Protein AF-0000000066292778 (afdb_homodimer)

Foldseek 3Di:
DEEEEEEEDLPCDDDLLNLLSVLLVVLCVVVVHHYHYHYLNVVVPDLDDDPVLVVCVVVVDADPVLVVVLVNLQPHQEYEYGAEQDPLDGDSSVNSNCVRNCDEPRQWHDDPNDIDADSANHAYEYEYEYAADPVVCVVVVSVVVCCCPPWQVPNVSNHHHHYYYDYHYNSVPDDPVSSVVSSVVSSVVSNVVVVVSVVVVD/DEEEEEEEDLPCDDDLLNLLSVLLVVLCVVVVHHYHYHYLNVVVPDLDDDPVLVVVVVVVDADPVLVVVLVNLQPHQEYEYGAEQDPLDGDSSVNSNCVRNCDEPRQWHDDPNDIDADSANHAYEYEYEYAADPVVCVVVVSVVVCCCPPWQVVNVSNHHHHYYYDYHYNSVPDDPVSSVVSSVVSSVVSNVVVVVSVVVVD

InterPro domains:
  IPR003680 Flavodoxin-like fold [PF02525] (1-193)
  IPR029039 Flavoprotein-like superfamily [G3DSA:3.40.50.360] (1-196)
  IPR029039 Flavoprotein-like superfamily [SSF52218] (1-192)
  IPR051545 NAD(P)H dehydrogenase (quinone) [PTHR10204] (1-196)

Organism: Haemophilus influenzae (strain ATCC 51907 / DSM 11121 / KW20 / Rd) (NCBI:txid71421)

Secondary structure (DSSP, 8-state):
-EEEEEE--S-TTT-HHHHHHHHHHHHHHHTT-EEEEEETTTTT------HHHHHHHTTT---HHHHHHHHHHHH-SEEEEEEE-BTTB--HHHHHHHHHHS-BTTTEEEETTEEEE---S-EEEEEEE-SS-HHHHHHTTHHHHHIIIIIHHHHHHTT--EEEEEEE--TTT--HHHHHHHHHHHHHHHHHHHHHHHHHH-/-EEEEEE--S-TTT-HHHHHHHHHHHHHHHTT-EEEEEETTTTT------HHHHHHHTTT---HHHHHHHHHHHH-SEEEEEEE-BTTB--HHHHHHHHHHS-BTTTEEEETTEEEE---S-EEEEEEE-SS-HHHHHHTTHHHHHIIIIIHHHHHHTT--EEEEEEE--TTT--HHHHHHHHHHHHHHHHHHHHHHHHHH-

Sequence (404 aa):
MNHLIIFAHPNSVRSFGRAIANRIEQISQENGVNVFFRDLYEMNFNPILSHEELQNANNGIIPEDIQQEHDFILQADLITLVYPLWWMGFPAILKGYLDRVLSHGFAYKTENGESVGLLKNKQMQQFITIGSNVDKYKEFGVDKSLNHCLINGLFNYCGIENVEFELFGDIHLIDDKARKAMIELAAQKTQAKLTALLKEKEMNHLIIFAHPNSVRSFGRAIANRIEQISQENGVNVFFRDLYEMNFNPILSHEELQNANNGIIPEDIQQEHDFILQADLITLVYPLWWMGFPAILKGYLDRVLSHGFAYKTENGESVGLLKNKQMQQFITIGSNVDKYKEFGVDKSLNHCLINGLFNYCGIENVEFELFGDIHLIDDKARKAMIELAAQKTQAKLTALLKEKE

Solvent-accessible surface area (backbone atoms o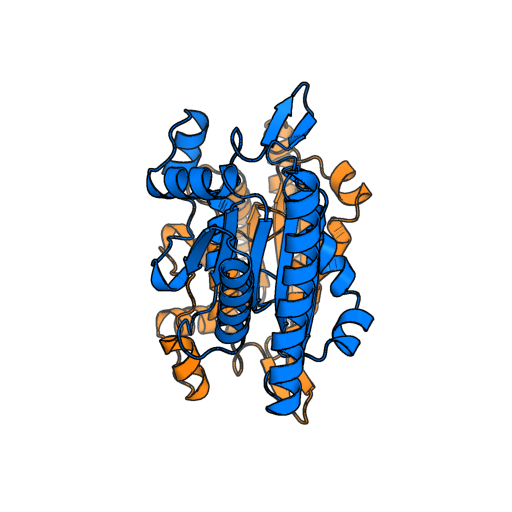nly — not comparable to full-atom values): 21084 Å² total; per-residue (Å²): 110,29,35,29,37,42,36,42,50,55,48,73,78,80,30,72,58,38,51,36,49,50,44,40,51,48,53,39,46,74,68,72,32,46,73,47,78,41,45,40,56,85,66,61,58,76,24,68,67,45,41,66,54,58,57,31,45,78,70,69,51,69,57,68,74,46,48,54,51,48,51,51,58,70,60,25,44,33,38,35,42,31,32,49,56,45,75,71,35,64,42,19,54,52,38,8,45,48,63,58,53,60,28,80,77,59,22,22,39,77,56,96,90,34,82,42,40,56,42,54,89,31,39,34,38,35,45,34,36,32,72,52,54,53,67,65,40,46,73,73,42,45,57,61,32,42,36,44,36,70,36,50,49,42,39,38,55,25,28,28,76,52,64,46,73,45,81,42,42,28,65,84,74,54,52,70,68,56,50,50,50,51,38,49,47,51,31,50,55,49,49,53,52,49,52,53,53,55,58,70,75,106,110,29,35,30,37,42,37,42,49,58,46,74,79,80,30,73,60,38,53,37,50,50,44,40,51,48,53,38,47,74,70,72,31,47,72,48,78,42,46,40,57,84,65,62,58,76,25,70,66,44,42,65,53,57,59,32,46,78,70,68,51,68,57,66,75,46,48,53,51,49,51,51,58,72,61,25,44,33,39,34,42,32,32,50,56,46,76,71,34,64,42,21,52,52,38,8,45,48,64,56,53,60,28,81,77,58,22,24,42,77,56,96,90,34,81,40,39,54,42,53,88,29,39,34,38,35,45,34,38,31,72,51,53,53,68,64,40,46,72,72,42,46,58,60,32,42,36,44,35,69,37,50,48,42,40,37,54,23,29,28,76,50,64,47,73,46,82,42,43,29,65,85,73,55,51,70,67,57,50,50,50,52,38,49,47,52,30,51,55,49,48,53,51,49,52,54,52,56,59,70,74,105

Structure (mmCIF, N/CA/C/O backbone):
data_AF-0000000066292778-model_v1
#
loop_
_entity.id
_entity.type
_entity.pdbx_description
1 polymer 'Uncharacterized NAD(P)H oxidoreductase HI_1544'
#
loop_
_atom_site.group_PDB
_atom_site.id
_atom_site.type_symbol
_atom_site.label_atom_id
_atom_site.label_alt_id
_atom_site.label_comp_id
_atom_site.label_asym_id
_atom_site.label_entity_id
_atom_site.label_seq_id
_atom_site.pdbx_PDB_ins_code
_atom_site.Cartn_x
_atom_site.Cartn_y
_atom_site.Cartn_z
_atom_site.occupancy
_atom_site.B_iso_or_equiv
_atom_site.auth_seq_id
_atom_site.auth_comp_id
_atom_site.auth_asym_id
_atom_site.auth_atom_id
_atom_site.pdbx_PDB_model_num
ATOM 1 N N . MET A 1 1 ? -2.791 28.5 12.164 1 94.62 1 MET A N 1
ATOM 2 C CA . MET A 1 1 ? -2.732 27.047 12.234 1 94.62 1 MET A CA 1
ATOM 3 C C . MET A 1 1 ? -3.33 26.422 10.984 1 94.62 1 MET A C 1
ATOM 5 O O . MET A 1 1 ? -4.328 26.906 10.453 1 94.62 1 MET A O 1
ATOM 9 N N . ASN A 1 2 ? -2.678 25.438 10.43 1 97.94 2 ASN A N 1
ATOM 10 C CA . ASN A 1 2 ? -3.111 24.781 9.195 1 97.94 2 ASN A CA 1
ATOM 11 C C . ASN A 1 2 ? -3.361 23.297 9.414 1 97.94 2 ASN A C 1
ATOM 13 O O . ASN A 1 2 ? -2.564 22.625 10.07 1 97.94 2 ASN A O 1
ATOM 17 N N . HIS A 1 3 ? -4.496 22.828 8.898 1 98.62 3 HIS A N 1
ATOM 18 C CA . HIS A 1 3 ? -4.883 21.422 8.953 1 98.62 3 HIS A CA 1
ATOM 19 C C . HIS A 1 3 ? -4.957 20.812 7.559 1 98.62 3 HIS A C 1
ATOM 21 O O . HIS A 1 3 ? -5.781 21.234 6.742 1 98.62 3 HIS A O 1
ATOM 27 N N . LEU A 1 4 ? -4.062 19.922 7.309 1 98.81 4 LEU A N 1
ATOM 28 C CA . LEU A 1 4 ? -4.074 19.172 6.051 1 98.81 4 LEU A CA 1
ATOM 29 C C . LEU A 1 4 ? -4.859 17.875 6.199 1 98.81 4 LEU A C 1
ATOM 31 O O . LEU A 1 4 ? -4.543 17.047 7.055 1 98.81 4 LEU A O 1
ATOM 35 N N . ILE A 1 5 ? -5.918 17.75 5.453 1 98.81 5 ILE A N 1
ATOM 36 C CA . ILE A 1 5 ? -6.707 16.531 5.406 1 98.81 5 ILE A CA 1
ATOM 37 C C . ILE A 1 5 ? -6.504 15.828 4.066 1 98.81 5 ILE A C 1
ATOM 39 O O . ILE A 1 5 ? -6.801 16.391 3.012 1 98.81 5 ILE A O 1
ATOM 43 N N . ILE A 1 6 ? -5.941 14.648 4.113 1 98.75 6 ILE A N 1
ATOM 44 C CA . ILE A 1 6 ? -5.773 13.805 2.938 1 98.75 6 ILE A CA 1
ATOM 45 C C . ILE A 1 6 ? -6.789 12.664 2.977 1 98.75 6 ILE A C 1
ATOM 47 O O . ILE A 1 6 ? -6.77 11.836 3.895 1 98.75 6 ILE A O 1
ATOM 51 N N . PHE A 1 7 ? -7.648 12.664 2.006 1 98.62 7 PHE A N 1
ATOM 52 C CA . PHE A 1 7 ? -8.758 11.727 1.94 1 98.62 7 PHE A CA 1
ATOM 53 C C . PHE A 1 7 ? -8.633 10.82 0.716 1 98.62 7 PHE A C 1
ATOM 55 O O . PHE A 1 7 ? -8.328 11.297 -0.381 1 98.62 7 PHE A O 1
ATOM 62 N N . ALA A 1 8 ? -8.773 9.539 0.964 1 98.12 8 ALA A N 1
ATOM 63 C CA . ALA A 1 8 ? -8.727 8.586 -0.137 1 98.12 8 ALA A CA 1
ATOM 64 C C . ALA A 1 8 ? -9.883 7.59 -0.05 1 98.12 8 ALA A C 1
ATOM 66 O O . ALA A 1 8 ? -9.883 6.699 0.805 1 98.12 8 ALA A O 1
ATOM 67 N N . HIS A 1 9 ? -10.742 7.672 -0.943 1 97.56 9 HIS A N 1
ATOM 68 C CA . HIS A 1 9 ? -11.836 6.73 -1.154 1 97.56 9 HIS A CA 1
ATOM 69 C C . HIS A 1 9 ? -12.461 6.91 -2.533 1 97.56 9 HIS A C 1
ATOM 71 O O . HIS A 1 9 ? -12.664 8.039 -2.982 1 97.56 9 HIS A O 1
ATOM 77 N N . PRO A 1 10 ? -12.812 5.801 -3.176 1 95.31 10 PRO A N 1
ATOM 78 C CA . PRO A 1 10 ? -13.367 5.922 -4.527 1 95.31 10 PRO A CA 1
ATOM 79 C C . PRO A 1 10 ? -14.68 6.699 -4.562 1 95.31 10 PRO A C 1
ATOM 81 O O . PRO A 1 10 ? -14.969 7.383 -5.547 1 95.31 10 PRO A O 1
ATOM 84 N N . ASN A 1 11 ? -15.484 6.508 -3.59 1 93.31 11 ASN A N 1
ATOM 85 C CA . ASN A 1 11 ? -16.703 7.301 -3.463 1 93.31 11 ASN A CA 1
ATOM 86 C C . ASN A 1 11 ? -16.453 8.586 -2.686 1 93.31 11 ASN A C 1
ATOM 88 O O . ASN A 1 11 ? -16.656 8.633 -1.469 1 93.31 11 ASN A O 1
ATOM 92 N N . SER A 1 12 ? -16.156 9.609 -3.355 1 87.94 12 SER A N 1
ATOM 93 C CA . SER A 1 12 ? -15.727 10.875 -2.758 1 87.94 12 SER A CA 1
ATOM 94 C C . SER A 1 12 ? -16.922 11.703 -2.318 1 87.94 12 SER A C 1
ATOM 96 O O . SER A 1 12 ? -16.766 12.742 -1.675 1 87.94 12 SER A O 1
ATOM 98 N N . VAL A 1 13 ? -18.125 11.219 -2.551 1 85.31 13 VAL A N 1
ATOM 99 C CA . VAL A 1 13 ? -19.281 12.062 -2.281 1 85.31 13 VAL A CA 1
ATOM 100 C C . VAL A 1 13 ? -20.109 11.453 -1.148 1 85.31 13 VAL A C 1
ATOM 102 O O . VAL A 1 13 ? -20.562 12.164 -0.252 1 85.31 13 VAL A O 1
ATOM 105 N N . ARG A 1 14 ? -20.297 10.117 -1.117 1 86.44 14 ARG A N 1
ATOM 106 C CA . ARG A 1 14 ? -21.297 9.547 -0.222 1 86.44 14 ARG A CA 1
ATOM 107 C C . ARG A 1 14 ? -20.703 8.43 0.625 1 86.44 14 ARG A C 1
ATOM 109 O O . ARG A 1 14 ? -21.438 7.672 1.272 1 86.44 14 ARG A O 1
ATOM 116 N N . SER A 1 15 ? -19.469 8.398 0.746 1 90.69 15 SER A N 1
ATOM 117 C CA . SER A 1 15 ? -18.906 7.316 1.545 1 90.69 15 SER A CA 1
ATOM 118 C C . SER A 1 15 ? -18.875 7.68 3.025 1 90.69 15 SER A C 1
ATOM 120 O O . SER A 1 15 ? -18.938 8.859 3.383 1 90.69 15 SER A O 1
ATOM 122 N N . PHE A 1 16 ? -18.938 6.656 3.834 1 92.75 16 PHE A N 1
ATOM 123 C CA . PHE A 1 16 ? -18.781 6.848 5.273 1 92.75 16 PHE A CA 1
ATOM 124 C C . PHE A 1 16 ? -17.469 7.578 5.586 1 92.75 16 PHE A C 1
ATOM 126 O O . PHE A 1 16 ? -17.453 8.477 6.426 1 92.75 16 PHE A O 1
ATOM 133 N N . GLY A 1 17 ? -16.359 7.215 4.895 1 94.88 17 GLY A N 1
ATOM 134 C CA . GLY A 1 17 ? -15.086 7.91 5.047 1 94.88 17 GLY A CA 1
ATOM 135 C C . GLY A 1 17 ? -15.18 9.391 4.719 1 94.88 17 GLY A C 1
ATOM 136 O O . GLY A 1 17 ? -14.578 10.219 5.402 1 94.88 17 GLY A O 1
ATOM 137 N N . ARG A 1 18 ? -15.898 9.688 3.701 1 95.88 18 ARG A N 1
ATOM 138 C CA . ARG A 1 18 ? -16.078 11.086 3.328 1 95.88 18 ARG A CA 1
ATOM 139 C C . ARG A 1 18 ? -16.828 11.852 4.414 1 95.88 18 ARG A C 1
ATOM 141 O O . ARG A 1 18 ? -16.5 13 4.703 1 95.88 18 ARG A O 1
ATOM 148 N N . ALA A 1 19 ? -17.859 11.234 5 1 96.44 19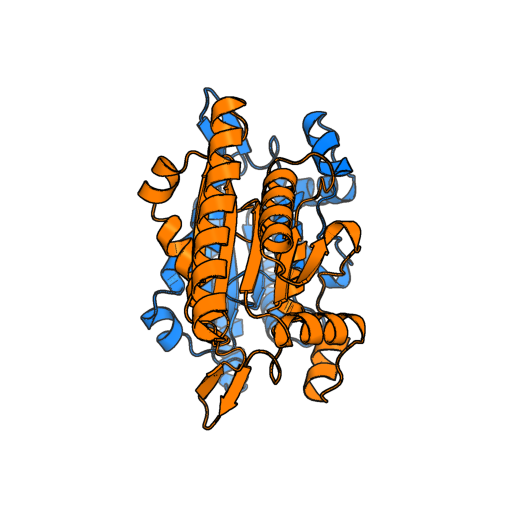 ALA A N 1
ATOM 149 C CA . ALA A 1 19 ? -18.594 11.852 6.098 1 96.44 19 ALA A CA 1
ATOM 150 C C . ALA A 1 19 ? -17.656 12.18 7.262 1 96.44 19 ALA A C 1
ATOM 152 O O . ALA A 1 19 ? -17.766 13.25 7.863 1 96.44 19 ALA A O 1
ATOM 153 N N . ILE A 1 20 ? -16.797 11.273 7.539 1 97.75 20 ILE A N 1
ATOM 154 C CA . ILE A 1 20 ? -15.805 11.492 8.586 1 97.75 20 ILE A CA 1
ATOM 155 C C . ILE A 1 20 ? -14.93 12.695 8.227 1 97.75 20 ILE A C 1
ATOM 157 O O . ILE A 1 20 ? -14.758 13.609 9.039 1 97.75 20 ILE A O 1
ATOM 161 N N . ALA A 1 21 ? -14.383 12.695 7.027 1 98.12 21 ALA A N 1
ATOM 162 C CA . ALA A 1 21 ? -13.5 13.758 6.57 1 98.12 21 ALA A CA 1
ATOM 163 C C . ALA A 1 21 ? -14.203 15.117 6.605 1 98.12 21 ALA A C 1
ATOM 165 O O . ALA A 1 21 ? -13.609 16.109 7.023 1 98.12 21 ALA A O 1
ATOM 166 N N . ASN A 1 22 ? -15.438 15.117 6.168 1 97.94 22 ASN A N 1
ATOM 167 C CA . ASN A 1 22 ? -16.219 16.359 6.184 1 97.94 22 ASN A CA 1
ATOM 168 C C . ASN A 1 22 ? -16.391 16.891 7.602 1 97.94 22 ASN A C 1
ATOM 170 O O . ASN A 1 22 ? -16.281 18.094 7.836 1 97.94 22 ASN A O 1
ATOM 174 N N . ARG A 1 23 ? -16.719 16 8.469 1 98.19 23 ARG A N 1
ATOM 175 C CA . ARG A 1 23 ? -16.969 16.406 9.852 1 98.19 23 ARG A CA 1
ATOM 176 C C . ARG A 1 23 ? -15.695 16.969 10.492 1 98.19 23 ARG A C 1
ATOM 178 O O . ARG A 1 23 ? -15.742 17.953 11.227 1 98.19 23 ARG A O 1
ATOM 185 N N . ILE A 1 24 ? -14.586 16.359 10.195 1 98.19 24 ILE A N 1
ATOM 186 C CA . ILE A 1 24 ? -13.281 16.812 10.68 1 98.19 24 ILE A CA 1
ATOM 187 C C . ILE A 1 24 ? -12.961 18.188 10.086 1 98.19 24 ILE A C 1
ATOM 189 O O . ILE A 1 24 ? -12.453 19.062 10.781 1 98.19 24 ILE A O 1
ATOM 193 N N . GLU A 1 25 ? -13.18 18.297 8.836 1 98.38 25 GLU A N 1
ATOM 194 C CA . GLU A 1 25 ? -12.977 19.578 8.195 1 98.38 25 GLU A CA 1
ATOM 195 C C . GLU A 1 25 ? -13.82 20.672 8.859 1 98.38 25 GLU A C 1
ATOM 197 O O . GLU A 1 25 ? -13.328 21.766 9.141 1 98.38 25 GLU A O 1
ATOM 202 N N . GLN A 1 26 ? -15.055 20.359 9.078 1 98.19 26 GLN A N 1
ATOM 203 C CA . GLN A 1 26 ? -15.992 21.297 9.695 1 98.19 26 GLN A CA 1
ATOM 204 C C . GLN A 1 26 ? -15.508 21.75 11.07 1 98.19 26 GLN A C 1
ATOM 206 O O . GLN A 1 26 ? -15.523 22.938 11.383 1 98.19 26 GLN A O 1
ATOM 211 N N . ILE A 1 27 ? -15.117 20.797 11.867 1 97.69 27 ILE A N 1
ATOM 212 C CA . ILE A 1 27 ? -14.664 21.109 13.219 1 97.69 27 ILE A CA 1
ATOM 213 C C . ILE A 1 27 ? -13.43 22 13.148 1 97.69 27 ILE A C 1
ATOM 215 O O . ILE A 1 27 ? -13.266 22.906 13.969 1 97.69 27 ILE A O 1
ATOM 219 N N . SER A 1 28 ? -12.516 21.719 12.25 1 98.06 28 SER A N 1
ATOM 220 C CA . SER A 1 28 ? -11.328 22.547 12.078 1 98.06 28 SER A CA 1
ATOM 221 C C . SER A 1 28 ? -11.703 23.984 11.719 1 98.06 28 SER A C 1
ATOM 223 O O . SER A 1 28 ? -11.188 24.922 12.312 1 98.06 28 SER A O 1
ATOM 225 N N . GLN A 1 29 ? -12.586 24.094 10.773 1 97.56 29 GLN A N 1
ATOM 226 C CA . GLN A 1 29 ? -13.023 25.406 10.336 1 97.56 29 GLN A CA 1
ATOM 227 C C . GLN A 1 29 ? -13.711 26.172 11.461 1 97.56 29 GLN A C 1
ATOM 229 O O . GLN A 1 29 ? -13.5 27.375 11.625 1 97.56 29 GLN A O 1
ATOM 234 N N . GLU A 1 30 ? -14.477 25.469 12.195 1 96.19 30 GLU A N 1
ATOM 235 C CA . GLU A 1 30 ? -15.18 26.062 13.336 1 96.19 30 GLU A CA 1
ATOM 236 C C . GLU A 1 30 ? -14.195 26.609 14.367 1 96.19 30 GLU A C 1
ATOM 238 O O . GLU A 1 30 ? -14.531 27.5 15.141 1 96.19 30 GLU A O 1
ATOM 243 N N . ASN A 1 31 ? -13.078 26.094 14.367 1 95.81 31 ASN A N 1
ATOM 244 C CA . ASN A 1 31 ? -12.047 26.531 15.312 1 95.81 31 ASN A CA 1
ATOM 245 C C . ASN A 1 31 ? -11.109 27.562 14.68 1 95.81 31 ASN A C 1
ATOM 247 O O . ASN A 1 31 ? -10.039 27.844 15.219 1 95.81 31 ASN A O 1
ATOM 251 N N . GLY A 1 32 ? -11.422 28.031 13.492 1 95.62 32 GLY A N 1
ATOM 252 C CA . GLY A 1 32 ? -10.641 29.078 12.836 1 95.62 32 GLY A CA 1
ATOM 253 C C . GLY A 1 32 ? -9.375 28.547 12.188 1 95.62 32 GLY A C 1
ATOM 254 O O . GLY A 1 32 ? -8.461 29.312 11.891 1 95.62 32 GLY A O 1
ATOM 255 N N . VAL A 1 33 ? -9.281 27.281 12.031 1 97.38 33 VAL A N 1
ATOM 256 C CA . VAL A 1 33 ? -8.109 26.641 11.445 1 97.38 33 VAL A CA 1
ATOM 257 C C . VAL A 1 33 ? -8.242 26.609 9.922 1 97.38 33 VAL A C 1
ATOM 259 O O . VAL A 1 33 ? -9.32 26.312 9.398 1 97.38 33 VAL A O 1
ATOM 262 N N . ASN A 1 34 ? -7.195 27 9.219 1 97.94 34 ASN A N 1
ATOM 263 C CA . ASN A 1 34 ? -7.164 26.875 7.77 1 97.94 34 ASN A CA 1
ATOM 264 C C . ASN A 1 34 ? -7.039 25.422 7.336 1 97.94 34 ASN A C 1
ATOM 266 O O . ASN A 1 34 ? -6.148 24.703 7.801 1 97.94 34 ASN A O 1
ATOM 270 N N . VAL A 1 35 ? -7.941 25 6.422 1 98.56 35 VAL A N 1
ATOM 271 C CA . VAL A 1 35 ? -7.953 23.578 6.047 1 98.56 35 VAL A CA 1
ATOM 272 C C . VAL A 1 35 ? -7.5 23.438 4.598 1 98.56 35 VAL A C 1
ATOM 274 O O . VAL A 1 35 ? -8.016 24.109 3.707 1 98.56 35 VAL A O 1
ATOM 277 N N . PHE A 1 36 ? -6.496 22.625 4.344 1 98.5 36 PHE A N 1
ATOM 278 C CA . PHE A 1 36 ? -6.156 22.094 3.031 1 98.5 36 PHE A CA 1
ATOM 279 C C . PHE A 1 36 ? -6.742 20.703 2.848 1 98.5 36 PHE A C 1
ATOM 281 O O . PHE A 1 36 ? -6.312 19.75 3.504 1 98.5 36 PHE A O 1
ATOM 288 N N . PHE A 1 37 ? -7.719 20.641 2.012 1 98.44 37 PHE A N 1
ATOM 289 C CA . PHE A 1 37 ? -8.391 19.359 1.797 1 98.44 37 PHE A CA 1
ATOM 290 C C . PHE A 1 37 ? -7.938 18.719 0.49 1 98.44 37 PHE A C 1
ATOM 292 O O . PHE A 1 37 ? -8.148 19.281 -0.587 1 98.44 37 PHE A O 1
ATOM 299 N N . ARG A 1 38 ? -7.309 17.578 0.621 1 98.56 38 ARG A N 1
ATOM 300 C CA . ARG A 1 38 ? -6.789 16.844 -0.528 1 98.56 38 ARG A CA 1
ATOM 301 C C . ARG A 1 38 ? -7.551 15.539 -0.736 1 98.56 38 ARG A C 1
ATOM 303 O O . ARG A 1 38 ? -7.258 14.531 -0.082 1 98.56 38 ARG A O 1
ATOM 310 N N . ASP A 1 39 ? -8.555 15.586 -1.562 1 98.38 39 ASP A N 1
ATOM 311 C CA . ASP A 1 39 ? -9.242 14.375 -2.004 1 98.38 39 ASP A CA 1
ATOM 312 C C . ASP A 1 39 ? -8.516 13.734 -3.189 1 98.38 39 ASP A C 1
ATOM 314 O O . ASP A 1 39 ? -8.656 14.195 -4.324 1 98.38 39 ASP A O 1
ATOM 318 N N . LEU A 1 40 ? -7.863 12.633 -2.967 1 98.5 40 LEU A N 1
ATOM 319 C CA . LEU A 1 40 ? -6.93 12.102 -3.953 1 98.5 40 LEU A CA 1
ATOM 320 C C . LEU A 1 40 ? -7.668 11.594 -5.184 1 98.5 40 LEU A C 1
ATOM 322 O O . LEU A 1 40 ? -7.152 11.672 -6.301 1 98.5 40 LEU A O 1
ATOM 326 N N . TYR A 1 41 ? -8.867 11.023 -4.992 1 97.69 41 TYR A N 1
ATOM 327 C CA . TYR A 1 41 ? -9.656 10.555 -6.125 1 97.69 41 TYR A CA 1
ATOM 328 C C . TYR A 1 41 ? -10.203 11.727 -6.926 1 97.69 41 TYR A C 1
ATOM 330 O O . TYR A 1 41 ? -10.109 11.742 -8.156 1 97.69 41 TYR A O 1
ATOM 338 N N . GLU A 1 42 ? -10.734 12.703 -6.215 1 96.19 42 GLU A N 1
ATOM 339 C CA . GLU A 1 42 ? -11.289 13.867 -6.898 1 96.19 42 GLU A CA 1
ATOM 340 C C . GLU A 1 42 ? -10.211 14.617 -7.672 1 96.19 42 GLU A C 1
ATOM 342 O O . GLU A 1 42 ? -10.461 15.133 -8.766 1 96.19 42 GLU A O 1
ATOM 347 N N . MET A 1 43 ? -9.016 14.617 -7.148 1 96.5 43 MET A N 1
ATOM 348 C CA . MET A 1 43 ? -7.895 15.328 -7.762 1 96.5 43 MET A CA 1
ATOM 349 C C . MET A 1 43 ? -7.27 14.492 -8.875 1 96.5 43 MET A C 1
ATOM 351 O O . MET A 1 43 ? -6.398 14.977 -9.602 1 96.5 43 MET A O 1
ATOM 355 N N . ASN A 1 44 ? -7.699 13.258 -9.031 1 96.69 44 ASN A N 1
ATOM 356 C CA . ASN A 1 44 ? -7.078 12.328 -9.977 1 96.69 44 ASN A CA 1
ATOM 357 C C . ASN A 1 44 ? -5.57 12.234 -9.75 1 96.69 44 ASN A C 1
ATOM 359 O O . ASN A 1 44 ? -4.789 12.336 -10.703 1 96.69 44 ASN A O 1
ATOM 363 N N . PHE A 1 45 ? -5.184 12.109 -8.523 1 97.81 45 PHE A N 1
ATOM 364 C CA . PHE A 1 45 ? -3.768 12.008 -8.195 1 97.81 45 PHE A CA 1
ATOM 365 C C . PHE A 1 45 ? -3.141 10.797 -8.875 1 97.81 45 PHE A C 1
ATOM 367 O O . PHE A 1 45 ? -3.703 9.695 -8.836 1 97.81 45 PHE A O 1
ATOM 374 N N . ASN A 1 46 ? -2.031 10.969 -9.484 1 97.62 46 ASN A N 1
ATOM 375 C CA . ASN A 1 46 ? -1.297 9.859 -10.07 1 97.62 46 ASN A CA 1
ATOM 376 C C . ASN A 1 46 ? -0.456 9.125 -9.031 1 97.62 46 ASN A C 1
ATOM 378 O O . ASN A 1 46 ? 0.546 9.656 -8.547 1 97.62 46 ASN A O 1
ATOM 382 N N . PRO A 1 47 ? -0.833 7.934 -8.703 1 97.75 47 PRO A N 1
ATOM 383 C CA . PRO A 1 47 ? -0.14 7.238 -7.617 1 97.75 47 PRO A CA 1
ATOM 384 C C . PRO A 1 47 ? 1.114 6.504 -8.094 1 97.75 47 PRO A C 1
ATOM 386 O O . PRO A 1 47 ? 1.803 5.871 -7.289 1 97.75 47 PRO A O 1
ATOM 389 N N . ILE A 1 48 ? 1.49 6.574 -9.328 1 97.38 48 ILE A N 1
ATOM 390 C CA . ILE A 1 48 ? 2.58 5.781 -9.883 1 97.38 48 ILE A CA 1
ATOM 391 C C . ILE A 1 48 ? 3.879 6.582 -9.836 1 97.38 48 ILE A C 1
ATOM 393 O O . ILE A 1 48 ? 3.982 7.641 -10.461 1 97.38 48 ILE A O 1
ATOM 397 N N . LEU A 1 49 ? 4.809 6.141 -9.07 1 96.31 49 LEU A N 1
ATOM 398 C CA . LEU A 1 49 ? 6.168 6.664 -9.133 1 96.31 49 LEU A CA 1
ATOM 399 C C . LEU A 1 49 ? 6.898 6.133 -10.359 1 96.31 49 LEU A C 1
ATOM 401 O O . LEU A 1 49 ? 7.234 4.949 -10.43 1 96.31 49 LEU A O 1
ATOM 405 N N . SER A 1 50 ? 7.176 6.969 -11.258 1 94.5 50 SER A N 1
ATOM 406 C CA . SER A 1 50 ? 7.777 6.555 -12.523 1 94.5 50 SER A CA 1
ATOM 407 C C . SER A 1 50 ? 9.297 6.457 -12.406 1 94.5 50 SER A C 1
ATOM 409 O O . SER A 1 50 ? 9.891 7.004 -11.469 1 94.5 50 SER A O 1
ATOM 411 N N . HIS A 1 51 ? 9.828 5.719 -13.336 1 92.62 51 HIS A N 1
ATOM 412 C CA . HIS A 1 51 ? 11.281 5.633 -13.406 1 92.62 51 HIS A CA 1
ATOM 413 C C . HIS A 1 51 ? 11.906 7.012 -13.617 1 92.62 51 HIS A C 1
ATOM 415 O O . HIS A 1 51 ? 12.938 7.328 -13.016 1 92.62 51 HIS A O 1
ATOM 421 N N . GLU A 1 52 ? 11.312 7.766 -14.43 1 92.38 52 GLU A N 1
ATOM 422 C CA . GLU A 1 52 ? 11.781 9.125 -14.695 1 92.38 52 GLU A CA 1
ATOM 423 C C . GLU A 1 52 ? 11.797 9.961 -13.414 1 92.38 52 GLU A C 1
ATOM 425 O O . GLU A 1 52 ? 12.773 10.656 -13.141 1 92.38 52 GLU A O 1
ATOM 430 N N . GLU A 1 53 ? 10.734 9.906 -12.695 1 93 53 GLU A N 1
ATOM 431 C CA . GLU A 1 53 ? 10.656 10.656 -11.445 1 93 53 GLU A CA 1
ATOM 432 C C . GLU A 1 53 ? 11.711 10.18 -10.445 1 93 53 GLU A C 1
ATOM 434 O O . GLU A 1 53 ? 12.328 11 -9.758 1 93 53 GLU A O 1
ATOM 439 N N . LEU A 1 54 ? 11.922 8.938 -10.367 1 87.94 54 LEU A N 1
ATOM 440 C CA . LEU A 1 54 ? 12.961 8.383 -9.508 1 87.94 54 LEU A CA 1
ATOM 441 C C . LEU A 1 54 ? 14.336 8.93 -9.883 1 87.94 54 LEU A C 1
ATOM 443 O O . LEU A 1 54 ? 15.102 9.352 -9.016 1 87.94 54 LEU A O 1
ATOM 447 N N . GLN A 1 55 ? 14.586 8.906 -11.164 1 87.62 55 GLN A N 1
ATOM 448 C CA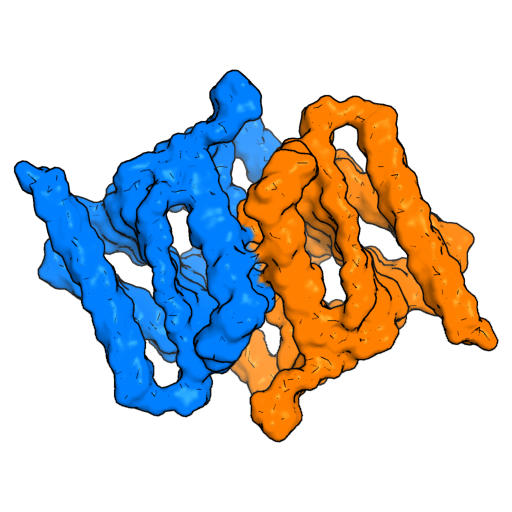 . GLN A 1 55 ? 15.867 9.398 -11.672 1 87.62 55 GLN A CA 1
ATOM 449 C C . GLN A 1 55 ? 16.031 10.891 -11.406 1 87.62 55 GLN A C 1
ATOM 451 O O . GLN A 1 55 ? 17.109 11.344 -11.023 1 87.62 55 GLN A O 1
ATOM 456 N N . ASN A 1 56 ? 14.969 11.547 -11.602 1 89.19 56 ASN A N 1
ATOM 457 C CA . ASN A 1 56 ? 15 13 -11.438 1 89.19 56 ASN A CA 1
ATOM 458 C C . ASN A 1 56 ? 15.156 13.398 -9.977 1 89.19 56 ASN A C 1
ATOM 460 O O . ASN A 1 56 ? 15.758 14.43 -9.672 1 89.19 56 ASN A O 1
ATOM 464 N N . ALA A 1 57 ? 14.586 12.641 -9.133 1 81.94 57 ALA A N 1
ATOM 465 C CA . ALA A 1 57 ? 14.711 12.914 -7.703 1 81.94 57 ALA A CA 1
ATOM 466 C C . ALA A 1 57 ? 16.172 12.977 -7.281 1 81.94 57 ALA A C 1
ATOM 468 O O . ALA A 1 57 ? 16.547 13.797 -6.438 1 81.94 57 ALA A O 1
ATOM 469 N N . ASN A 1 58 ? 16.969 12.094 -7.859 1 77.81 58 ASN A N 1
ATOM 470 C CA . ASN A 1 58 ? 18.406 12.078 -7.582 1 77.81 58 ASN A CA 1
ATOM 471 C C . ASN A 1 58 ? 19.062 13.383 -8.008 1 77.81 58 ASN A C 1
ATOM 473 O O . ASN A 1 58 ? 20.156 13.711 -7.535 1 77.81 58 ASN A O 1
ATOM 477 N N . ASN A 1 59 ? 18.375 14.07 -8.883 1 84.88 59 ASN A N 1
ATOM 478 C CA . ASN A 1 59 ? 18.906 15.336 -9.375 1 84.88 59 ASN A CA 1
ATOM 479 C C . ASN A 1 59 ? 18.203 16.531 -8.742 1 84.88 59 ASN A C 1
ATOM 481 O O . ASN A 1 59 ? 18.359 17.656 -9.203 1 84.88 59 ASN A O 1
ATOM 485 N N . GLY A 1 60 ? 17.344 16.203 -7.82 1 84.38 60 GLY A N 1
ATOM 486 C CA . GLY A 1 60 ? 16.672 17.266 -7.082 1 84.38 60 GLY A CA 1
ATOM 487 C C . GLY A 1 60 ? 15.5 17.859 -7.836 1 84.38 60 GLY A C 1
ATOM 488 O O . GLY A 1 60 ? 15 18.922 -7.477 1 84.38 60 GLY A O 1
ATOM 489 N N . ILE A 1 61 ? 15.109 17.281 -8.883 1 91.62 61 ILE A N 1
ATOM 490 C CA . ILE A 1 61 ? 13.977 17.766 -9.672 1 91.62 61 ILE A CA 1
ATOM 491 C C . ILE A 1 61 ? 12.672 17.203 -9.094 1 91.62 61 ILE A C 1
ATOM 493 O O . ILE A 1 61 ? 12.469 15.992 -9.055 1 91.62 61 ILE A O 1
ATOM 497 N N . ILE A 1 62 ? 11.852 18.047 -8.727 1 94.06 62 ILE A N 1
ATOM 498 C CA . ILE A 1 62 ? 10.578 17.688 -8.109 1 94.06 62 ILE A CA 1
ATOM 499 C C . ILE A 1 62 ? 9.43 18.078 -9.031 1 94.06 62 ILE A C 1
ATOM 501 O O . ILE A 1 62 ? 9.305 19.234 -9.43 1 94.06 62 ILE A O 1
ATOM 505 N N . PRO A 1 63 ? 8.633 17.125 -9.43 1 95.38 63 PRO A N 1
ATOM 506 C CA . PRO A 1 63 ? 7.465 17.469 -10.242 1 95.38 63 PRO A CA 1
ATOM 507 C C . PRO A 1 63 ? 6.57 18.516 -9.57 1 95.38 63 PRO A C 1
ATOM 509 O O . PRO A 1 63 ? 6.484 18.562 -8.344 1 95.38 63 PRO A O 1
ATOM 512 N N . GLU A 1 64 ? 5.855 19.297 -10.32 1 95.5 64 GLU A N 1
ATOM 513 C CA . GLU A 1 64 ? 5.039 20.391 -9.828 1 95.5 64 GLU A CA 1
ATOM 514 C C . GLU A 1 64 ? 3.945 19.891 -8.883 1 95.5 64 GLU A C 1
ATOM 516 O O . GLU A 1 64 ? 3.67 20.516 -7.859 1 95.5 64 GLU A O 1
ATOM 521 N N . ASP A 1 65 ? 3.268 18.859 -9.281 1 96.38 65 ASP A N 1
ATOM 522 C CA . ASP A 1 65 ? 2.189 18.328 -8.445 1 96.38 65 ASP A CA 1
ATOM 523 C C . ASP A 1 65 ? 2.719 17.891 -7.082 1 96.38 65 ASP A C 1
ATOM 525 O O . ASP A 1 65 ? 2.043 18.047 -6.062 1 96.38 65 ASP A O 1
ATOM 529 N N . ILE A 1 66 ? 3.939 17.375 -7.059 1 97.5 66 ILE A N 1
ATOM 530 C CA . ILE A 1 66 ? 4.551 16.938 -5.809 1 97.5 66 ILE A CA 1
ATOM 531 C C . ILE A 1 66 ? 5 18.141 -4.996 1 97.5 66 ILE A C 1
ATOM 533 O O . ILE A 1 66 ? 4.848 18.172 -3.771 1 97.5 66 ILE A O 1
ATOM 537 N N . GLN A 1 67 ? 5.531 19.078 -5.668 1 97.12 67 GLN A N 1
ATOM 538 C CA . GLN A 1 67 ? 5.918 20.312 -4.984 1 97.12 67 GLN A CA 1
ATOM 539 C C . GLN A 1 67 ? 4.727 20.938 -4.266 1 97.12 67 GLN A C 1
ATOM 541 O O . GLN A 1 67 ? 4.855 21.406 -3.131 1 97.12 67 GLN A O 1
ATOM 546 N N . GLN A 1 68 ? 3.654 21 -4.914 1 98 68 GLN A N 1
ATOM 547 C CA . GLN A 1 68 ? 2.443 21.531 -4.297 1 98 68 GLN A CA 1
ATOM 548 C C . GLN A 1 68 ? 2.09 20.75 -3.025 1 98 68 GLN A C 1
ATOM 550 O O . GLN A 1 68 ? 1.756 21.359 -2.004 1 98 68 GLN A O 1
ATOM 555 N N . GLU A 1 69 ? 2.115 19.484 -3.096 1 98.5 69 GLU A N 1
ATOM 556 C CA . GLU A 1 69 ? 1.814 18.672 -1.923 1 98.5 69 GLU A CA 1
ATOM 557 C C . GLU A 1 69 ? 2.857 18.875 -0.827 1 98.5 69 GLU A C 1
ATOM 559 O O . GLU A 1 69 ? 2.525 18.891 0.36 1 98.5 69 GLU A O 1
ATOM 564 N N . HIS A 1 70 ? 4.121 18.984 -1.253 1 98.19 70 HIS A N 1
ATOM 565 C CA . HIS A 1 70 ? 5.156 19.344 -0.291 1 98.19 70 HIS A CA 1
ATOM 566 C C . HIS A 1 70 ? 4.801 20.609 0.464 1 98.19 70 HIS A C 1
ATOM 568 O O . HIS A 1 70 ? 4.922 20.672 1.69 1 98.19 70 HIS A O 1
ATOM 574 N N . ASP A 1 71 ? 4.324 21.578 -0.226 1 98.38 71 ASP A N 1
ATOM 575 C CA . ASP A 1 71 ? 3.982 22.875 0.375 1 98.38 71 ASP A CA 1
ATOM 576 C C . ASP A 1 71 ? 2.863 22.719 1.401 1 98.38 71 ASP A C 1
ATOM 578 O O . ASP A 1 71 ? 2.928 23.281 2.49 1 98.38 71 ASP A O 1
ATOM 582 N N . PHE A 1 72 ? 1.841 21.922 1.056 1 98.56 72 PHE A N 1
ATOM 583 C CA . PHE A 1 72 ? 0.75 21.688 1.994 1 98.56 72 PHE A CA 1
ATOM 584 C C . PHE A 1 72 ? 1.264 21 3.258 1 98.56 72 PHE A C 1
ATOM 586 O O . PHE A 1 72 ? 0.885 21.375 4.371 1 98.56 72 PHE A O 1
ATOM 593 N N . ILE A 1 73 ? 2.137 20.047 3.102 1 98.5 73 ILE A N 1
ATOM 594 C CA . ILE A 1 73 ? 2.656 19.297 4.238 1 98.5 73 ILE A CA 1
ATOM 595 C C . ILE A 1 73 ? 3.533 20.203 5.098 1 98.5 73 ILE A C 1
ATOM 597 O O . ILE A 1 73 ? 3.434 20.188 6.328 1 98.5 73 ILE A O 1
ATOM 601 N N . LEU A 1 74 ? 4.352 20.984 4.461 1 97.88 74 LEU A N 1
ATOM 602 C CA . LEU A 1 74 ? 5.246 21.875 5.188 1 97.88 74 LEU A CA 1
ATOM 603 C C . LEU A 1 74 ? 4.453 22.875 6.008 1 97.88 74 LEU A C 1
ATOM 605 O O . LEU A 1 74 ? 4.84 23.219 7.133 1 97.88 74 LEU A O 1
ATOM 609 N N . GLN A 1 75 ? 3.387 23.297 5.496 1 97.88 75 GLN A N 1
ATOM 610 C CA . GLN A 1 75 ? 2.592 24.344 6.141 1 97.88 75 GLN A CA 1
ATOM 611 C C . GLN A 1 75 ? 1.693 23.766 7.227 1 97.88 75 GLN A C 1
ATOM 613 O O . GLN A 1 75 ? 1.196 24.484 8.086 1 97.88 75 GLN A O 1
ATOM 618 N N . ALA A 1 76 ? 1.489 22.516 7.234 1 98 76 ALA A N 1
ATOM 619 C CA . ALA A 1 76 ? 0.493 21.891 8.102 1 98 76 ALA A CA 1
ATOM 620 C C . ALA A 1 76 ? 1.016 21.766 9.531 1 98 76 ALA A C 1
ATOM 622 O O . ALA A 1 76 ? 2.184 21.438 9.742 1 98 76 ALA A O 1
ATOM 623 N N . ASP A 1 77 ? 0.184 22.047 10.469 1 97.31 77 ASP A N 1
ATOM 624 C CA . ASP A 1 77 ? 0.427 21.75 11.875 1 97.31 77 ASP A CA 1
ATOM 625 C C . ASP A 1 77 ? -0.166 20.406 12.273 1 97.31 77 ASP A C 1
ATOM 627 O O . ASP A 1 77 ? 0.398 19.688 13.102 1 97.31 77 ASP A O 1
ATOM 631 N N . LEU A 1 78 ? -1.305 20.109 11.672 1 97.81 78 LEU A N 1
ATOM 632 C CA . LEU A 1 78 ? -2.004 18.844 11.836 1 97.81 78 LEU A CA 1
ATOM 633 C C . LEU A 1 78 ? -2.264 18.188 10.477 1 97.81 78 LEU A C 1
ATOM 635 O O . LEU A 1 78 ? -2.723 18.844 9.547 1 97.81 78 LEU A O 1
ATOM 639 N N . ILE A 1 79 ? -1.864 16.953 10.391 1 98.31 79 ILE A N 1
ATOM 640 C CA . ILE A 1 79 ? -2.135 16.172 9.195 1 98.31 79 ILE A CA 1
ATOM 641 C C . ILE A 1 79 ? -3.086 15.023 9.539 1 98.31 79 ILE A C 1
ATOM 643 O O . ILE A 1 79 ? -2.855 14.281 10.492 1 98.31 79 ILE A O 1
ATOM 647 N N . THR A 1 80 ? -4.199 14.898 8.828 1 98.56 80 THR A N 1
ATOM 648 C CA . THR A 1 80 ? -5.168 13.828 9.031 1 98.56 80 THR A CA 1
ATOM 649 C C . THR A 1 80 ? -5.316 12.977 7.777 1 98.56 80 THR A C 1
ATOM 651 O O . THR A 1 80 ? -5.523 13.508 6.684 1 98.56 80 THR A O 1
ATOM 654 N N . LEU A 1 81 ? -5.172 11.719 7.918 1 98.25 81 LEU A N 1
ATOM 655 C CA . LEU A 1 81 ? -5.492 10.766 6.859 1 98.25 81 LEU A CA 1
ATOM 656 C C . LEU A 1 81 ? -6.836 10.094 7.129 1 98.25 81 LEU A C 1
ATOM 658 O O . LEU A 1 81 ? -7.109 9.672 8.25 1 98.25 81 LEU A O 1
ATOM 662 N N . VAL A 1 82 ? -7.711 10 6.156 1 98.38 82 VAL A N 1
ATOM 663 C CA . VAL A 1 82 ? -8.969 9.258 6.207 1 98.38 82 VAL A CA 1
ATOM 664 C C . VAL A 1 82 ? -9.047 8.297 5.023 1 98.38 82 VAL A C 1
ATOM 666 O O . VAL A 1 82 ? -9.055 8.727 3.867 1 98.38 82 VAL A O 1
ATOM 669 N N . TYR A 1 83 ? -9.133 7.043 5.289 1 97.31 83 TYR A N 1
ATOM 670 C CA . TYR A 1 83 ? -9.102 6.051 4.219 1 97.31 83 TYR A CA 1
ATOM 671 C C . TYR A 1 83 ? -9.617 4.703 4.711 1 97.31 83 TYR A C 1
ATOM 673 O O . TYR A 1 83 ? -9.656 4.445 5.914 1 97.31 83 TYR A O 1
ATOM 681 N N . PRO A 1 84 ? -10.07 3.854 3.783 1 96.31 84 PRO A N 1
ATOM 682 C CA . PRO A 1 84 ? -10.344 2.455 4.129 1 96.31 84 PRO A CA 1
ATOM 683 C C . PRO A 1 84 ? -9.078 1.601 4.156 1 96.31 84 PRO A C 1
ATOM 685 O O . PRO A 1 84 ? -8.148 1.84 3.383 1 96.31 84 PRO A O 1
ATOM 688 N N . LEU A 1 85 ? -9.078 0.653 5.051 1 93.12 85 LEU A N 1
ATOM 689 C CA . LEU A 1 85 ? -8.008 -0.337 5.035 1 93.12 85 LEU A CA 1
ATOM 690 C C . LEU A 1 85 ? -8.289 -1.433 4.016 1 93.12 85 LEU A C 1
ATOM 692 O O . LEU A 1 85 ? -9.273 -2.166 4.141 1 93.12 85 LEU A O 1
ATOM 696 N N . TRP A 1 86 ? -7.512 -1.531 2.973 1 92.12 86 TRP A N 1
ATOM 697 C CA . TRP A 1 86 ? -7.633 -2.562 1.946 1 92.12 86 TRP A CA 1
ATOM 698 C C . TRP A 1 86 ? -6.418 -3.486 1.959 1 92.12 86 TRP A C 1
ATOM 700 O O . TRP A 1 86 ? -5.285 -3.033 1.791 1 92.12 86 TRP A O 1
ATOM 710 N N . TRP A 1 87 ? -6.73 -4.77 2.162 1 90.38 87 TRP A N 1
ATOM 711 C CA . TRP A 1 87 ? -5.676 -5.777 2.17 1 90.38 87 TRP A CA 1
ATOM 712 C C . TRP A 1 87 ? -4.516 -5.344 3.062 1 90.38 87 TRP A C 1
ATOM 714 O O . TRP A 1 87 ? -3.361 -5.332 2.629 1 90.38 87 TRP A O 1
ATOM 724 N N . MET A 1 88 ? -4.895 -4.879 4.234 1 86.88 88 MET A N 1
ATOM 725 C CA . MET A 1 88 ? -3.992 -4.582 5.344 1 86.88 88 MET A CA 1
ATOM 726 C C . MET A 1 88 ? -3.088 -3.402 5.012 1 86.88 88 MET A C 1
ATOM 728 O O . MET A 1 88 ? -1.959 -3.32 5.5 1 86.88 88 MET A O 1
ATOM 732 N N . GLY A 1 89 ? -3.574 -2.574 4.195 1 90.94 89 GLY A N 1
ATOM 733 C CA . GLY A 1 89 ? -2.752 -1.429 3.838 1 90.94 89 GLY A CA 1
ATOM 734 C C . GLY A 1 89 ? -3.557 -0.262 3.297 1 90.94 89 GLY A C 1
ATOM 735 O O . GLY A 1 89 ? -4.789 -0.305 3.283 1 90.94 89 GLY A O 1
ATOM 736 N N . PHE A 1 90 ? -2.795 0.794 2.945 1 95 90 PHE A N 1
ATOM 737 C CA . PHE A 1 90 ? -3.387 1.959 2.299 1 95 90 PHE A CA 1
ATOM 738 C C . PHE A 1 90 ? -4 1.578 0.957 1 95 90 PHE A C 1
ATOM 740 O O . PHE A 1 90 ? -3.494 0.692 0.265 1 95 90 PHE A O 1
ATOM 747 N N . PRO A 1 91 ? -5.148 2.279 0.61 1 96.81 91 PRO A N 1
ATOM 748 C CA . PRO A 1 91 ? -5.508 2.168 -0.805 1 96.81 91 PRO A CA 1
ATOM 749 C C . PRO A 1 91 ? -4.379 2.6 -1.738 1 96.81 91 PRO A C 1
ATOM 751 O O . PRO A 1 91 ? -3.576 3.465 -1.383 1 96.81 91 PRO A O 1
ATOM 754 N N . ALA A 1 92 ? -4.367 2.043 -2.879 1 97.81 92 ALA A N 1
ATOM 755 C CA . ALA A 1 92 ? -3.248 2.234 -3.799 1 97.81 92 ALA A CA 1
ATOM 756 C C . ALA A 1 92 ? -2.992 3.717 -4.051 1 97.81 92 ALA A C 1
ATOM 758 O O . ALA A 1 92 ? -1.839 4.148 -4.125 1 97.81 92 ALA A O 1
ATOM 759 N N . ILE A 1 93 ? -4.035 4.477 -4.18 1 98.31 93 ILE A N 1
ATOM 760 C CA . ILE A 1 93 ? -3.865 5.883 -4.52 1 98.31 93 ILE A CA 1
ATOM 761 C C . ILE A 1 93 ? -3.184 6.613 -3.363 1 98.31 93 ILE A C 1
ATOM 763 O O . ILE A 1 93 ? -2.324 7.473 -3.582 1 98.31 93 ILE A O 1
ATOM 767 N N . LEU A 1 94 ? -3.547 6.301 -2.139 1 98.25 94 LEU A N 1
ATOM 768 C CA . LEU A 1 94 ? -2.891 6.891 -0.977 1 98.25 94 LEU A CA 1
ATOM 769 C C . LEU A 1 94 ? -1.462 6.379 -0.84 1 98.25 94 LEU A C 1
ATOM 771 O O . LEU A 1 94 ? -0.55 7.145 -0.525 1 98.25 94 LEU A O 1
ATOM 775 N N . LYS A 1 95 ? -1.284 5.074 -1.067 1 97.38 95 LYS A N 1
ATOM 776 C CA . LYS A 1 95 ? 0.066 4.52 -1.047 1 97.38 95 LYS A CA 1
ATOM 777 C C . LYS A 1 95 ? 0.97 5.23 -2.047 1 97.38 95 LYS A C 1
ATOM 779 O O . LYS A 1 95 ? 2.129 5.523 -1.747 1 97.38 95 LYS A O 1
ATOM 784 N N . GLY A 1 96 ? 0.455 5.418 -3.223 1 97.94 96 GLY A N 1
ATOM 785 C CA . GLY A 1 96 ? 1.21 6.137 -4.238 1 97.94 96 GLY A CA 1
ATOM 786 C C . GLY A 1 96 ? 1.517 7.57 -3.85 1 97.94 96 GLY A C 1
ATOM 787 O O . GLY A 1 96 ? 2.604 8.078 -4.133 1 97.94 96 GLY A O 1
ATOM 788 N N . TYR A 1 97 ? 0.537 8.258 -3.244 1 98.5 97 TYR A N 1
ATOM 789 C CA . TYR A 1 97 ? 0.763 9.594 -2.707 1 98.5 97 TYR A CA 1
ATOM 790 C C . TYR A 1 97 ? 1.962 9.609 -1.768 1 98.5 97 TYR A C 1
ATOM 792 O O . TYR A 1 97 ? 2.848 10.461 -1.894 1 98.5 97 TYR A O 1
ATOM 800 N N . LEU A 1 98 ? 1.989 8.688 -0.878 1 97.31 98 LEU A N 1
ATOM 801 C CA . LEU A 1 98 ? 3.07 8.617 0.099 1 97.31 98 LEU A CA 1
ATOM 802 C C . LEU A 1 98 ? 4.391 8.258 -0.575 1 97.31 98 LEU A C 1
ATOM 804 O O . LEU A 1 98 ? 5.434 8.836 -0.253 1 97.31 98 LEU A O 1
ATOM 808 N N . ASP A 1 99 ? 4.344 7.34 -1.534 1 96.44 99 ASP A N 1
ATOM 809 C CA . ASP A 1 99 ? 5.539 6.934 -2.264 1 96.44 99 ASP A CA 1
ATOM 810 C C . ASP A 1 99 ? 6.172 8.125 -2.984 1 96.44 99 ASP A C 1
ATOM 812 O O . ASP A 1 99 ? 7.398 8.25 -3.025 1 96.44 99 ASP A O 1
ATOM 816 N N . ARG A 1 100 ? 5.387 8.945 -3.549 1 97.06 100 ARG A N 1
ATOM 817 C CA . ARG A 1 100 ? 5.887 10.031 -4.383 1 97.06 100 ARG A CA 1
ATOM 818 C C . ARG A 1 100 ? 6.23 11.258 -3.541 1 97.06 100 ARG A C 1
ATOM 820 O O . ARG A 1 100 ? 7.219 11.938 -3.805 1 97.06 100 ARG A O 1
ATOM 827 N N . VAL A 1 101 ? 5.492 11.531 -2.533 1 97.25 101 VAL A N 1
ATOM 828 C CA . VAL A 1 101 ? 5.586 12.789 -1.791 1 97.25 101 VAL A CA 1
ATOM 829 C C . VAL A 1 101 ? 6.652 12.672 -0.706 1 97.25 101 VAL A C 1
ATOM 831 O O . VAL A 1 101 ? 7.434 13.602 -0.49 1 97.25 101 VAL A O 1
ATOM 834 N N . LEU A 1 102 ? 6.691 11.523 0.028 1 95.56 102 LEU A N 1
ATOM 835 C CA . LEU A 1 102 ? 7.656 11.352 1.107 1 95.56 102 LEU A CA 1
ATOM 836 C C . LEU A 1 102 ? 9.031 11.008 0.554 1 95.56 102 LEU A C 1
ATOM 838 O O . LEU A 1 102 ? 9.57 9.93 0.839 1 95.56 102 LEU A O 1
ATOM 842 N N . SER A 1 103 ? 9.594 11.93 -0.07 1 93.12 103 SER A N 1
ATOM 843 C CA . SER A 1 103 ? 10.828 11.703 -0.814 1 93.12 103 SER A CA 1
ATOM 844 C C . SER A 1 103 ? 12.055 12.086 0.016 1 93.12 103 SER A C 1
ATOM 846 O O . SER A 1 103 ? 11.93 12.789 1.022 1 93.12 103 SER A O 1
ATOM 848 N N . HIS A 1 104 ? 13.172 11.57 -0.408 1 91.69 104 HIS A N 1
ATOM 849 C CA . HIS A 1 104 ? 14.445 11.961 0.186 1 91.69 104 HIS A CA 1
ATOM 850 C C . HIS A 1 104 ? 14.703 13.453 0.006 1 91.69 104 HIS A C 1
ATOM 852 O O . HIS A 1 104 ? 14.492 14 -1.078 1 91.69 104 HIS A O 1
ATOM 858 N N . GLY A 1 105 ? 15.195 14.125 0.999 1 91.81 105 GLY A N 1
ATOM 859 C CA . GLY A 1 105 ? 15.414 15.562 0.968 1 91.81 105 GLY A CA 1
ATOM 860 C C . GLY A 1 105 ? 14.219 16.359 1.458 1 91.81 105 GLY A C 1
ATOM 861 O O . GLY A 1 105 ? 14.359 17.516 1.874 1 91.81 105 GLY A O 1
ATOM 862 N N . PHE A 1 106 ? 13.062 15.781 1.355 1 94.88 106 PHE A N 1
ATOM 863 C CA . PHE A 1 106 ? 11.852 16.422 1.841 1 94.88 106 PHE A CA 1
ATOM 864 C C . PHE A 1 106 ? 11.383 15.797 3.148 1 94.88 106 PHE A C 1
ATOM 866 O O . PHE A 1 106 ? 11.305 16.469 4.176 1 94.88 106 PHE A O 1
ATOM 873 N N . ALA A 1 107 ? 11.148 14.477 3.088 1 95.38 107 ALA A N 1
ATOM 874 C CA . ALA A 1 107 ? 10.617 13.797 4.266 1 95.38 107 ALA A CA 1
ATOM 875 C C . ALA A 1 107 ? 11.734 13.312 5.18 1 95.38 107 ALA A C 1
ATOM 877 O O . ALA A 1 107 ? 11.555 13.211 6.395 1 95.38 107 ALA A O 1
ATOM 878 N N . TYR A 1 108 ? 12.797 12.93 4.566 1 93.56 108 TYR A N 1
ATOM 879 C CA . TYR A 1 108 ? 13.945 12.438 5.312 1 93.56 108 TYR A CA 1
ATOM 880 C C . TYR A 1 108 ? 15.242 12.727 4.562 1 93.56 108 TYR A C 1
ATOM 882 O O . TYR A 1 108 ? 15.219 13.07 3.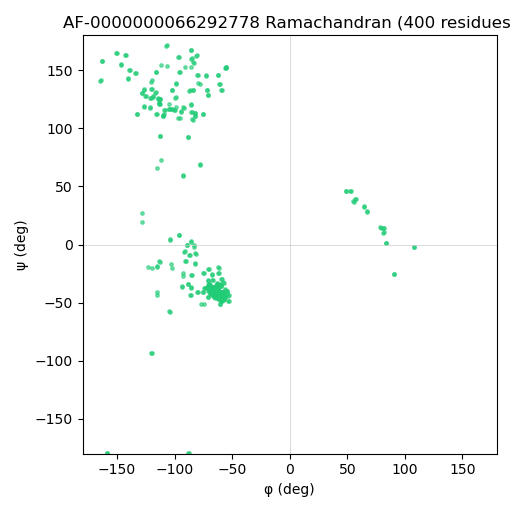377 1 93.56 108 TYR A O 1
ATOM 890 N N . LYS A 1 109 ? 16.344 12.617 5.281 1 92.69 109 LYS A N 1
ATOM 891 C CA . LYS A 1 109 ? 17.672 12.719 4.68 1 92.69 109 LYS A CA 1
ATOM 892 C C . LYS A 1 109 ? 18.656 11.742 5.332 1 92.69 109 LYS A C 1
ATOM 894 O O . LYS A 1 109 ? 18.344 11.156 6.371 1 92.69 109 LYS A O 1
ATOM 899 N N . THR A 1 110 ? 19.734 11.539 4.621 1 88.25 110 THR A N 1
ATOM 900 C CA . THR A 1 110 ? 20.812 10.703 5.16 1 88.25 110 THR A CA 1
ATOM 901 C C . THR A 1 110 ? 21.938 11.555 5.727 1 88.25 110 THR A C 1
ATOM 903 O O . THR A 1 110 ? 22.469 12.422 5.035 1 88.25 110 THR A O 1
ATOM 906 N N . GLU A 1 111 ? 22.094 11.422 6.988 1 89.88 111 GLU A N 1
ATOM 907 C CA . GLU A 1 111 ? 23.188 12.094 7.672 1 89.88 111 GLU A CA 1
ATOM 908 C C . GLU A 1 111 ? 24.094 11.086 8.391 1 89.88 111 GLU A C 1
ATOM 910 O O . GLU A 1 111 ? 23.641 10.383 9.297 1 89.88 111 GLU A O 1
ATOM 915 N N . ASN A 1 112 ? 25.406 10.992 8 1 88.94 112 ASN A N 1
ATOM 916 C CA . ASN A 1 112 ? 26.391 10.078 8.586 1 88.94 112 ASN A CA 1
ATOM 917 C C . ASN A 1 112 ? 25.906 8.625 8.531 1 88.94 112 ASN A C 1
ATOM 919 O O . ASN A 1 112 ? 25.953 7.914 9.539 1 88.94 112 ASN A O 1
ATOM 923 N N . GLY A 1 113 ? 25.25 8.289 7.477 1 81.12 113 GLY A N 1
ATOM 924 C CA . GLY A 1 113 ? 24.812 6.918 7.25 1 81.12 113 GLY A CA 1
ATOM 925 C C . GLY A 1 113 ? 23.5 6.582 7.938 1 81.12 113 GLY A C 1
ATOM 926 O O . GLY A 1 113 ? 23.031 5.445 7.867 1 81.12 113 GLY A O 1
ATOM 927 N N . GLU A 1 114 ? 22.984 7.574 8.586 1 85.12 114 GLU A N 1
ATOM 928 C CA . GLU A 1 114 ? 21.734 7.355 9.289 1 85.12 114 GLU A CA 1
ATOM 929 C C . GLU A 1 114 ? 20.609 8.211 8.703 1 85.12 114 GLU A C 1
ATOM 931 O O . GLU A 1 114 ? 20.875 9.297 8.172 1 85.12 114 GLU A O 1
ATOM 936 N N . SER A 1 115 ? 19.453 7.652 8.789 1 87.06 115 SER A N 1
ATOM 937 C CA . SER A 1 115 ? 18.297 8.398 8.305 1 87.06 115 SER A CA 1
ATOM 938 C C . SER A 1 115 ? 17.766 9.352 9.375 1 87.06 115 SER A C 1
ATOM 940 O O . SER A 1 115 ? 17.656 8.977 10.547 1 87.06 115 SER A O 1
ATOM 942 N N . VAL A 1 116 ? 17.516 10.57 8.984 1 93.62 116 VAL A N 1
ATOM 943 C CA . VAL A 1 116 ? 16.953 11.586 9.859 1 93.62 116 VAL A CA 1
ATOM 944 C C . VAL A 1 116 ? 15.641 12.094 9.258 1 93.62 116 VAL A C 1
ATOM 946 O O . VAL A 1 116 ? 15.602 12.523 8.109 1 93.62 116 VAL A O 1
ATOM 949 N N . GLY A 1 117 ? 14.633 12.047 10.008 1 95.19 117 GLY A N 1
ATOM 950 C CA . GLY A 1 117 ? 13.352 12.57 9.562 1 95.19 117 GLY A CA 1
ATOM 951 C C . GLY A 1 117 ? 13.32 14.086 9.516 1 95.19 117 GLY A C 1
ATOM 952 O O . GLY A 1 117 ? 13.883 14.758 10.383 1 95.19 117 GLY A O 1
ATOM 953 N N . LEU A 1 118 ? 12.594 14.625 8.547 1 96.5 118 LEU A N 1
ATOM 954 C CA . LEU A 1 118 ? 12.648 16.062 8.328 1 96.5 118 LEU A CA 1
ATOM 955 C C . LEU A 1 118 ? 11.305 16.719 8.648 1 96.5 118 LEU A C 1
ATOM 957 O O . LEU A 1 118 ? 11.203 17.938 8.758 1 96.5 118 LEU A O 1
ATOM 961 N N . LEU A 1 119 ? 10.273 15.961 8.773 1 96.94 119 LEU A N 1
ATOM 962 C CA . LEU A 1 119 ? 8.938 16.484 9.016 1 96.94 119 LEU A CA 1
ATOM 963 C C . LEU A 1 119 ? 8.633 16.547 10.508 1 96.94 119 LEU A C 1
ATOM 965 O O . LEU A 1 119 ? 7.625 15.992 10.961 1 96.94 119 LEU A O 1
ATOM 969 N N . LYS A 1 120 ? 9.43 17.25 11.156 1 95 120 LYS A N 1
ATOM 970 C CA . LYS A 1 120 ? 9.305 17.375 12.609 1 95 120 LYS A CA 1
ATOM 971 C C . LYS A 1 120 ? 8.227 18.391 12.984 1 95 120 LYS A C 1
ATOM 973 O O . LYS A 1 120 ? 7.773 19.172 12.133 1 95 120 LYS A O 1
ATOM 978 N N . ASN A 1 121 ? 7.793 18.328 14.242 1 93.06 121 ASN A N 1
ATOM 979 C CA . ASN A 1 121 ? 6.887 19.297 14.844 1 93.06 121 ASN A CA 1
ATOM 980 C C . ASN A 1 121 ? 5.52 19.281 14.164 1 93.06 121 ASN A C 1
ATOM 982 O O . ASN A 1 121 ? 4.93 20.344 13.93 1 93.06 121 ASN A O 1
ATOM 986 N N . LYS A 1 122 ? 5.113 18.188 13.711 1 94.69 122 LYS A N 1
ATOM 987 C CA . LYS A 1 122 ? 3.777 17.984 13.148 1 94.69 122 LYS A CA 1
ATOM 988 C C . LYS A 1 122 ? 3.004 16.938 13.922 1 94.69 122 LYS A C 1
ATOM 990 O O . LYS A 1 122 ? 3.584 15.953 14.398 1 94.69 122 LYS A O 1
ATOM 995 N N . GLN A 1 123 ? 1.741 17.234 14.062 1 95.44 123 GLN A N 1
ATOM 996 C CA . GLN A 1 123 ? 0.839 16.219 14.602 1 95.44 123 GLN A CA 1
ATOM 997 C C . GLN A 1 123 ? 0.123 15.477 13.477 1 95.44 123 GLN A C 1
ATOM 999 O O . GLN A 1 123 ? -0.139 16.047 12.414 1 95.44 123 GLN A O 1
ATOM 1004 N N . MET A 1 124 ? -0.146 14.211 13.789 1 96.5 124 MET A N 1
ATOM 1005 C CA . MET A 1 124 ? -0.823 13.414 12.766 1 96.5 124 MET A CA 1
ATOM 1006 C C . MET A 1 124 ? -1.874 12.508 13.391 1 96.5 124 MET A C 1
ATOM 1008 O O . MET A 1 124 ? -1.688 12 14.5 1 96.5 124 MET A O 1
ATOM 1012 N N . GLN A 1 125 ? -2.939 12.352 12.727 1 96.88 125 GLN A N 1
ATOM 1013 C CA . GLN A 1 125 ? -3.971 11.391 13.109 1 96.88 125 GLN A CA 1
ATOM 1014 C C . GLN A 1 125 ? -4.52 10.664 11.891 1 96.88 125 GLN A C 1
ATOM 1016 O O . GLN A 1 125 ? -4.488 11.195 10.773 1 96.88 125 GLN A O 1
ATOM 1021 N N . GLN A 1 126 ? -4.941 9.461 12.109 1 96.69 126 GLN A N 1
ATOM 1022 C CA . GLN A 1 126 ? -5.527 8.648 11.047 1 96.69 126 GLN A CA 1
ATOM 1023 C C . GLN A 1 126 ? -6.883 8.086 11.469 1 96.69 126 GLN A C 1
ATOM 1025 O O . GLN A 1 126 ? -7.039 7.621 12.602 1 96.69 126 GLN A O 1
ATOM 1030 N N . PHE A 1 127 ? -7.852 8.227 10.68 1 97.12 127 PHE A N 1
ATOM 1031 C CA . PHE A 1 127 ? -9.141 7.566 10.828 1 97.12 127 PHE A CA 1
ATOM 1032 C C . PHE A 1 127 ? -9.336 6.508 9.75 1 97.12 127 PHE A C 1
ATOM 1034 O O . PHE A 1 127 ? -9.516 6.836 8.578 1 97.12 127 PHE A O 1
ATOM 1041 N N . ILE A 1 128 ? -9.32 5.273 10.18 1 95.31 128 ILE A N 1
ATOM 1042 C CA . ILE A 1 128 ? -9.266 4.129 9.273 1 95.31 128 ILE A CA 1
ATOM 1043 C C . ILE A 1 128 ? -10.57 3.342 9.359 1 95.31 128 ILE A C 1
ATOM 1045 O O . ILE A 1 128 ? -11.016 2.977 10.445 1 95.31 128 ILE A O 1
ATOM 1049 N N . THR A 1 129 ? -11.195 3.143 8.219 1 94.81 129 THR A N 1
ATOM 1050 C CA . THR A 1 129 ? -12.414 2.334 8.188 1 94.81 129 THR A CA 1
ATOM 1051 C C . THR A 1 129 ? -12.102 0.913 7.73 1 94.81 129 THR A C 1
ATOM 1053 O O . THR A 1 129 ? -11.289 0.71 6.828 1 94.81 129 THR A O 1
ATOM 1056 N N . ILE A 1 130 ? -12.727 -0.063 8.383 1 91.06 130 ILE A N 1
ATOM 1057 C CA . ILE A 1 130 ? -12.547 -1.462 8.016 1 91.06 130 ILE A CA 1
ATOM 1058 C C . ILE A 1 130 ? -13.898 -2.166 7.969 1 91.06 130 ILE A C 1
ATOM 1060 O O . ILE A 1 130 ? -14.836 -1.775 8.672 1 91.06 130 ILE A O 1
ATOM 1064 N N . GLY A 1 131 ? -13.992 -3.129 7.07 1 86.44 131 GLY A N 1
ATOM 1065 C CA . GLY A 1 131 ? -15.211 -3.916 7.008 1 86.44 131 GLY A CA 1
ATOM 1066 C C . GLY A 1 131 ? -15.336 -4.918 8.141 1 86.44 131 GLY A C 1
ATOM 1067 O O . GLY A 1 131 ? -16.438 -5.277 8.547 1 86.44 131 GLY A O 1
ATOM 1068 N N . SER A 1 132 ? -14.289 -5.305 8.68 1 82.94 132 SER A N 1
ATOM 1069 C CA . SER A 1 132 ? -14.234 -6.355 9.688 1 82.94 132 SER A CA 1
ATOM 1070 C C . SER A 1 132 ? -14.492 -5.789 11.086 1 82.94 132 SER A C 1
ATOM 1072 O O . SER A 1 132 ? -14.492 -4.574 11.273 1 82.94 132 SER A O 1
ATOM 1074 N N . ASN A 1 133 ? -14.711 -6.723 11.945 1 84.06 133 ASN A N 1
ATOM 1075 C CA . ASN A 1 133 ? -14.852 -6.355 13.344 1 84.06 133 ASN A CA 1
ATOM 1076 C C . ASN A 1 133 ? -13.516 -5.941 13.953 1 84.06 133 ASN A C 1
ATOM 1078 O O . ASN A 1 133 ? -12.531 -6.684 13.867 1 84.06 133 ASN A O 1
ATOM 1082 N N . VAL A 1 134 ? -13.547 -4.863 14.641 1 86.38 134 VAL A N 1
ATOM 1083 C CA . VAL A 1 134 ? -12.312 -4.27 15.148 1 86.38 134 VAL A CA 1
ATOM 1084 C C . VAL A 1 134 ? -11.719 -5.172 16.234 1 86.38 134 VAL A C 1
ATOM 1086 O O . VAL A 1 134 ? -10.5 -5.387 16.266 1 86.38 134 VAL A O 1
ATOM 1089 N N . ASP A 1 135 ? -12.57 -5.641 17.031 1 84.19 135 ASP A N 1
ATOM 1090 C CA . ASP A 1 135 ? -12.078 -6.465 18.141 1 84.19 135 ASP A CA 1
ATOM 1091 C C . ASP A 1 135 ? -11.414 -7.738 17.609 1 84.19 135 ASP A C 1
ATOM 1093 O O . ASP A 1 135 ? -10.359 -8.133 18.109 1 84.19 135 ASP A O 1
ATOM 1097 N N . LYS A 1 136 ? -12.039 -8.359 16.641 1 78.88 136 LYS A N 1
ATOM 1098 C CA . LYS A 1 136 ? -11.461 -9.555 16.031 1 78.88 136 LYS A CA 1
ATOM 1099 C C . LYS A 1 136 ? -10.141 -9.234 15.344 1 78.88 136 LYS A C 1
ATOM 1101 O O . LYS A 1 136 ? -9.188 -10.023 15.422 1 78.88 136 LYS A O 1
ATOM 1106 N N . TYR A 1 137 ? -10.109 -8.07 14.844 1 79.31 137 TYR A N 1
ATOM 1107 C CA . TYR A 1 137 ? -8.906 -7.609 14.156 1 79.31 137 TYR A CA 1
ATOM 1108 C C . TYR A 1 137 ? -7.766 -7.391 15.141 1 79.31 137 TYR A C 1
ATOM 1110 O O . TYR A 1 137 ? -6.625 -7.773 14.875 1 79.31 137 TYR A O 1
ATOM 1118 N N . LYS A 1 138 ? -8.078 -6.863 16.219 1 80.62 138 LYS A N 1
ATOM 1119 C CA . LYS A 1 138 ? -7.07 -6.602 17.25 1 80.62 138 LYS A CA 1
ATOM 1120 C C . LYS A 1 138 ? -6.582 -7.898 17.875 1 80.62 138 LYS A C 1
ATOM 1122 O O . LYS A 1 138 ? -5.406 -8.016 18.234 1 80.62 138 LYS A O 1
ATOM 1127 N N . GLU A 1 139 ? -7.484 -8.766 18 1 77.94 139 GLU A N 1
ATOM 1128 C CA . GLU A 1 139 ? -7.133 -10.062 18.562 1 77.94 139 GLU A CA 1
ATOM 1129 C C . GLU A 1 139 ? -6.059 -10.758 17.734 1 77.94 139 GLU A C 1
ATOM 1131 O O . GLU A 1 139 ? -5.203 -11.461 18.266 1 77.94 139 GLU A O 1
ATOM 1136 N N . PHE A 1 140 ? -6.09 -10.438 16.469 1 74.12 140 PHE A N 1
ATOM 1137 C CA . PHE A 1 140 ? -5.133 -11.062 15.562 1 74.12 140 PHE A CA 1
ATOM 1138 C C . PHE A 1 140 ? -3.846 -10.25 15.492 1 74.12 140 PHE A C 1
ATOM 1140 O O . PHE A 1 140 ? -2.902 -10.625 14.789 1 74.12 140 PHE A O 1
ATOM 1147 N N . GLY A 1 141 ? -3.785 -9.133 16.234 1 75.88 141 GLY A N 1
ATOM 1148 C CA . GLY A 1 141 ? -2.582 -8.32 16.266 1 75.88 141 GLY A CA 1
ATOM 1149 C C . GLY A 1 141 ? -2.451 -7.379 15.094 1 75.88 141 GLY A C 1
ATOM 1150 O O . GLY A 1 141 ? -1.377 -6.828 14.844 1 75.88 141 GLY A O 1
ATOM 1151 N N . VAL A 1 142 ? -3.482 -7.258 14.469 1 74.69 142 VAL A N 1
ATOM 1152 C CA . VAL A 1 142 ? -3.465 -6.438 13.266 1 74.69 142 VAL A CA 1
ATOM 1153 C C . VAL A 1 142 ? -3.223 -4.977 13.633 1 74.69 142 VAL A C 1
ATOM 1155 O O . VAL A 1 142 ? -2.564 -4.242 12.891 1 74.69 142 VAL A O 1
ATOM 1158 N N . ASP A 1 143 ? -3.686 -4.625 14.797 1 77.31 143 ASP A N 1
ATOM 1159 C CA . ASP A 1 143 ? -3.473 -3.25 15.234 1 77.31 143 ASP A CA 1
ATOM 1160 C C . ASP A 1 143 ? -1.985 -2.957 15.422 1 77.31 143 ASP A C 1
ATOM 1162 O O . ASP A 1 143 ? -1.511 -1.872 15.086 1 77.31 143 ASP A O 1
ATOM 1166 N N . LYS A 1 144 ? -1.243 -3.869 15.891 1 78.75 144 LYS A N 1
ATOM 1167 C CA . LYS A 1 144 ? 0.196 -3.703 16.078 1 78.75 144 LYS A CA 1
ATOM 1168 C C . LYS A 1 144 ? 0.919 -3.648 14.727 1 78.75 144 LYS A C 1
ATOM 1170 O O . LYS A 1 144 ? 1.834 -2.842 14.547 1 78.75 144 LYS A O 1
ATOM 1175 N N . SER A 1 145 ? 0.443 -4.5 13.852 1 78.56 145 SER A N 1
ATOM 1176 C CA . SER A 1 145 ? 1.044 -4.523 12.523 1 78.56 145 SER A CA 1
ATOM 1177 C C . SER A 1 145 ? 0.763 -3.232 11.766 1 78.56 145 SER A C 1
ATOM 1179 O O . SER A 1 145 ? 1.648 -2.691 11.102 1 78.56 145 SER A O 1
ATOM 1181 N N . LEU A 1 146 ? -0.401 -2.752 11.969 1 81.5 146 LEU A N 1
ATOM 1182 C CA . LEU A 1 146 ? -0.767 -1.493 11.328 1 81.5 146 LEU A CA 1
ATOM 1183 C C . LEU A 1 146 ? 0.039 -0.335 11.906 1 81.5 146 LEU A C 1
ATOM 1185 O O . LEU A 1 146 ? 0.452 0.566 11.172 1 81.5 146 LEU A O 1
ATOM 1189 N N . ASN A 1 147 ? 0.225 -0.394 13.141 1 81.31 147 ASN A N 1
ATOM 1190 C CA . ASN A 1 147 ? 1.016 0.644 13.797 1 81.31 147 ASN A CA 1
ATOM 1191 C C . ASN A 1 147 ? 2.432 0.711 13.227 1 81.31 147 ASN A C 1
ATOM 1193 O O . ASN A 1 147 ? 2.967 1.799 13.008 1 81.31 147 ASN A O 1
ATOM 1197 N N . HIS A 1 148 ? 2.949 -0.398 12.891 1 76.81 148 HIS A N 1
ATOM 1198 C CA . HIS A 1 148 ? 4.305 -0.447 12.352 1 76.81 148 HIS A CA 1
ATOM 1199 C C . HIS A 1 148 ? 4.32 -0.071 10.875 1 76.81 148 HIS A C 1
ATOM 1201 O O . HIS A 1 148 ? 5.156 0.725 10.438 1 76.81 148 HIS A O 1
ATOM 1207 N N . CYS A 1 149 ? 3.363 -0.542 10.188 1 77.12 149 CYS A N 1
ATOM 1208 C CA . CYS A 1 149 ? 3.453 -0.471 8.734 1 77.12 149 CYS A CA 1
ATOM 1209 C C . CYS A 1 149 ? 2.793 0.798 8.211 1 77.12 149 CYS A C 1
ATOM 1211 O O . CYS A 1 149 ? 3.17 1.308 7.152 1 77.12 149 CYS A O 1
ATOM 1213 N N . LEU A 1 150 ? 1.856 1.345 8.977 1 79.5 150 LEU A N 1
ATOM 1214 C CA . LEU A 1 150 ? 1.061 2.42 8.391 1 79.5 150 LEU A CA 1
ATOM 1215 C C . LEU A 1 150 ? 1.153 3.684 9.242 1 79.5 150 LEU A C 1
ATOM 1217 O O . LEU A 1 150 ? 0.881 4.785 8.75 1 79.5 150 LEU A O 1
ATOM 1221 N N . ILE A 1 151 ? 1.542 3.518 10.453 1 81.81 151 ILE A N 1
ATOM 1222 C CA . ILE A 1 151 ? 1.404 4.613 11.406 1 81.81 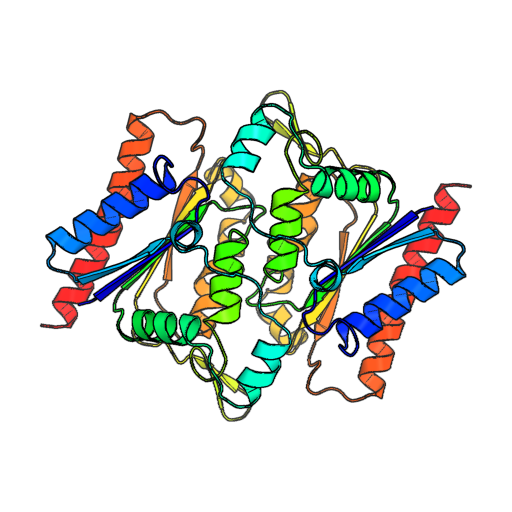151 ILE A CA 1
ATOM 1223 C C . ILE A 1 151 ? 2.777 4.992 11.961 1 81.81 151 ILE A C 1
ATOM 1225 O O . ILE A 1 151 ? 3.559 5.664 11.289 1 81.81 151 ILE A O 1
ATOM 1229 N N . ASN A 1 152 ? 3.152 4.461 13.016 1 75.25 152 ASN A N 1
ATOM 1230 C CA . ASN A 1 152 ? 4.34 4.938 13.719 1 75.25 152 ASN A CA 1
ATOM 1231 C C . ASN A 1 152 ? 5.621 4.508 13.008 1 75.25 152 ASN A C 1
ATOM 1233 O O . ASN A 1 152 ? 6.543 5.309 12.852 1 75.25 152 ASN A O 1
ATOM 1237 N N . GLY A 1 153 ? 5.609 3.402 12.508 1 76.56 153 GLY A N 1
ATOM 1238 C CA . GLY A 1 153 ? 6.805 2.973 11.797 1 76.56 153 GLY A CA 1
ATOM 1239 C C . GLY A 1 153 ? 7.121 3.826 10.586 1 76.56 153 GLY A C 1
ATOM 1240 O O . GLY A 1 153 ? 8.25 4.281 10.414 1 76.56 153 GLY A O 1
ATOM 1241 N N . LEU A 1 154 ? 6.141 4.152 9.852 1 86.31 154 LEU A N 1
ATOM 1242 C CA . LEU A 1 154 ? 6.309 4.902 8.609 1 86.31 154 LEU A CA 1
ATOM 1243 C C . LEU A 1 154 ? 6.555 6.379 8.891 1 86.31 154 LEU A C 1
ATOM 1245 O O . LEU A 1 154 ? 7.605 6.918 8.539 1 86.31 154 LEU A O 1
ATOM 1249 N N . PHE A 1 155 ? 5.734 6.973 9.68 1 93.88 155 PHE A N 1
ATOM 1250 C CA . PHE A 1 155 ? 5.77 8.422 9.773 1 93.88 155 PHE A CA 1
ATOM 1251 C C . PHE A 1 155 ? 6.809 8.875 10.797 1 93.88 155 PHE A C 1
ATOM 1253 O O . PHE A 1 155 ? 7.332 9.984 10.711 1 93.88 155 PHE A O 1
ATOM 1260 N N . ASN A 1 156 ? 7.086 8.023 11.766 1 91.38 156 ASN A N 1
ATOM 1261 C CA . ASN A 1 156 ? 8.195 8.344 12.656 1 91.38 156 ASN A CA 1
ATOM 1262 C C . ASN A 1 156 ? 9.516 8.438 11.906 1 91.38 156 ASN A C 1
ATOM 1264 O O . ASN A 1 156 ? 10.383 9.242 12.25 1 91.38 156 ASN A O 1
ATOM 1268 N N . TYR A 1 157 ? 9.633 7.605 10.93 1 90.75 157 TYR A N 1
ATOM 1269 C CA . TYR A 1 157 ? 10.812 7.648 10.07 1 90.75 157 TYR A CA 1
ATOM 1270 C C . TYR A 1 157 ? 10.969 9.023 9.43 1 90.75 157 TYR A C 1
ATOM 1272 O O . TYR A 1 157 ? 12.094 9.5 9.234 1 90.75 157 TYR A O 1
ATOM 1280 N N . CYS A 1 158 ? 9.852 9.672 9.156 1 94.81 158 CYS A N 1
ATOM 1281 C CA . CYS A 1 158 ? 9.859 10.969 8.492 1 94.81 158 CYS A CA 1
ATOM 1282 C C . CYS A 1 158 ? 10.008 12.094 9.508 1 94.81 158 CYS A C 1
ATOM 1284 O O . CYS A 1 158 ? 10.133 13.266 9.133 1 94.81 158 CYS A O 1
ATOM 1286 N N . GLY A 1 159 ? 9.914 11.758 10.852 1 95 159 GLY A N 1
ATOM 1287 C CA . GLY A 1 159 ? 10.094 12.766 11.883 1 95 159 GLY A CA 1
ATOM 1288 C C . GLY A 1 159 ? 8.805 13.141 12.586 1 95 159 GLY A C 1
ATOM 1289 O O . GLY A 1 159 ? 8.805 13.961 13.5 1 95 159 GLY A O 1
ATOM 1290 N N . ILE A 1 160 ? 7.738 12.555 12.148 1 95.19 160 ILE A N 1
AT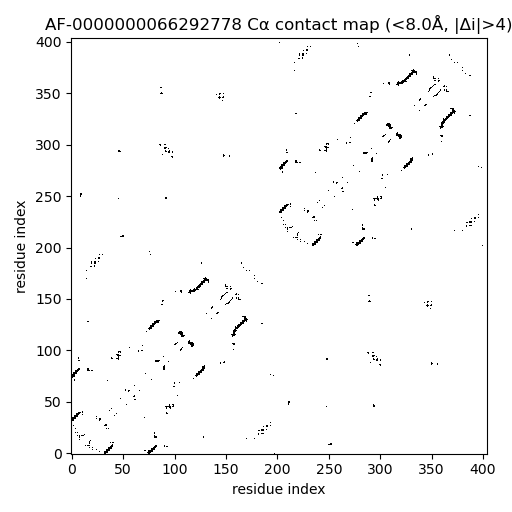OM 1291 C CA . ILE A 1 160 ? 6.461 12.805 12.805 1 95.19 160 ILE A CA 1
ATOM 1292 C C . ILE A 1 160 ? 6.297 11.859 13.992 1 95.19 160 ILE A C 1
ATOM 1294 O O . ILE A 1 160 ? 6.105 10.648 13.812 1 95.19 160 ILE A O 1
ATOM 1298 N N . GLU A 1 161 ? 6.266 12.273 15.156 1 89.12 161 GLU A N 1
ATOM 1299 C CA . GLU A 1 161 ? 6.375 11.43 16.344 1 89.12 161 GLU A CA 1
ATOM 1300 C C . GLU A 1 161 ? 5.016 11.227 17 1 89.12 161 GLU A C 1
ATOM 1302 O O . GLU A 1 161 ? 4.836 10.297 17.797 1 89.12 161 GLU A O 1
ATOM 1307 N N . ASN A 1 162 ? 4 11.938 16.766 1 84.81 162 ASN A N 1
ATOM 1308 C CA . ASN A 1 162 ? 2.717 11.906 17.453 1 84.81 162 ASN A CA 1
ATOM 1309 C C . ASN A 1 162 ? 1.592 11.461 16.516 1 84.81 162 ASN A C 1
ATOM 1311 O O . ASN A 1 162 ? 0.635 12.203 16.297 1 84.81 162 ASN A O 1
ATOM 1315 N N . VAL A 1 163 ? 1.741 10.203 16.125 1 92.38 163 VAL A N 1
ATOM 1316 C CA . VAL A 1 163 ? 0.713 9.742 15.203 1 92.38 163 VAL A CA 1
ATOM 1317 C C . VAL A 1 163 ? -0.342 8.938 15.961 1 92.38 163 VAL A C 1
ATOM 1319 O O . VAL A 1 163 ? -0.025 7.938 16.609 1 92.38 163 VAL A O 1
ATOM 1322 N N . GLU A 1 164 ? -1.525 9.344 15.984 1 92.31 164 GLU A N 1
ATOM 1323 C CA . GLU A 1 164 ? -2.654 8.625 16.562 1 92.31 164 GLU A CA 1
ATOM 1324 C C . GLU A 1 164 ? -3.564 8.062 15.469 1 92.31 164 GLU A C 1
ATOM 1326 O O . GLU A 1 164 ? -3.598 8.586 14.352 1 92.31 164 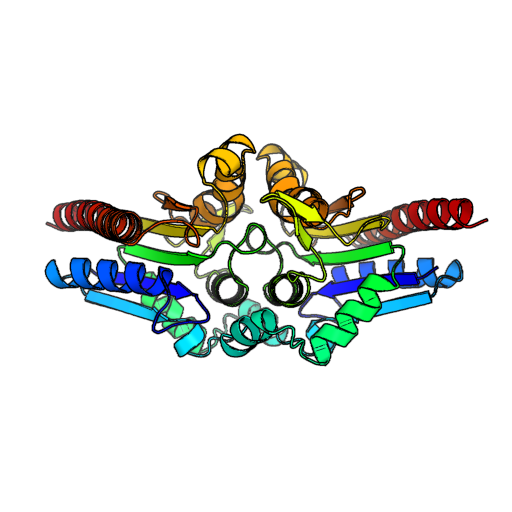GLU A O 1
ATOM 1331 N N . PHE A 1 165 ? -4.254 6.977 15.875 1 92.94 165 PHE A N 1
ATOM 1332 C CA . PHE A 1 165 ? -5.195 6.457 14.891 1 92.94 165 PHE A CA 1
ATOM 1333 C C . PHE A 1 165 ? -6.426 5.875 15.57 1 92.94 165 PHE A C 1
ATOM 1335 O O . PHE A 1 165 ? -6.398 5.59 16.766 1 92.94 165 PHE A O 1
ATOM 1342 N N . GLU A 1 166 ? -7.477 5.859 14.859 1 93.19 166 GLU A N 1
ATOM 1343 C CA . GLU A 1 166 ? -8.727 5.203 15.227 1 93.19 166 GLU A CA 1
ATOM 1344 C C . GLU A 1 166 ? -9.188 4.242 14.133 1 93.19 166 GLU A C 1
ATOM 1346 O O . GLU A 1 166 ? -9.133 4.562 12.945 1 93.19 166 GLU A O 1
ATOM 1351 N N . LEU A 1 167 ? -9.578 3.033 14.578 1 92.81 167 LEU A N 1
ATOM 1352 C CA . LEU A 1 167 ? -10.18 2.061 13.672 1 92.81 167 LEU A CA 1
ATOM 1353 C C . LEU A 1 167 ? -11.703 2.068 13.805 1 92.81 167 LEU A C 1
ATOM 1355 O O . LEU A 1 167 ? -12.234 1.969 14.914 1 92.81 167 LEU A O 1
ATOM 1359 N N . PHE A 1 168 ? -12.367 2.234 12.703 1 93.88 168 PHE A N 1
ATOM 1360 C CA . PHE A 1 168 ? -13.82 2.125 12.656 1 93.88 168 PHE A CA 1
ATOM 1361 C C . PHE A 1 168 ? -14.242 0.865 11.914 1 93.88 168 PHE A C 1
ATOM 1363 O O . PHE A 1 168 ? -14.094 0.78 10.688 1 93.88 168 PHE A O 1
ATOM 1370 N N . GLY A 1 169 ? -14.82 -0.069 12.664 1 91.81 169 GLY A N 1
ATOM 1371 C CA . GLY A 1 169 ? -15.117 -1.378 12.109 1 91.81 169 GLY A CA 1
ATOM 1372 C C . GLY A 1 169 ? -16.594 -1.593 11.859 1 91.81 169 GLY A C 1
ATOM 1373 O O . GLY A 1 169 ? -17.422 -0.741 12.195 1 91.81 169 GLY A O 1
ATOM 1374 N N . ASP A 1 170 ? -16.875 -2.727 11.164 1 87.31 170 ASP A N 1
ATOM 1375 C CA . ASP A 1 170 ? -18.234 -3.184 10.898 1 87.31 170 ASP A CA 1
ATOM 1376 C C . ASP A 1 170 ? -19.031 -2.113 10.156 1 87.31 170 ASP A C 1
ATOM 1378 O O . ASP A 1 170 ? -20.219 -1.928 10.422 1 87.31 170 ASP A O 1
ATOM 1382 N N . ILE A 1 171 ? -18.438 -1.431 9.242 1 81.94 171 ILE A N 1
ATOM 1383 C CA . ILE A 1 171 ? -19.031 -0.224 8.672 1 81.94 171 ILE A CA 1
ATOM 1384 C C . ILE A 1 171 ? -20.219 -0.597 7.797 1 81.94 171 ILE A C 1
ATOM 1386 O O . ILE A 1 171 ? -21.094 0.234 7.547 1 81.94 171 ILE A O 1
ATOM 1390 N N . HIS A 1 172 ? -20.25 -1.856 7.355 1 79 172 HIS A N 1
ATOM 1391 C CA . HIS A 1 172 ? -21.344 -2.279 6.508 1 79 172 HIS A CA 1
ATOM 1392 C C . HIS A 1 172 ? -22.484 -2.867 7.336 1 79 172 HIS A C 1
ATOM 1394 O O . HIS A 1 172 ? -23.562 -3.143 6.812 1 79 172 HIS A O 1
ATOM 1400 N N . LEU A 1 173 ? -22.281 -3.027 8.625 1 81.56 173 LEU A N 1
ATOM 1401 C CA . LEU A 1 173 ? -23.234 -3.744 9.453 1 81.56 173 LEU A CA 1
ATOM 1402 C C . LEU A 1 173 ? -23.859 -2.814 10.492 1 81.56 173 LEU A C 1
ATOM 1404 O O . LEU A 1 173 ? -24.922 -3.121 11.055 1 81.56 173 LEU A O 1
ATOM 1408 N N . ILE A 1 174 ? -23.219 -1.729 10.75 1 80.81 174 ILE A N 1
ATOM 1409 C CA . ILE A 1 174 ? -23.656 -0.873 11.852 1 80.81 174 ILE A CA 1
ATOM 1410 C C . ILE A 1 174 ? -24.781 0.034 11.391 1 80.81 174 ILE A C 1
ATOM 1412 O O . ILE A 1 174 ? -24.953 0.276 10.195 1 80.81 174 ILE A O 1
ATOM 1416 N N . ASP A 1 175 ? -25.516 0.427 12.359 1 88.38 175 ASP A N 1
ATOM 1417 C CA . ASP A 1 175 ? -26.656 1.279 12.047 1 88.38 175 ASP A CA 1
ATOM 1418 C C . ASP A 1 175 ? -26.25 2.752 12.023 1 88.38 175 ASP A C 1
ATOM 1420 O O . ASP A 1 175 ? -25.078 3.086 12.25 1 88.38 175 ASP A O 1
ATOM 1424 N N . ASP A 1 176 ? -27.219 3.566 11.758 1 91.25 176 ASP A N 1
ATOM 1425 C CA . ASP A 1 176 ? -26.953 4.992 11.57 1 91.25 176 ASP A CA 1
ATOM 1426 C C . ASP A 1 176 ? -26.484 5.637 12.875 1 91.25 176 ASP A C 1
ATOM 1428 O O . ASP A 1 176 ? -25.656 6.551 12.859 1 91.25 176 ASP A O 1
ATOM 1432 N N . LYS A 1 177 ? -27.078 5.164 13.938 1 93 177 LYS A N 1
ATOM 1433 C CA . LYS A 1 177 ? -26.672 5.715 15.234 1 93 177 LYS A CA 1
ATOM 1434 C C . LYS A 1 177 ? -25.203 5.449 15.516 1 93 177 LYS A C 1
ATOM 1436 O O . LYS A 1 177 ? -24.469 6.348 15.938 1 93 177 LYS A O 1
ATOM 1441 N N . ALA A 1 178 ? -24.828 4.258 15.266 1 91.81 178 ALA A N 1
ATOM 1442 C CA . ALA A 1 178 ? -23.438 3.873 15.469 1 91.81 178 ALA A CA 1
ATOM 1443 C C . ALA A 1 178 ? -22.516 4.645 14.531 1 91.81 178 ALA A C 1
ATOM 1445 O O . ALA A 1 178 ? -21.438 5.078 14.93 1 91.81 178 ALA A O 1
ATOM 1446 N N . ARG A 1 179 ? -22.922 4.812 13.352 1 92.81 179 ARG A N 1
ATOM 1447 C CA . ARG A 1 179 ? -22.141 5.57 12.375 1 92.81 179 ARG A CA 1
ATOM 1448 C C . ARG A 1 179 ? -21.953 7.016 12.828 1 92.81 179 ARG A C 1
ATOM 1450 O O . ARG A 1 179 ? -20.844 7.551 12.75 1 92.81 179 ARG A O 1
ATOM 1457 N N . LYS A 1 180 ? -23.016 7.613 13.266 1 94.81 180 LYS A N 1
ATOM 1458 C CA . LYS A 1 180 ? -22.953 8.984 13.75 1 94.81 180 LYS A CA 1
ATOM 1459 C C . LYS A 1 180 ? -22.016 9.102 14.953 1 94.81 180 LYS A C 1
ATOM 1461 O O . LYS A 1 180 ? -21.266 10.086 15.078 1 94.81 180 LYS A O 1
ATOM 1466 N N . ALA A 1 181 ? -22.078 8.148 15.781 1 95.81 181 ALA A N 1
ATOM 1467 C CA . ALA A 1 181 ? -21.203 8.141 16.953 1 95.81 181 ALA A CA 1
ATOM 1468 C C . ALA A 1 181 ? -19.734 8.094 16.547 1 95.81 181 ALA A C 1
ATOM 1470 O O . ALA A 1 181 ? -18.891 8.766 17.141 1 95.81 181 ALA A O 1
ATOM 1471 N N . MET A 1 182 ? -19.453 7.336 15.555 1 95.69 182 MET A N 1
ATOM 1472 C CA . MET A 1 182 ? -18.078 7.227 15.055 1 95.69 182 MET A CA 1
ATOM 1473 C C . MET A 1 182 ? -17.609 8.547 14.453 1 95.69 182 MET A C 1
ATOM 1475 O O . MET A 1 182 ? -16.484 8.977 14.695 1 95.69 182 MET A O 1
ATOM 1479 N N . ILE A 1 183 ? -18.484 9.148 13.719 1 97.25 183 ILE A N 1
ATOM 1480 C CA . ILE A 1 183 ? -18.172 10.438 13.109 1 97.25 183 ILE A CA 1
ATOM 1481 C C . ILE A 1 183 ? -17.906 11.469 14.195 1 97.25 183 ILE A C 1
ATOM 1483 O O . ILE A 1 183 ? -16.922 12.219 14.117 1 97.25 183 ILE A O 1
ATOM 1487 N N . GLU A 1 184 ? -18.688 11.445 15.195 1 97.5 184 GLU A N 1
ATOM 1488 C CA . GLU A 1 184 ? -18.516 12.406 16.281 1 97.5 184 GLU A CA 1
ATOM 1489 C C . GLU A 1 184 ? -17.25 12.109 17.094 1 97.5 184 GLU A C 1
ATOM 1491 O O . GLU A 1 184 ? -16.594 13.023 17.578 1 97.5 184 GLU A O 1
ATOM 1496 N N . LEU A 1 185 ? -16.969 10.875 17.203 1 97.62 185 LEU A N 1
ATOM 1497 C CA . LEU A 1 185 ? -15.719 10.523 17.875 1 97.62 185 LEU A CA 1
ATOM 1498 C C . LEU A 1 185 ? -14.523 11.109 17.125 1 97.62 185 LEU A C 1
ATOM 1500 O O . LEU A 1 185 ? -13.617 11.664 17.734 1 97.62 185 LEU A O 1
ATOM 1504 N N . ALA A 1 186 ? -14.508 10.969 15.836 1 97.94 186 ALA A N 1
ATOM 1505 C CA . ALA A 1 186 ? -13.445 11.555 15.023 1 97.94 186 ALA A CA 1
ATOM 1506 C C . ALA A 1 186 ? -13.367 13.062 15.227 1 97.94 186 ALA A C 1
ATOM 1508 O O . ALA A 1 186 ? -12.273 13.625 15.336 1 97.94 186 ALA A O 1
ATOM 1509 N N . ALA A 1 187 ? -14.516 13.68 15.281 1 97.88 187 ALA A N 1
ATOM 1510 C CA . ALA A 1 187 ? -14.578 15.125 15.5 1 97.88 187 ALA A CA 1
ATOM 1511 C C . ALA A 1 187 ? -14.016 15.5 16.859 1 97.88 187 ALA A C 1
ATOM 1513 O O . ALA A 1 187 ? -13.258 16.469 16.984 1 97.88 187 ALA A O 1
ATOM 1514 N N . GLN A 1 188 ? -14.383 14.758 17.812 1 97.88 188 GLN A N 1
ATOM 1515 C CA . GLN A 1 188 ? -13.93 15.016 19.188 1 97.88 188 GLN A CA 1
ATOM 1516 C C . GLN A 1 188 ? -12.414 14.875 19.297 1 97.88 188 GLN A C 1
ATOM 1518 O O . GLN A 1 188 ? -11.75 15.703 19.922 1 97.88 188 GLN A O 1
ATOM 1523 N N . LYS A 1 189 ? -11.914 13.883 18.734 1 97.75 189 LYS A N 1
ATOM 1524 C CA . LYS A 1 189 ? -10.469 13.664 18.75 1 97.75 189 LYS A CA 1
ATOM 1525 C C . LYS A 1 189 ? -9.734 14.781 18.016 1 97.75 189 LYS A C 1
ATOM 1527 O O . LYS A 1 189 ? -8.688 15.242 18.469 1 97.75 189 LYS A O 1
ATOM 1532 N N . THR A 1 190 ? -10.25 15.133 16.938 1 98.06 190 THR A N 1
ATOM 1533 C CA . THR A 1 190 ? -9.664 16.234 16.156 1 98.06 190 THR A CA 1
ATOM 1534 C C . THR A 1 190 ? -9.719 17.531 16.953 1 98.06 190 THR A C 1
ATOM 1536 O O . THR A 1 190 ? -8.734 18.266 17.016 1 98.06 190 THR A O 1
ATOM 1539 N N . GLN A 1 191 ? -10.875 17.797 17.562 1 97.56 191 GLN A N 1
ATOM 1540 C CA . GLN A 1 191 ? -11.039 19 18.391 1 97.56 191 GLN A CA 1
ATOM 1541 C C . GLN A 1 191 ? -9.992 19.047 19.5 1 97.56 191 GLN A C 1
ATOM 1543 O O . GLN A 1 191 ? -9.422 20.109 19.766 1 97.56 191 GLN A O 1
ATOM 1548 N N . ALA A 1 192 ? -9.828 17.938 20.109 1 96.75 192 ALA A N 1
ATOM 1549 C CA . ALA A 1 192 ? -8.844 17.859 21.188 1 96.75 192 ALA A CA 1
ATOM 1550 C C . ALA A 1 192 ? -7.445 18.219 20.672 1 96.75 192 ALA A C 1
ATOM 1552 O O . ALA A 1 192 ? -6.699 18.938 21.344 1 96.75 192 ALA A O 1
ATOM 1553 N N . LYS A 1 193 ? -7.07 17.734 19.547 1 95.81 193 LYS A N 1
ATOM 1554 C CA . LYS A 1 193 ? -5.758 18 18.969 1 95.81 193 LYS A CA 1
ATOM 1555 C C . LYS A 1 193 ? -5.625 19.469 18.578 1 95.81 193 LYS A C 1
ATOM 1557 O O . LYS A 1 193 ? -4.578 20.094 18.812 1 95.81 193 LYS A O 1
ATOM 1562 N N . LEU A 1 194 ? -6.66 19.969 17.984 1 96.31 194 LEU A N 1
ATOM 1563 C CA . LEU A 1 194 ? -6.648 21.359 17.578 1 96.31 194 LEU A CA 1
ATOM 1564 C C . LEU A 1 194 ? -6.512 22.281 18.781 1 96.31 194 LEU A C 1
ATOM 1566 O O . LEU A 1 194 ? -5.746 23.25 18.75 1 96.31 194 LEU A O 1
ATOM 1570 N N . THR A 1 195 ? -7.254 21.938 19.797 1 95.12 195 THR A N 1
ATOM 1571 C CA . THR A 1 195 ? -7.203 22.75 21 1 95.12 195 THR A CA 1
ATOM 1572 C C . THR A 1 195 ? -5.797 22.75 21.594 1 95.12 195 THR A C 1
ATOM 1574 O O . THR A 1 195 ? -5.289 23.797 22 1 95.12 195 THR A O 1
ATOM 1577 N N . ALA A 1 196 ? -5.215 21.625 21.594 1 93.25 196 ALA A N 1
ATOM 1578 C CA . ALA A 1 196 ? -3.859 21.5 22.125 1 93.25 196 ALA A CA 1
ATOM 1579 C C . ALA A 1 196 ? -2.867 22.297 21.281 1 93.25 196 ALA A C 1
ATOM 1581 O O . ALA A 1 196 ? -1.991 22.984 21.828 1 93.25 196 ALA A O 1
ATOM 1582 N N . LEU A 1 197 ? -2.977 22.234 20.016 1 93.38 197 LEU A N 1
ATOM 1583 C CA . LEU A 1 197 ? -2.068 22.906 19.094 1 93.38 197 LEU A CA 1
ATOM 1584 C C . LEU A 1 197 ? -2.24 24.422 19.172 1 93.38 197 LEU A C 1
ATOM 1586 O O . LEU A 1 197 ? -1.263 25.172 19.078 1 93.38 197 LEU A O 1
ATOM 1590 N N . LEU A 1 198 ? -3.449 24.859 19.328 1 90.06 198 LEU A N 1
ATOM 1591 C CA . LEU A 1 198 ? -3.738 26.297 19.391 1 90.06 198 LEU A CA 1
ATOM 1592 C C . LEU A 1 198 ? -3.215 26.891 20.703 1 90.06 198 LEU A C 1
ATOM 1594 O O . LEU A 1 198 ? -2.75 28.031 20.719 1 90.06 198 LEU A O 1
ATOM 1598 N N . LYS A 1 199 ? -3.195 26.156 21.703 1 87.81 199 LYS A N 1
ATOM 1599 C CA . LYS A 1 199 ? -2.676 26.625 23 1 87.81 199 LYS A CA 1
ATOM 1600 C C . LYS A 1 199 ? -1.155 26.75 22.953 1 87.81 199 LYS A C 1
ATOM 1602 O O . LYS A 1 199 ? -0.586 27.641 23.578 1 87.81 199 LYS A O 1
ATOM 1607 N N . GLU A 1 200 ? -0.568 25.812 22.25 1 82.88 200 GLU A N 1
ATOM 1608 C CA . GLU A 1 200 ? 0.886 25.844 22.125 1 82.88 200 GLU A CA 1
ATOM 1609 C C . GLU A 1 200 ? 1.342 27.062 21.297 1 82.88 200 GLU A C 1
ATOM 1611 O O . GLU A 1 200 ? 2.449 27.562 21.5 1 82.88 200 GLU A O 1
ATOM 1616 N N . LYS A 1 201 ? 0.655 27.625 20.469 1 76.38 201 LYS A N 1
ATOM 1617 C CA . LYS A 1 201 ? 1.037 28.734 19.578 1 76.38 201 LYS A CA 1
ATOM 1618 C C . LYS A 1 201 ? 0.742 30.078 20.234 1 76.38 201 LYS A C 1
ATOM 1620 O O . LYS A 1 201 ? 1.169 31.125 19.734 1 76.38 201 LYS A O 1
ATOM 1625 N N . GLU A 1 202 ? -0.04 30.141 21.312 1 68 202 GLU A N 1
ATOM 1626 C CA . GLU A 1 202 ? -0.215 31.344 22.109 1 68 202 GLU A CA 1
ATOM 1627 C C . GLU A 1 202 ? 0.968 31.578 23.047 1 68 202 GLU A C 1
ATOM 1629 O O . GLU A 1 202 ? 1.429 32.688 23.219 1 68 202 GLU A O 1
ATOM 1634 N N . MET B 1 1 ? 2.33 -27.422 -15.594 1 94.56 1 MET B N 1
ATOM 1635 C CA . MET B 1 1 ? 2.557 -26.531 -14.453 1 94.56 1 MET B CA 1
ATOM 1636 C C . MET B 1 1 ? 2.74 -25.094 -14.914 1 94.56 1 MET B C 1
ATOM 1638 O O . MET B 1 1 ? 3.365 -24.844 -15.953 1 94.56 1 MET B O 1
ATOM 1642 N N . ASN B 1 2 ? 2.105 -24.156 -14.273 1 97.94 2 ASN B N 1
ATOM 1643 C CA . ASN B 1 2 ? 2.156 -22.75 -14.633 1 97.94 2 ASN B CA 1
ATOM 1644 C C . ASN B 1 2 ? 2.727 -21.906 -13.5 1 97.94 2 ASN B C 1
ATOM 1646 O O . ASN B 1 2 ? 2.365 -22.078 -12.336 1 97.94 2 ASN B O 1
ATOM 1650 N N . HIS B 1 3 ? 3.646 -21.016 -13.867 1 98.62 3 HIS B N 1
ATOM 1651 C CA . HIS B 1 3 ? 4.27 -20.078 -12.938 1 98.62 3 HIS B CA 1
ATOM 1652 C C . HIS B 1 3 ? 3.924 -18.641 -13.297 1 98.62 3 HIS B C 1
ATOM 1654 O O . HIS B 1 3 ? 4.293 -18.156 -14.375 1 98.62 3 HIS B O 1
ATOM 1660 N N . LEU B 1 4 ? 3.176 -18.031 -12.445 1 98.81 4 LEU B N 1
ATOM 1661 C CA . LEU B 1 4 ? 2.85 -16.609 -12.602 1 98.81 4 LEU B CA 1
ATOM 1662 C C . LEU B 1 4 ? 3.846 -15.742 -11.852 1 98.81 4 LEU B C 1
ATOM 1664 O O . LEU B 1 4 ? 4.02 -15.891 -10.641 1 98.81 4 LEU B O 1
ATOM 1668 N N . ILE B 1 5 ? 4.555 -14.914 -12.578 1 98.81 5 ILE B N 1
ATOM 1669 C CA . ILE B 1 5 ? 5.477 -13.945 -11.992 1 98.81 5 ILE B CA 1
ATOM 1670 C C . ILE B 1 5 ? 4.914 -12.539 -12.148 1 98.81 5 ILE B C 1
ATOM 1672 O O . ILE B 1 5 ? 4.688 -12.07 -13.273 1 98.81 5 ILE B O 1
ATOM 1676 N N . ILE B 1 6 ? 4.629 -11.914 -11.047 1 98.75 6 ILE B N 1
ATOM 1677 C CA . ILE B 1 6 ? 4.188 -10.523 -11.016 1 98.75 6 ILE B CA 1
ATOM 1678 C C . ILE B 1 6 ? 5.324 -9.633 -10.523 1 98.75 6 ILE B C 1
ATOM 1680 O O . ILE B 1 6 ? 5.793 -9.781 -9.398 1 98.75 6 ILE B O 1
ATOM 1684 N N . PHE B 1 7 ? 5.75 -8.766 -11.383 1 98.56 7 PHE B N 1
ATOM 1685 C CA . PHE B 1 7 ? 6.902 -7.906 -11.133 1 98.56 7 PHE B CA 1
ATOM 1686 C C . PHE B 1 7 ? 6.488 -6.441 -11.102 1 98.56 7 PHE B C 1
ATOM 1688 O O . PHE B 1 7 ? 5.719 -5.988 -11.953 1 98.56 7 PHE B O 1
ATOM 1695 N N . ALA B 1 8 ? 6.93 -5.773 -10.07 1 98.12 8 ALA B N 1
ATOM 1696 C CA . ALA B 1 8 ? 6.645 -4.344 -9.961 1 98.12 8 ALA B CA 1
ATOM 1697 C C . ALA B 1 8 ? 7.902 -3.559 -9.602 1 98.12 8 ALA B C 1
ATOM 1699 O O . ALA B 1 8 ? 8.375 -3.611 -8.469 1 98.12 8 ALA B O 1
ATOM 1700 N N . HIS B 1 9 ? 8.344 -2.795 -10.484 1 97.5 9 HIS B N 1
ATOM 1701 C CA . HIS B 1 9 ? 9.422 -1.833 -10.312 1 97.5 9 HIS B CA 1
ATOM 1702 C C . HIS B 1 9 ? 9.445 -0.816 -11.445 1 97.5 9 HIS B C 1
ATOM 1704 O O . HIS B 1 9 ? 9.258 -1.178 -12.617 1 97.5 9 HIS B O 1
ATOM 1710 N N . PRO B 1 10 ? 9.727 0.439 -11.125 1 95.25 10 PRO B N 1
ATOM 1711 C CA . PRO B 1 10 ? 9.695 1.463 -12.172 1 95.25 10 PRO B CA 1
ATOM 1712 C C . PRO B 1 10 ? 10.734 1.217 -13.258 1 95.25 10 PRO B C 1
ATOM 1714 O O . PRO B 1 10 ? 10.516 1.57 -14.422 1 95.25 10 PRO B O 1
ATOM 1717 N N . ASN B 1 11 ? 11.867 0.757 -12.883 1 93.19 11 ASN B N 1
ATOM 1718 C CA . ASN B 1 11 ? 12.883 0.37 -13.859 1 93.19 11 ASN B CA 1
ATOM 1719 C C . ASN B 1 11 ? 12.719 -1.085 -14.289 1 93.19 11 ASN B C 1
ATOM 1721 O O . ASN B 1 11 ? 13.336 -1.98 -13.703 1 93.19 11 ASN B O 1
ATOM 1725 N N . SER B 1 12 ? 12.016 -1.303 -15.312 1 87.62 12 SER B N 1
ATOM 1726 C CA . SER B 1 12 ? 11.641 -2.637 -15.758 1 87.62 12 SER B CA 1
ATOM 1727 C C . SER B 1 12 ? 12.75 -3.281 -16.578 1 87.62 12 SER B C 1
ATOM 1729 O O . SER B 1 12 ? 12.648 -4.449 -16.969 1 87.62 12 SER B O 1
ATOM 1731 N N . VAL B 1 13 ? 13.836 -2.586 -16.766 1 85.31 13 VAL B N 1
ATOM 1732 C CA . VAL B 1 13 ? 14.859 -3.109 -17.672 1 85.31 13 VAL B CA 1
ATOM 1733 C C . VAL B 1 13 ? 16.141 -3.41 -16.891 1 85.31 13 VAL B C 1
ATOM 1735 O O . VAL B 1 13 ? 16.75 -4.461 -17.078 1 85.31 13 VAL B O 1
ATOM 1738 N N . ARG B 1 14 ? 16.578 -2.521 -15.984 1 86.19 14 ARG B N 1
ATOM 1739 C CA . ARG B 1 14 ? 17.906 -2.646 -15.414 1 86.19 14 ARG B CA 1
ATOM 1740 C C . ARG B 1 14 ? 17.859 -2.615 -13.891 1 86.19 14 ARG B C 1
ATOM 1742 O O . ARG B 1 14 ? 18.875 -2.385 -13.234 1 86.19 14 ARG B O 1
ATOM 1749 N N . SER B 1 15 ? 16.828 -2.996 -13.336 1 90.56 15 SER B N 1
ATOM 1750 C CA . SER B 1 15 ? 16.781 -2.98 -11.883 1 90.56 15 SER B CA 1
ATOM 1751 C C . SER B 1 15 ? 17.25 -4.312 -11.297 1 90.56 15 SER B C 1
ATOM 1753 O O . SER B 1 15 ? 17.234 -5.332 -11.992 1 90.56 15 SER B O 1
ATOM 1755 N N . PHE B 1 16 ? 17.766 -4.219 -10.102 1 92.56 16 PHE B N 1
ATOM 1756 C CA . PHE B 1 16 ? 18.125 -5.43 -9.375 1 92.56 16 PHE B CA 1
ATOM 1757 C C . PHE B 1 16 ? 16.922 -6.367 -9.266 1 92.56 16 PHE B C 1
ATOM 1759 O O . PHE B 1 16 ? 17.062 -7.578 -9.453 1 92.56 16 PHE B O 1
ATOM 1766 N N . GLY B 1 17 ? 15.711 -5.82 -8.969 1 94.81 17 GLY B N 1
ATOM 1767 C CA . GLY B 1 17 ? 14.492 -6.613 -8.93 1 94.81 17 GLY B CA 1
ATOM 1768 C C . GLY B 1 17 ? 14.195 -7.312 -10.242 1 94.81 17 GLY B C 1
ATOM 1769 O O . GLY B 1 17 ? 13.758 -8.469 -10.25 1 94.81 17 GLY B O 1
ATOM 1770 N N . ARG B 1 18 ? 14.414 -6.621 -11.297 1 95.81 18 ARG B N 1
ATOM 1771 C CA . ARG B 1 18 ? 14.195 -7.219 -12.609 1 95.81 18 ARG B CA 1
ATOM 1772 C C . ARG B 1 18 ? 15.148 -8.383 -12.852 1 95.81 18 ARG B C 1
ATOM 1774 O O . ARG B 1 18 ? 14.758 -9.406 -13.422 1 95.81 18 ARG B O 1
ATOM 1781 N N . ALA B 1 19 ? 16.406 -8.242 -12.445 1 96.38 19 ALA B N 1
ATOM 1782 C CA . ALA B 1 19 ? 17.375 -9.328 -12.562 1 96.38 19 ALA B CA 1
ATOM 1783 C C . ALA B 1 19 ? 16.906 -10.57 -11.805 1 96.38 19 ALA B C 1
ATOM 1785 O O . ALA B 1 19 ? 17.031 -11.688 -12.305 1 96.38 19 ALA B O 1
ATOM 1786 N N . ILE B 1 20 ? 16.391 -10.336 -10.656 1 97.69 20 ILE B N 1
ATOM 1787 C CA . ILE B 1 20 ? 15.836 -11.43 -9.867 1 97.69 20 ILE B CA 1
ATOM 1788 C C . ILE B 1 20 ? 14.695 -12.094 -10.633 1 97.69 20 ILE B C 1
ATOM 1790 O O . ILE B 1 20 ? 14.672 -13.32 -10.797 1 97.69 20 ILE B O 1
ATOM 1794 N N . ALA B 1 21 ? 13.75 -11.305 -11.109 1 98.12 21 ALA B N 1
ATOM 1795 C CA . ALA B 1 21 ? 12.586 -11.812 -11.82 1 98.12 21 ALA B CA 1
ATOM 1796 C C . ALA B 1 21 ? 13 -12.594 -13.062 1 98.12 21 ALA B C 1
ATOM 1798 O O . ALA B 1 21 ? 12.445 -13.656 -13.352 1 98.12 21 ALA B O 1
ATOM 1799 N N . ASN B 1 22 ? 13.961 -12.055 -13.773 1 97.88 22 ASN B N 1
ATOM 1800 C CA . ASN B 1 22 ? 14.461 -12.734 -14.969 1 97.88 22 ASN B CA 1
ATOM 1801 C C . ASN B 1 22 ? 15.055 -14.094 -14.641 1 97.88 22 ASN B C 1
ATOM 1803 O O . ASN B 1 22 ? 14.82 -15.07 -15.352 1 97.88 22 ASN B O 1
ATOM 1807 N N . ARG B 1 23 ? 15.844 -14.102 -13.617 1 98.12 23 ARG B N 1
ATOM 1808 C CA . ARG B 1 23 ? 16.5 -15.344 -13.227 1 98.12 23 ARG B CA 1
ATOM 1809 C C . ARG B 1 23 ? 15.484 -16.406 -12.812 1 98.12 23 ARG B C 1
ATOM 1811 O O . ARG B 1 23 ? 15.633 -17.578 -13.156 1 98.12 23 ARG B O 1
ATOM 1818 N N . ILE B 1 24 ? 14.469 -15.992 -12.117 1 98.19 24 ILE B N 1
ATOM 1819 C CA . ILE B 1 24 ? 13.391 -16.875 -11.703 1 98.19 24 ILE B CA 1
ATOM 1820 C C . ILE B 1 24 ? 12.633 -17.375 -12.922 1 98.19 24 ILE B C 1
ATOM 1822 O O . ILE B 1 24 ? 12.273 -18.562 -12.992 1 98.19 24 ILE B O 1
ATOM 1826 N N . GLU B 1 25 ? 12.344 -16.484 -13.789 1 98.31 25 GLU B N 1
ATOM 1827 C CA . GLU B 1 25 ? 11.688 -16.875 -15.031 1 98.31 25 GLU B CA 1
ATOM 1828 C C . GLU B 1 25 ? 12.516 -17.922 -15.781 1 98.31 25 GLU B C 1
ATOM 1830 O O . GLU B 1 25 ? 11.977 -18.938 -16.25 1 98.31 25 GLU B O 1
ATOM 1835 N N . GLN B 1 26 ? 13.781 -17.688 -15.883 1 98.12 26 GLN B N 1
ATOM 1836 C CA . GLN B 1 26 ? 14.695 -18.578 -16.578 1 98.12 26 GLN B CA 1
ATOM 1837 C C . GLN B 1 26 ? 14.688 -19.969 -15.961 1 98.12 26 GLN B C 1
ATOM 1839 O O . GLN B 1 26 ? 14.609 -20.969 -16.672 1 98.12 26 GLN B O 1
ATOM 1844 N N . ILE B 1 27 ? 14.805 -20.016 -14.664 1 97.62 27 ILE B N 1
ATOM 1845 C CA . ILE B 1 27 ? 14.836 -21.297 -13.977 1 97.62 27 ILE B CA 1
ATOM 1846 C C . ILE B 1 27 ? 13.531 -22.047 -14.211 1 97.62 27 ILE B C 1
ATOM 1848 O O . ILE B 1 27 ? 13.523 -23.266 -14.367 1 97.62 27 ILE B O 1
ATOM 1852 N N . SER B 1 28 ? 12.406 -21.359 -14.172 1 98.06 28 SER B N 1
ATOM 1853 C CA . SER B 1 28 ? 11.117 -21.969 -14.438 1 98.06 28 SER B CA 1
ATOM 1854 C C . SER B 1 28 ? 11.07 -22.578 -15.844 1 98.06 28 SER B C 1
ATOM 1856 O O . SER B 1 28 ? 10.656 -23.719 -16.016 1 98.06 28 SER B O 1
ATOM 1858 N N . GLN B 1 29 ? 11.5 -21.781 -16.781 1 97.5 29 GLN B N 1
ATOM 1859 C CA . GLN B 1 29 ? 11.5 -22.234 -18.172 1 97.5 29 GLN B CA 1
ATOM 1860 C C . GLN B 1 29 ? 12.414 -23.453 -18.359 1 97.5 29 GLN B C 1
ATOM 1862 O O . GLN B 1 29 ? 12.078 -24.391 -19.078 1 97.5 29 GLN B O 1
ATOM 1867 N N . GLU B 1 30 ? 13.516 -23.406 -17.703 1 96.12 30 GLU B N 1
ATOM 1868 C CA . GLU B 1 30 ? 14.469 -24.5 -17.766 1 96.12 30 GLU B CA 1
ATOM 1869 C C . GLU B 1 30 ? 13.867 -25.781 -17.219 1 96.12 30 GLU B C 1
ATOM 1871 O O . GLU B 1 30 ? 14.305 -26.891 -17.578 1 96.12 30 GLU B O 1
ATOM 1876 N N . ASN B 1 31 ? 12.938 -25.672 -16.422 1 95.75 31 ASN B N 1
ATOM 1877 C CA . ASN B 1 31 ? 12.273 -26.828 -15.836 1 95.75 31 ASN B CA 1
ATOM 1878 C C . ASN B 1 31 ? 11.008 -27.188 -16.594 1 95.75 31 ASN B C 1
ATOM 1880 O O . ASN B 1 31 ? 10.188 -27.969 -16.109 1 95.75 31 ASN B O 1
ATOM 1884 N N . GLY B 1 32 ? 10.766 -26.562 -17.734 1 95.5 32 GLY B N 1
ATOM 1885 C CA . GLY B 1 32 ? 9.625 -26.891 -18.594 1 95.5 32 GLY B CA 1
ATOM 1886 C C . GLY B 1 32 ? 8.32 -26.297 -18.094 1 95.5 32 GLY B C 1
ATOM 1887 O O . GLY B 1 32 ? 7.242 -26.734 -18.484 1 95.5 32 GLY B O 1
ATOM 1888 N N . VAL B 1 33 ? 8.398 -25.375 -17.219 1 97.31 33 VAL B N 1
ATOM 1889 C CA . VAL B 1 33 ? 7.223 -24.734 -16.625 1 97.31 33 VAL B CA 1
ATOM 1890 C C . VAL B 1 33 ? 6.781 -23.562 -17.5 1 97.31 33 VAL B C 1
ATOM 1892 O O . VAL B 1 33 ? 7.613 -22.781 -17.984 1 97.31 33 VAL B O 1
ATOM 1895 N N . ASN B 1 34 ? 5.492 -23.484 -17.797 1 97.88 34 ASN B N 1
ATOM 1896 C CA . ASN B 1 34 ? 4.941 -22.328 -18.5 1 97.88 34 ASN B CA 1
ATOM 1897 C C . ASN B 1 34 ? 4.922 -21.094 -17.609 1 97.88 34 ASN B C 1
ATOM 1899 O O . ASN B 1 34 ? 4.414 -21.125 -16.484 1 97.88 34 ASN B O 1
ATOM 1903 N N . VAL B 1 35 ? 5.484 -19.969 -18.141 1 98.56 35 VAL B N 1
ATOM 1904 C CA . VAL B 1 35 ? 5.602 -18.781 -17.312 1 98.56 35 VAL B CA 1
ATOM 1905 C C . VAL B 1 35 ? 4.68 -17.688 -17.844 1 98.56 35 VAL B C 1
ATOM 1907 O O . VAL B 1 35 ? 4.695 -17.375 -19.031 1 98.56 35 VAL B O 1
ATOM 1910 N N . PHE B 1 36 ? 3.809 -17.156 -17.031 1 98.44 36 PHE B N 1
ATOM 1911 C CA . PHE B 1 36 ? 3.104 -15.898 -17.234 1 98.44 36 PHE B CA 1
ATOM 1912 C C . PHE B 1 36 ? 3.814 -14.758 -16.531 1 98.44 36 PHE B C 1
ATOM 1914 O O . PHE B 1 36 ? 3.836 -14.695 -15.297 1 98.44 36 PHE B O 1
ATOM 1921 N N . PHE B 1 37 ? 4.398 -13.922 -17.312 1 98.44 37 PHE B N 1
ATOM 1922 C CA . PHE B 1 37 ? 5.16 -12.82 -16.734 1 98.44 37 PHE B CA 1
ATOM 1923 C C . PHE B 1 37 ? 4.371 -11.516 -16.828 1 98.44 37 PHE B C 1
ATOM 1925 O O . PHE B 1 37 ? 4.062 -11.047 -17.922 1 98.44 37 PHE B O 1
ATOM 1932 N N . ARG B 1 38 ? 4.051 -10.984 -15.664 1 98.56 38 ARG B N 1
ATOM 1933 C CA . ARG B 1 38 ? 3.277 -9.75 -15.57 1 98.56 38 ARG B CA 1
ATOM 1934 C C . ARG B 1 38 ? 4.125 -8.617 -15.008 1 98.56 38 ARG B C 1
ATOM 1936 O O . ARG B 1 38 ? 4.293 -8.508 -13.789 1 98.56 38 ARG B O 1
ATOM 1943 N N . ASP B 1 39 ? 4.723 -7.855 -15.883 1 98.31 39 ASP B N 1
ATOM 1944 C CA . ASP B 1 39 ? 5.395 -6.625 -15.484 1 98.31 39 ASP B CA 1
ATOM 1945 C C . ASP B 1 39 ? 4.41 -5.461 -15.414 1 98.31 39 ASP B C 1
ATOM 1947 O O . ASP B 1 39 ? 4.027 -4.895 -16.438 1 98.31 39 ASP B O 1
ATOM 1951 N N . LEU B 1 40 ? 4.086 -5.023 -14.227 1 98.5 40 LEU B N 1
ATOM 1952 C CA . LEU B 1 40 ? 2.965 -4.113 -14.031 1 98.5 40 LEU B CA 1
ATOM 1953 C C . LEU B 1 40 ? 3.271 -2.74 -14.625 1 98.5 40 LEU B C 1
ATOM 1955 O O . LEU B 1 40 ? 2.371 -2.053 -15.109 1 98.5 40 LEU B O 1
ATOM 1959 N N . TYR B 1 41 ? 4.543 -2.307 -14.547 1 97.69 41 TYR B N 1
ATOM 1960 C CA . TYR B 1 41 ? 4.926 -1.024 -15.125 1 97.69 41 TYR B CA 1
ATOM 1961 C C . TYR B 1 41 ? 4.918 -1.095 -16.656 1 97.69 41 TYR B C 1
ATOM 1963 O O . TYR B 1 41 ? 4.375 -0.211 -17.312 1 97.69 41 TYR B O 1
ATOM 1971 N N . GLU B 1 42 ? 5.488 -2.158 -17.172 1 96.19 42 GLU B N 1
ATOM 1972 C CA . GLU B 1 42 ? 5.527 -2.312 -18.609 1 96.19 42 GLU B CA 1
ATOM 1973 C C . GLU B 1 42 ? 4.121 -2.41 -19.203 1 96.19 42 GLU B C 1
ATOM 1975 O O . GLU B 1 42 ? 3.854 -1.883 -20.281 1 96.19 42 GLU B O 1
ATOM 1980 N N . MET B 1 43 ? 3.229 -3.008 -18.469 1 96.5 43 MET B N 1
ATOM 1981 C CA . MET B 1 43 ? 1.854 -3.207 -18.906 1 96.5 43 MET B CA 1
ATOM 1982 C C . MET B 1 43 ? 1.019 -1.951 -18.688 1 96.5 43 MET B C 1
ATOM 1984 O O . MET B 1 43 ? -0.13 -1.876 -19.125 1 96.5 43 MET B O 1
ATOM 1988 N N . ASN B 1 44 ? 1.573 -0.957 -18.016 1 96.69 44 ASN B N 1
ATOM 1989 C CA . ASN B 1 44 ? 0.819 0.228 -17.609 1 96.69 44 ASN B CA 1
ATOM 1990 C C . ASN B 1 44 ? -0.454 -0.144 -16.859 1 96.69 44 ASN B C 1
ATOM 1992 O O . ASN B 1 44 ? -1.535 0.358 -17.172 1 96.69 44 ASN B O 1
ATOM 1996 N N . PHE B 1 45 ? -0.323 -1.047 -15.945 1 97.81 45 PHE B N 1
ATOM 1997 C CA . PHE B 1 45 ? -1.475 -1.475 -15.156 1 97.81 45 PHE B CA 1
ATOM 1998 C C . PHE B 1 45 ? -2.082 -0.299 -14.406 1 97.81 45 PHE B C 1
ATOM 2000 O O . PHE B 1 45 ? -1.363 0.483 -13.781 1 97.81 45 PHE B O 1
ATOM 2007 N N . ASN B 1 46 ? -3.35 -0.161 -14.461 1 97.62 46 ASN B N 1
ATOM 2008 C CA . ASN B 1 46 ? -4.043 0.866 -13.695 1 97.62 46 ASN B CA 1
ATOM 2009 C C . ASN B 1 46 ? -4.293 0.418 -12.258 1 97.62 46 ASN B C 1
ATOM 2011 O O . ASN B 1 46 ? -5.121 -0.462 -12.008 1 97.62 46 ASN B O 1
ATOM 2015 N N . PRO B 1 47 ? -3.619 1.018 -11.328 1 97.75 47 PRO B N 1
ATOM 2016 C CA . PRO B 1 47 ? -3.723 0.54 -9.953 1 97.75 47 PRO B CA 1
ATOM 2017 C C . PRO B 1 47 ? -4.91 1.146 -9.203 1 97.75 47 PRO B C 1
ATOM 2019 O O . PRO B 1 47 ? -5.121 0.847 -8.023 1 97.75 47 PRO B O 1
ATOM 2022 N N . ILE B 1 48 ? -5.73 1.949 -9.812 1 97.38 48 ILE B N 1
ATOM 2023 C CA . ILE B 1 48 ? -6.785 2.686 -9.125 1 97.38 48 ILE B CA 1
ATOM 2024 C C . ILE B 1 48 ? -8.094 1.906 -9.203 1 97.38 48 ILE B C 1
ATOM 2026 O O . ILE B 1 48 ? -8.617 1.663 -10.297 1 97.38 48 ILE B O 1
ATOM 2030 N N . LEU B 1 49 ? -8.57 1.462 -8.109 1 96.38 49 LEU B N 1
ATOM 2031 C CA . LEU B 1 49 ? -9.922 0.928 -8.016 1 96.38 49 LEU B CA 1
ATOM 2032 C C . LEU B 1 49 ? -10.953 2.053 -8.031 1 96.38 49 LEU B C 1
ATOM 2034 O O . LEU B 1 49 ? -11.07 2.811 -7.062 1 96.38 49 LEU B O 1
ATOM 2038 N N . SER B 1 50 ? -11.695 2.129 -9.039 1 94.56 50 SER B N 1
ATOM 2039 C CA . SER B 1 50 ? -12.641 3.229 -9.203 1 94.56 50 SER B CA 1
ATOM 2040 C C . SER B 1 50 ? -13.961 2.934 -8.5 1 94.56 50 SER B C 1
ATOM 2042 O O . SER B 1 50 ? -14.25 1.781 -8.172 1 94.56 50 SER B O 1
ATOM 2044 N N . HIS B 1 51 ? -14.656 4.016 -8.266 1 92.69 51 HIS B N 1
ATOM 2045 C CA . HIS B 1 51 ? -15.992 3.863 -7.703 1 92.69 51 HIS B CA 1
ATOM 2046 C C . HIS B 1 51 ? -16.875 3.02 -8.617 1 92.69 51 HIS B C 1
ATOM 2048 O O . HIS B 1 51 ? -17.656 2.186 -8.133 1 92.69 51 HIS B O 1
ATOM 2054 N N . GLU B 1 52 ? -16.781 3.246 -9.852 1 92.44 52 GLU B N 1
ATOM 2055 C CA . GLU B 1 52 ? -17.547 2.482 -10.836 1 92.44 52 GLU B CA 1
ATOM 2056 C C . GLU B 1 52 ? -17.234 0.992 -10.742 1 92.44 52 GLU B C 1
ATOM 2058 O O . GLU B 1 52 ? -18.141 0.161 -10.742 1 92.44 52 GLU B O 1
ATOM 2063 N N . GLU B 1 53 ? -15.992 0.681 -10.695 1 93.06 53 GLU B N 1
ATOM 2064 C CA . GLU B 1 53 ? -15.586 -0.719 -10.586 1 93.06 53 GLU B CA 1
ATOM 2065 C C . GLU B 1 53 ? -16.094 -1.341 -9.297 1 93.06 53 GLU B C 1
ATOM 2067 O O . GLU B 1 53 ? -16.547 -2.488 -9.281 1 93.06 53 GLU B O 1
ATOM 2072 N N . LEU B 1 54 ? -16.047 -0.634 -8.242 1 88.06 54 LEU B N 1
ATOM 2073 C CA . LEU B 1 54 ? -16.578 -1.102 -6.965 1 88.06 54 LEU B CA 1
ATOM 2074 C C . LEU B 1 54 ? -18.062 -1.415 -7.078 1 88.06 54 LEU B C 1
ATOM 2076 O O . LEU B 1 54 ? -18.516 -2.471 -6.625 1 88.06 54 LEU B O 1
ATOM 2080 N N . GLN B 1 55 ? -18.766 -0.494 -7.68 1 87.75 55 GLN B N 1
ATOM 2081 C CA . GLN B 1 55 ? -20.219 -0.663 -7.848 1 87.75 55 GLN B CA 1
ATOM 2082 C C . GLN B 1 55 ? -20.531 -1.851 -8.75 1 87.75 55 GLN B C 1
ATOM 2084 O O . GLN B 1 55 ? -21.453 -2.623 -8.477 1 87.75 55 GLN B O 1
ATOM 2089 N N . ASN B 1 56 ? -19.734 -1.958 -9.742 1 89.25 56 ASN B N 1
ATOM 2090 C CA . ASN B 1 56 ? -19.953 -3.023 -10.711 1 89.25 56 ASN B CA 1
ATOM 2091 C C . ASN B 1 56 ? -19.625 -4.395 -10.125 1 89.25 56 ASN B C 1
ATOM 2093 O O . ASN B 1 56 ? -20.25 -5.391 -10.484 1 89.25 56 ASN B O 1
ATOM 2097 N N . ALA B 1 57 ? -18.656 -4.422 -9.312 1 82 57 ALA B N 1
ATOM 2098 C CA . ALA B 1 57 ? -18.297 -5.68 -8.672 1 82 57 ALA B CA 1
ATOM 2099 C C . ALA B 1 57 ? -19.484 -6.285 -7.934 1 82 57 ALA B C 1
ATOM 2101 O O . ALA B 1 57 ? -19.656 -7.508 -7.926 1 82 57 ALA B O 1
ATOM 2102 N N . ASN B 1 58 ? -20.266 -5.422 -7.312 1 77.94 58 ASN B N 1
ATOM 2103 C CA . ASN B 1 58 ? -21.453 -5.867 -6.609 1 77.94 58 ASN B CA 1
ATOM 2104 C C . ASN B 1 58 ? -22.453 -6.523 -7.559 1 77.94 58 ASN B C 1
ATOM 2106 O O . ASN B 1 58 ? -23.328 -7.273 -7.129 1 77.94 58 ASN B O 1
ATOM 2110 N N . ASN B 1 59 ? -22.266 -6.211 -8.805 1 85.06 59 ASN B N 1
ATOM 2111 C CA . ASN B 1 59 ? -23.156 -6.762 -9.812 1 85.06 59 ASN B CA 1
ATOM 2112 C C . ASN B 1 59 ? -22.5 -7.887 -10.602 1 85.06 59 ASN B C 1
ATOM 2114 O O . ASN B 1 59 ? -23 -8.305 -11.648 1 85.06 59 ASN B O 1
ATOM 2118 N N . GLY B 1 60 ? -21.312 -8.203 -10.18 1 84.5 60 GLY B N 1
ATOM 2119 C CA . GLY B 1 60 ? -20.609 -9.312 -10.797 1 84.5 60 GLY B CA 1
ATOM 2120 C C . GLY B 1 60 ? -19.922 -8.93 -12.094 1 84.5 60 GLY B C 1
ATOM 2121 O O . GLY B 1 60 ? -19.516 -9.805 -12.867 1 84.5 60 GLY B O 1
ATOM 2122 N N . ILE B 1 61 ? -19.844 -7.723 -12.391 1 91.75 61 ILE B N 1
ATOM 2123 C CA . ILE B 1 61 ? -19.203 -7.25 -13.609 1 91.75 61 ILE B CA 1
ATOM 2124 C C . ILE B 1 61 ? -17.703 -7.09 -13.367 1 91.75 61 ILE B C 1
ATOM 2126 O O . ILE B 1 61 ? -17.281 -6.293 -12.523 1 91.75 61 ILE B O 1
ATOM 2130 N N . ILE B 1 62 ? -16.969 -7.773 -14.094 1 94.19 62 ILE B N 1
ATOM 2131 C CA . ILE B 1 62 ? -15.516 -7.766 -13.961 1 94.19 62 ILE B CA 1
ATOM 2132 C C . ILE B 1 62 ? -14.875 -7.129 -15.195 1 94.19 62 ILE B C 1
ATOM 2134 O O . ILE B 1 62 ? -15.117 -7.57 -16.312 1 94.19 62 ILE B O 1
ATOM 2138 N N . PRO B 1 63 ? -14.133 -6.078 -15.008 1 95.38 63 PRO B N 1
ATOM 2139 C CA . PRO B 1 63 ? -13.438 -5.496 -16.156 1 95.38 63 PRO B CA 1
ATOM 2140 C C . PRO B 1 63 ? -12.562 -6.508 -16.891 1 95.38 63 PRO B C 1
ATOM 2142 O O . PRO B 1 63 ? -12.031 -7.434 -16.266 1 95.38 63 PRO B O 1
ATOM 2145 N N . GLU B 1 64 ? -12.328 -6.332 -18.141 1 95.5 64 GLU B N 1
ATOM 2146 C CA . GLU B 1 64 ? -11.602 -7.27 -18.984 1 95.5 64 GLU B CA 1
ATOM 2147 C C . GLU B 1 64 ? -10.164 -7.449 -18.5 1 95.5 64 GLU B C 1
ATOM 2149 O O . GLU B 1 64 ? -9.641 -8.562 -18.484 1 95.5 64 GLU B O 1
ATOM 2154 N N . ASP B 1 65 ? -9.5 -6.363 -18.219 1 96.31 65 ASP B N 1
ATOM 2155 C CA . ASP B 1 65 ? -8.109 -6.453 -17.766 1 96.31 65 ASP B CA 1
ATOM 2156 C C . ASP B 1 65 ? -8.008 -7.262 -16.469 1 96.31 65 ASP B C 1
ATOM 2158 O O . ASP B 1 65 ? -7.039 -8 -16.281 1 96.31 65 ASP B O 1
ATOM 2162 N N . ILE B 1 66 ? -9.016 -7.164 -15.625 1 97.5 66 ILE B N 1
ATOM 2163 C CA . ILE B 1 66 ? -9.023 -7.91 -14.367 1 97.5 66 ILE B CA 1
ATOM 2164 C C . ILE B 1 66 ? -9.344 -9.375 -14.641 1 97.5 66 ILE B C 1
ATOM 2166 O O . ILE B 1 66 ? -8.75 -10.273 -14.031 1 97.5 66 ILE B O 1
ATOM 2170 N N . GLN B 1 67 ? -10.25 -9.57 -15.508 1 97.19 67 GLN B N 1
ATOM 2171 C CA . GLN B 1 67 ? -10.562 -10.945 -15.891 1 97.19 67 GLN B CA 1
ATOM 2172 C C . GLN B 1 67 ? -9.32 -11.672 -16.406 1 97.19 67 GLN B C 1
ATOM 2174 O O . GLN B 1 67 ? -9.102 -12.844 -16.062 1 97.19 67 GLN B O 1
ATOM 2179 N N . GLN B 1 68 ? -8.594 -11.047 -17.203 1 98 68 GLN B N 1
ATOM 2180 C CA . GLN B 1 68 ? -7.355 -11.633 -17.703 1 98 68 GLN B CA 1
ATOM 2181 C C . GLN B 1 68 ? -6.422 -12.008 -16.562 1 98 68 GLN B C 1
ATOM 2183 O O . GLN B 1 68 ? -5.844 -13.102 -16.562 1 98 68 GLN B O 1
ATOM 2188 N N . GLU B 1 69 ? -6.25 -11.141 -15.656 1 98.5 69 GLU B N 1
ATOM 2189 C CA . GLU B 1 69 ? -5.395 -11.422 -14.508 1 98.5 69 GLU B CA 1
ATOM 2190 C C . GLU B 1 69 ? -5.973 -12.555 -13.656 1 98.5 69 GLU B C 1
ATOM 2192 O O . GLU B 1 69 ? -5.227 -13.375 -13.117 1 98.5 69 GLU B O 1
ATOM 2197 N N . HIS B 1 70 ? -7.301 -12.539 -13.5 1 98.19 70 HIS B N 1
ATOM 2198 C CA . HIS B 1 70 ? -7.949 -13.656 -12.836 1 98.19 70 HIS B CA 1
ATOM 2199 C C . HIS B 1 70 ? -7.566 -14.984 -13.492 1 98.19 70 HIS B C 1
ATOM 2201 O O . HIS B 1 70 ? -7.23 -15.945 -12.797 1 98.19 70 HIS B O 1
ATOM 2207 N N . ASP B 1 71 ? -7.566 -15.016 -14.766 1 98.38 71 ASP B N 1
ATOM 2208 C CA . ASP B 1 71 ? -7.258 -16.234 -15.508 1 98.38 71 ASP B CA 1
ATOM 2209 C C . ASP B 1 71 ? -5.828 -16.688 -15.242 1 98.38 71 ASP B C 1
ATOM 2211 O O . ASP B 1 71 ? -5.582 -17.891 -15.031 1 98.38 71 ASP B O 1
ATOM 2215 N N . PHE B 1 72 ? -4.887 -15.742 -15.234 1 98.62 72 PHE B N 1
ATOM 2216 C CA . PHE B 1 72 ? -3.502 -16.094 -14.938 1 98.62 72 PHE B CA 1
ATOM 2217 C C . PHE B 1 72 ? -3.377 -16.672 -13.539 1 98.62 72 PHE B C 1
ATOM 2219 O O . PHE B 1 72 ? -2.684 -17.672 -13.336 1 98.62 72 PHE B O 1
ATOM 2226 N N . ILE B 1 73 ? -4.062 -16.094 -12.594 1 98.5 73 ILE B N 1
ATOM 2227 C CA . ILE B 1 73 ? -3.977 -16.547 -11.211 1 98.5 73 ILE B CA 1
ATOM 2228 C C . ILE B 1 73 ? -4.617 -17.922 -11.07 1 98.5 73 ILE B C 1
ATOM 2230 O O . ILE B 1 73 ? -4.062 -18.812 -10.414 1 98.5 73 ILE B O 1
ATOM 2234 N N . LEU B 1 74 ? -5.73 -18.109 -11.695 1 97.88 74 LEU B N 1
ATOM 2235 C CA . LEU B 1 74 ? -6.434 -19.375 -11.617 1 97.88 74 LEU B CA 1
ATOM 2236 C C . LEU B 1 74 ? -5.586 -20.5 -12.195 1 97.88 74 LEU B C 1
ATOM 2238 O O . LEU B 1 74 ? -5.582 -21.625 -11.672 1 97.88 74 LEU B O 1
ATOM 2242 N N . GLN B 1 75 ? -4.879 -20.203 -13.188 1 97.81 75 GLN B N 1
ATOM 2243 C CA . GLN B 1 75 ? -4.102 -21.219 -13.898 1 97.81 75 GLN B CA 1
ATOM 2244 C C . GLN B 1 75 ? -2.773 -21.484 -13.195 1 97.81 75 GLN B C 1
ATOM 2246 O O . GLN B 1 75 ? -2.125 -22.5 -13.445 1 97.81 75 GLN B O 1
ATOM 2251 N N . ALA B 1 76 ? -2.369 -20.656 -12.336 1 98.06 76 ALA B N 1
ATOM 2252 C CA . ALA B 1 76 ? -1.025 -20.719 -11.766 1 98.06 76 ALA B CA 1
ATOM 2253 C C . ALA B 1 76 ? -0.943 -21.781 -10.68 1 98.06 76 ALA B C 1
ATOM 2255 O O . ALA B 1 76 ? -1.865 -21.938 -9.875 1 98.06 76 ALA B O 1
ATOM 2256 N N . ASP B 1 77 ? 0.114 -22.5 -10.672 1 97.44 77 ASP B N 1
ATOM 2257 C CA . ASP B 1 77 ? 0.473 -23.391 -9.586 1 97.44 77 ASP B CA 1
ATOM 2258 C C . ASP B 1 77 ? 1.398 -22.703 -8.586 1 97.44 77 ASP B C 1
ATOM 2260 O O . ASP B 1 77 ? 1.325 -22.969 -7.379 1 97.44 77 ASP B O 1
ATOM 2264 N N . LEU B 1 78 ? 2.266 -21.875 -9.125 1 97.88 78 LEU B N 1
ATOM 2265 C CA . LEU B 1 78 ? 3.188 -21.047 -8.352 1 97.88 78 LEU B CA 1
ATOM 2266 C C . LEU B 1 78 ? 3.037 -19.578 -8.727 1 97.88 78 LEU B C 1
ATOM 2268 O O . LEU B 1 78 ? 2.986 -19.234 -9.906 1 97.88 78 LEU B O 1
ATOM 2272 N N . ILE B 1 79 ? 2.859 -18.781 -7.719 1 98.31 79 ILE B N 1
ATOM 2273 C CA . ILE B 1 79 ? 2.799 -17.344 -7.906 1 98.31 79 ILE B CA 1
ATOM 2274 C C . ILE B 1 79 ? 3.994 -16.672 -7.223 1 98.31 79 ILE B C 1
ATOM 2276 O O . ILE B 1 79 ? 4.273 -16.953 -6.055 1 98.31 79 ILE B O 1
ATOM 2280 N N . THR B 1 80 ? 4.762 -15.875 -7.941 1 98.56 80 THR B N 1
ATOM 2281 C CA . THR B 1 80 ? 5.91 -15.164 -7.391 1 98.56 80 THR B CA 1
ATOM 2282 C C . THR B 1 80 ? 5.723 -13.656 -7.523 1 98.56 80 THR B C 1
ATOM 2284 O O . THR B 1 80 ? 5.41 -13.156 -8.602 1 98.56 80 THR B O 1
ATOM 2287 N N . LEU B 1 81 ? 5.867 -12.961 -6.453 1 98.25 81 LEU B N 1
ATOM 2288 C CA . LEU B 1 81 ? 5.934 -11.508 -6.465 1 98.25 81 LEU B CA 1
ATOM 2289 C C . LEU B 1 81 ? 7.375 -11.023 -6.316 1 98.25 81 LEU B C 1
ATOM 2291 O O . LEU B 1 81 ? 8.125 -11.539 -5.48 1 98.25 81 LEU B O 1
ATOM 2295 N N . VAL B 1 82 ? 7.828 -10.094 -7.113 1 98.31 82 VAL B N 1
ATOM 2296 C CA . VAL B 1 82 ? 9.125 -9.43 -7.008 1 98.31 82 VAL B CA 1
ATOM 2297 C C . VAL B 1 82 ? 8.93 -7.918 -6.984 1 98.31 82 VAL B C 1
ATOM 2299 O O . VAL B 1 82 ? 8.43 -7.336 -7.949 1 98.31 82 VAL B O 1
ATOM 2302 N N . TYR B 1 83 ? 9.32 -7.285 -5.941 1 97.25 83 TYR B N 1
ATOM 2303 C CA . TYR B 1 83 ? 9.07 -5.855 -5.793 1 97.25 83 TYR B CA 1
ATOM 2304 C C . TYR B 1 83 ? 9.961 -5.254 -4.711 1 97.25 83 TYR B C 1
ATOM 2306 O O . TYR B 1 83 ? 10.484 -5.977 -3.861 1 97.25 83 TYR B O 1
ATOM 2314 N N . PRO B 1 84 ? 10.18 -3.936 -4.766 1 96.25 84 PRO B N 1
ATOM 2315 C CA . PRO B 1 84 ? 10.797 -3.234 -3.639 1 96.25 84 PRO B CA 1
ATOM 2316 C C . PRO B 1 84 ? 9.805 -2.932 -2.518 1 96.25 84 PRO B C 1
ATOM 2318 O O . PRO B 1 84 ? 8.633 -2.666 -2.785 1 96.25 84 PRO B O 1
ATOM 2321 N N . LEU B 1 85 ? 10.305 -2.986 -1.321 1 93.06 85 LEU B N 1
ATOM 2322 C CA . LEU B 1 85 ? 9.492 -2.521 -0.197 1 93.06 85 LEU B CA 1
ATOM 2323 C C . LEU B 1 85 ? 9.578 -1.006 -0.058 1 93.06 85 LEU B C 1
ATOM 2325 O O . LEU B 1 85 ? 10.656 -0.459 0.199 1 93.06 85 LEU B O 1
ATOM 2329 N N . TRP B 1 86 ? 8.508 -0.297 -0.28 1 92.12 86 TRP B N 1
ATOM 2330 C CA . TRP B 1 86 ? 8.422 1.152 -0.13 1 92.12 86 TRP B CA 1
ATOM 2331 C C . TRP B 1 86 ? 7.488 1.53 1.013 1 92.12 86 TRP B C 1
ATOM 2333 O O . TRP B 1 86 ? 6.309 1.166 1.005 1 92.12 86 TRP B O 1
ATOM 2343 N N . TRP B 1 87 ? 8.078 2.26 1.963 1 90.38 87 TRP B N 1
ATOM 2344 C CA . TRP B 1 87 ? 7.297 2.719 3.107 1 90.38 87 TRP B CA 1
ATOM 2345 C C . TRP B 1 87 ? 6.492 1.574 3.715 1 90.38 87 TRP B C 1
ATOM 2347 O O . TRP B 1 87 ? 5.277 1.688 3.895 1 90.38 87 TRP B O 1
ATOM 2357 N N . MET B 1 88 ? 7.188 0.475 3.879 1 86.81 88 MET B N 1
ATOM 2358 C CA . MET B 1 88 ? 6.727 -0.698 4.613 1 86.81 88 MET B CA 1
ATOM 2359 C C . MET B 1 88 ? 5.559 -1.367 3.895 1 86.81 88 MET B C 1
ATOM 2361 O O . MET B 1 88 ? 4.691 -1.967 4.531 1 86.81 88 MET B O 1
ATOM 2365 N N . GLY B 1 89 ? 5.559 -1.221 2.639 1 90.81 89 GLY B N 1
ATOM 2366 C CA . GLY B 1 89 ? 4.473 -1.838 1.897 1 90.81 89 GLY B CA 1
ATOM 2367 C C . GLY B 1 89 ? 4.797 -2.055 0.431 1 90.81 89 GLY B C 1
ATOM 2368 O O . GLY B 1 89 ? 5.918 -1.793 -0.006 1 90.81 89 GLY B O 1
ATOM 2369 N N . PHE B 1 90 ? 3.785 -2.611 -0.264 1 94.94 90 PHE B N 1
ATOM 2370 C CA . PHE B 1 90 ? 3.875 -2.787 -1.709 1 94.94 90 PHE B CA 1
ATOM 2371 C C . PHE B 1 90 ? 3.998 -1.439 -2.41 1 94.94 90 PHE B C 1
ATOM 2373 O O . PHE B 1 90 ? 3.436 -0.442 -1.954 1 94.94 90 PHE B O 1
ATOM 2380 N N . PRO B 1 91 ? 4.793 -1.441 -3.551 1 96.75 91 PRO B N 1
ATOM 2381 C CA . PRO B 1 91 ? 4.613 -0.259 -4.395 1 96.75 91 PRO B CA 1
ATOM 2382 C C . PRO B 1 91 ? 3.162 -0.046 -4.812 1 96.75 91 PRO B C 1
ATOM 2384 O O . PRO B 1 91 ? 2.408 -1.013 -4.957 1 96.75 91 PRO B O 1
ATOM 2387 N N . ALA B 1 92 ? 2.814 1.158 -5.035 1 97.81 92 ALA B N 1
ATOM 2388 C CA . ALA B 1 92 ? 1.419 1.517 -5.273 1 97.81 92 ALA B CA 1
ATOM 2389 C C . ALA B 1 92 ? 0.829 0.695 -6.418 1 97.81 92 ALA B C 1
ATOM 2391 O O . ALA B 1 92 ? -0.326 0.267 -6.348 1 97.81 92 ALA B O 1
ATOM 2392 N N . ILE B 1 93 ? 1.598 0.479 -7.438 1 98.31 93 ILE B N 1
ATOM 2393 C CA . ILE B 1 93 ? 1.067 -0.215 -8.609 1 98.31 93 ILE B CA 1
ATOM 2394 C C . ILE B 1 93 ? 0.749 -1.665 -8.242 1 98.31 93 ILE B C 1
ATOM 2396 O O . ILE B 1 93 ? -0.269 -2.209 -8.68 1 98.31 93 ILE B O 1
ATOM 2400 N N . LEU B 1 94 ? 1.594 -2.295 -7.461 1 98.19 94 LEU B N 1
ATOM 2401 C CA . LEU B 1 94 ? 1.325 -3.654 -7.004 1 98.19 94 LEU B CA 1
ATOM 2402 C C . LEU B 1 94 ? 0.167 -3.676 -6.012 1 98.19 94 LEU B C 1
ATOM 2404 O O . LEU B 1 94 ? -0.683 -4.57 -6.062 1 98.19 94 LEU B O 1
ATOM 2408 N N . LYS B 1 95 ? 0.154 -2.697 -5.109 1 97.31 95 LYS B N 1
ATOM 2409 C CA . LYS B 1 95 ? -0.97 -2.592 -4.184 1 97.31 95 LYS B CA 1
ATOM 2410 C C . LYS B 1 95 ? -2.293 -2.471 -4.938 1 97.31 95 LYS B C 1
ATOM 2412 O O . LYS B 1 95 ? -3.289 -3.09 -4.555 1 97.31 95 LYS B O 1
ATOM 2417 N N . GLY B 1 96 ? -2.293 -1.631 -5.926 1 98 96 GLY B N 1
ATOM 2418 C CA . GLY B 1 96 ? -3.486 -1.478 -6.742 1 98 96 GLY B CA 1
ATOM 2419 C C . GLY B 1 96 ? -3.877 -2.75 -7.473 1 98 96 GLY B C 1
ATOM 2420 O O . GLY B 1 96 ? -5.062 -3.059 -7.598 1 98 96 GLY B O 1
ATOM 2421 N N . TYR B 1 97 ? -2.883 -3.473 -8 1 98.5 97 TYR B N 1
ATOM 2422 C CA . TYR B 1 97 ? -3.129 -4.777 -8.609 1 98.5 97 TYR B CA 1
ATOM 2423 C C . TYR B 1 97 ? -3.875 -5.691 -7.645 1 98.5 97 TYR B C 1
ATOM 2425 O O . TYR B 1 97 ? -4.879 -6.305 -8.008 1 98.5 97 TYR B O 1
ATOM 2433 N N . LEU B 1 98 ? -3.402 -5.754 -6.453 1 97.31 98 LEU B N 1
ATOM 2434 C CA . LEU B 1 98 ? -4.012 -6.621 -5.453 1 97.31 98 LEU B CA 1
ATOM 2435 C C . LEU B 1 98 ? -5.402 -6.117 -5.07 1 97.31 98 LEU B C 1
ATOM 2437 O O . LEU B 1 98 ? -6.336 -6.91 -4.926 1 97.31 98 LEU B O 1
ATOM 2441 N N . ASP B 1 99 ? -5.555 -4.805 -4.945 1 96.44 99 ASP B N 1
ATOM 2442 C CA . ASP B 1 99 ? -6.848 -4.211 -4.605 1 96.44 99 ASP B CA 1
ATOM 2443 C C . ASP B 1 99 ? -7.902 -4.562 -5.652 1 96.44 99 ASP B C 1
ATOM 2445 O O . ASP B 1 99 ? -9.055 -4.832 -5.309 1 96.44 99 ASP B O 1
ATOM 2449 N N . ARG B 1 100 ? -7.543 -4.535 -6.867 1 97.06 100 ARG B N 1
ATOM 2450 C CA . ARG B 1 100 ? -8.5 -4.711 -7.953 1 97.06 100 ARG B CA 1
ATOM 2451 C C . ARG B 1 100 ? -8.719 -6.191 -8.258 1 97.06 100 ARG B C 1
ATOM 2453 O O . ARG B 1 100 ? -9.844 -6.613 -8.539 1 97.06 100 ARG B O 1
ATOM 2460 N N . VAL B 1 101 ? -7.715 -6.988 -8.188 1 97.25 101 VAL B N 1
ATOM 2461 C CA . VAL B 1 101 ? -7.746 -8.367 -8.664 1 97.25 101 VAL B CA 1
ATOM 2462 C C . VAL B 1 101 ? -8.289 -9.281 -7.57 1 97.25 101 VAL B C 1
ATOM 2464 O O . VAL B 1 101 ? -9.086 -10.18 -7.848 1 97.25 101 VAL B O 1
ATOM 2467 N N . LEU B 1 102 ? -7.844 -9.086 -6.293 1 95.56 102 LEU B N 1
ATOM 2468 C CA . LEU B 1 102 ? -8.289 -9.945 -5.203 1 95.56 102 LEU B CA 1
ATOM 2469 C C . LEU B 1 102 ? -9.695 -9.547 -4.742 1 95.56 102 LEU B C 1
ATOM 2471 O O . LEU B 1 102 ? -9.883 -9.141 -3.592 1 95.56 102 LEU B O 1
ATOM 2475 N N . SER B 1 103 ? -10.602 -9.797 -5.562 1 93.19 103 SER B N 1
ATOM 2476 C CA . SER B 1 103 ? -11.969 -9.32 -5.355 1 93.19 103 SER B CA 1
ATOM 2477 C C . SER B 1 103 ? -12.836 -10.406 -4.719 1 93.19 103 SER B C 1
ATOM 2479 O O . SER B 1 103 ? -12.469 -11.578 -4.719 1 93.19 103 SER B O 1
ATOM 2481 N N . HIS B 1 104 ? -13.922 -9.953 -4.16 1 91.69 104 HIS B N 1
ATOM 2482 C CA . HIS B 1 104 ? -14.93 -10.875 -3.643 1 91.69 104 HIS B CA 1
ATOM 2483 C C . HIS B 1 104 ? -15.5 -11.75 -4.754 1 91.69 104 HIS B C 1
ATOM 2485 O O . HIS B 1 104 ? -15.797 -11.258 -5.844 1 91.69 104 HIS B O 1
ATOM 2491 N N . GLY B 1 105 ? -15.695 -13.008 -4.512 1 91.88 105 GLY B N 1
ATOM 2492 C CA . GLY B 1 105 ? -16.156 -13.953 -5.516 1 91.88 105 GLY B CA 1
ATOM 2493 C C . GLY B 1 105 ? -15.031 -14.625 -6.273 1 91.88 105 GLY B C 1
ATOM 2494 O O . GLY B 1 105 ? -15.211 -15.711 -6.832 1 91.88 105 GLY B O 1
ATOM 2495 N N . PHE B 1 106 ? -13.906 -13.961 -6.34 1 95 106 PHE B N 1
ATOM 2496 C CA . PHE B 1 106 ? -12.742 -14.523 -6.996 1 95 106 PHE B CA 1
ATOM 2497 C C . PHE B 1 106 ? -11.719 -15.008 -5.973 1 95 106 PHE B C 1
ATOM 2499 O O . PHE B 1 106 ? -11.383 -16.188 -5.93 1 95 106 PHE B O 1
ATOM 2506 N N . ALA B 1 107 ? -11.289 -14.055 -5.121 1 95.44 107 ALA B N 1
ATOM 2507 C CA . ALA B 1 107 ? -10.242 -14.398 -4.16 1 95.44 107 ALA B CA 1
ATOM 2508 C C . ALA B 1 107 ? -10.836 -14.961 -2.875 1 95.44 107 ALA B C 1
ATOM 2510 O O . ALA B 1 107 ? -10.203 -15.766 -2.189 1 95.44 107 ALA B O 1
ATOM 2511 N N . TYR B 1 108 ? -11.961 -14.453 -2.535 1 93.69 108 TYR B N 1
ATOM 2512 C CA . TYR B 1 108 ? -12.648 -14.891 -1.324 1 93.69 108 TYR B CA 1
ATOM 2513 C C . TYR B 1 108 ? -14.156 -14.758 -1.47 1 93.69 108 TYR B C 1
ATOM 2515 O O . TYR B 1 108 ? -14.641 -14.086 -2.389 1 93.69 108 TYR B O 1
ATOM 2523 N N . LYS B 1 109 ? -14.875 -15.406 -0.581 1 92.75 109 LYS B N 1
ATOM 2524 C CA . LYS B 1 109 ? -16.328 -15.266 -0.498 1 92.75 109 LYS B CA 1
ATOM 2525 C C . LYS B 1 109 ? -16.797 -15.289 0.953 1 92.75 109 LYS B C 1
ATOM 2527 O O . LYS B 1 109 ? -16.031 -15.633 1.855 1 92.75 109 LYS B O 1
ATOM 2532 N N . THR B 1 110 ? -18.016 -14.82 1.121 1 88.38 110 THR B N 1
ATOM 2533 C CA . THR B 1 110 ? -18.641 -14.867 2.441 1 88.38 110 THR B CA 1
ATOM 2534 C C . THR B 1 110 ? -19.609 -16.031 2.541 1 88.38 110 THR B C 1
ATOM 2536 O O . THR B 1 110 ? -20.516 -16.172 1.715 1 88.38 110 THR B O 1
ATOM 2539 N N . GLU B 1 111 ? -19.25 -16.906 3.408 1 90.06 111 GLU B N 1
ATOM 2540 C CA . GLU B 1 111 ? -20.125 -18.047 3.701 1 90.06 111 GLU B CA 1
ATOM 2541 C C . GLU B 1 111 ? -20.5 -18.078 5.18 1 90.06 111 GLU B C 1
ATOM 2543 O O . GLU B 1 111 ? -19.625 -18.234 6.043 1 90.06 111 GLU B O 1
ATOM 2548 N N . ASN B 1 112 ? -21.828 -17.969 5.52 1 89.06 112 ASN B N 1
ATOM 2549 C CA . ASN B 1 112 ? -22.328 -18 6.891 1 89.06 112 ASN B CA 1
ATOM 2550 C C . ASN B 1 112 ? -21.656 -16.938 7.75 1 89.06 112 ASN B C 1
ATOM 2552 O O . ASN B 1 112 ? -21.203 -17.219 8.859 1 89.06 112 ASN B O 1
ATOM 2556 N N . GLY B 1 113 ? -21.391 -15.812 7.168 1 81.19 113 GLY B N 1
ATOM 2557 C CA . GLY B 1 113 ? -20.828 -14.68 7.898 1 81.19 113 GLY B CA 1
ATOM 2558 C C . GLY B 1 113 ? -19.328 -14.742 8.039 1 81.19 113 GLY B C 1
ATOM 2559 O O . GLY B 1 113 ? -18.719 -13.875 8.672 1 81.19 113 GLY B O 1
ATOM 2560 N N . GLU B 1 114 ? -18.781 -15.773 7.477 1 85.19 114 GLU B N 1
ATOM 2561 C CA . GLU B 1 114 ? -17.344 -15.938 7.562 1 85.19 114 GLU B CA 1
ATOM 2562 C C . GLU B 1 114 ? -16.703 -15.859 6.18 1 85.19 114 GLU B C 1
ATOM 2564 O O . GLU B 1 114 ? -17.312 -16.219 5.18 1 85.19 114 GLU B O 1
ATOM 2569 N N . SER B 1 115 ? -15.508 -15.352 6.211 1 87.06 115 SER B N 1
ATOM 2570 C CA . SER B 1 115 ? -14.773 -15.273 4.953 1 87.06 115 SER B CA 1
ATOM 2571 C C . SER B 1 115 ? -14.062 -16.594 4.645 1 87.06 115 SER B C 1
ATOM 2573 O O . SER B 1 115 ? -13.461 -17.203 5.531 1 87.06 115 SER B O 1
ATOM 2575 N N . VAL B 1 116 ? -14.203 -17.047 3.447 1 93.69 116 VAL B N 1
ATOM 2576 C CA . VAL B 1 116 ? -13.531 -18.25 2.963 1 93.69 116 VAL B CA 1
ATOM 2577 C C . VAL B 1 116 ? -12.656 -17.891 1.765 1 93.69 116 VAL B C 1
ATOM 2579 O O . VAL B 1 116 ? -13.125 -17.312 0.788 1 93.69 116 VAL B O 1
ATOM 2582 N N . GLY B 1 117 ? -11.445 -18.234 1.844 1 95.25 117 GLY B N 1
ATOM 2583 C CA . GLY B 1 117 ? -10.539 -18.016 0.726 1 95.25 117 GLY B CA 1
ATOM 2584 C C . GLY B 1 117 ? -10.789 -18.953 -0.437 1 95.25 117 GLY B C 1
ATOM 2585 O O . GLY B 1 117 ? -11.094 -20.141 -0.235 1 95.25 117 GLY B O 1
ATOM 2586 N N . LEU B 1 118 ? -10.594 -18.453 -1.641 1 96.62 118 LEU B N 1
ATOM 2587 C CA . LEU B 1 118 ? -10.977 -19.234 -2.812 1 96.62 118 LEU B CA 1
ATOM 2588 C C . LEU B 1 118 ? -9.742 -19.656 -3.611 1 96.62 118 LEU B C 1
ATOM 2590 O O . LEU B 1 118 ? -9.836 -20.516 -4.492 1 96.62 118 LEU B O 1
ATOM 2594 N N . LEU B 1 119 ? -8.633 -19.078 -3.369 1 97.06 119 LEU B N 1
ATOM 2595 C CA . LEU B 1 119 ? -7.418 -19.359 -4.125 1 97.06 119 LEU B CA 1
ATOM 2596 C C . LEU B 1 119 ? -6.594 -20.453 -3.447 1 97.06 119 LEU B C 1
ATOM 2598 O O . LEU B 1 119 ? -5.406 -20.25 -3.17 1 97.06 119 LEU B O 1
ATOM 2602 N N . LYS B 1 120 ? -7.184 -21.547 -3.318 1 95.12 120 LYS B N 1
ATOM 2603 C CA . LYS B 1 120 ? -6.555 -22.688 -2.65 1 95.12 120 LYS B CA 1
ATOM 2604 C C . LYS B 1 120 ? -5.613 -23.422 -3.596 1 95.12 120 LYS B C 1
ATOM 2606 O O . LYS B 1 120 ? -5.645 -23.203 -4.809 1 95.12 120 LYS B O 1
ATOM 2611 N N . ASN B 1 121 ? -4.742 -24.219 -3.002 1 93.38 121 ASN B N 1
ATOM 2612 C CA . ASN B 1 121 ? -3.861 -25.141 -3.725 1 93.38 121 ASN B CA 1
ATOM 2613 C C . ASN B 1 121 ? -2.869 -24.391 -4.605 1 93.38 121 ASN B C 1
ATOM 2615 O O . ASN B 1 121 ? -2.617 -24.781 -5.742 1 93.38 121 ASN B O 1
ATOM 2619 N N . LYS B 1 122 ? -2.465 -23.266 -4.184 1 94.81 122 LYS B N 1
ATOM 2620 C CA . LYS B 1 122 ? -1.425 -22.484 -4.848 1 94.81 122 LYS B CA 1
ATOM 2621 C C . LYS B 1 122 ? -0.243 -22.234 -3.912 1 94.81 122 LYS B C 1
ATOM 2623 O O . LYS B 1 122 ? -0.426 -22.047 -2.709 1 94.81 122 LYS B O 1
ATOM 2628 N N . GLN B 1 123 ? 0.906 -22.328 -4.516 1 95.56 123 GLN B N 1
ATOM 2629 C CA . GLN B 1 123 ? 2.104 -21.906 -3.799 1 95.56 123 GLN B CA 1
ATOM 2630 C C . GLN B 1 123 ? 2.471 -20.453 -4.145 1 95.56 123 GLN B C 1
ATOM 2632 O O . GLN B 1 123 ? 2.211 -20 -5.258 1 95.56 123 GLN B O 1
ATOM 2637 N N . MET B 1 124 ? 3.055 -19.828 -3.145 1 96.5 124 MET B N 1
ATOM 2638 C CA . MET B 1 124 ? 3.428 -18.438 -3.383 1 96.5 124 MET B CA 1
ATOM 2639 C C . MET B 1 124 ? 4.781 -18.125 -2.754 1 96.5 124 MET B C 1
ATOM 2641 O O . MET B 1 124 ? 5.117 -18.641 -1.693 1 96.5 124 MET B O 1
ATOM 2645 N N . GLN B 1 125 ? 5.523 -17.328 -3.41 1 96.88 125 GLN B N 1
ATOM 2646 C CA . GLN B 1 125 ? 6.773 -16.812 -2.871 1 96.88 125 GLN B CA 1
ATOM 2647 C C . GLN B 1 125 ? 6.945 -15.328 -3.219 1 96.88 125 GLN B C 1
ATOM 2649 O O . GLN B 1 125 ? 6.414 -14.859 -4.227 1 96.88 125 GLN B O 1
ATOM 2654 N N . GLN B 1 126 ? 7.613 -14.641 -2.365 1 96.62 126 GLN B N 1
ATOM 2655 C CA . GLN B 1 126 ? 7.895 -13.227 -2.576 1 96.62 126 GLN B CA 1
ATOM 2656 C C . GLN B 1 126 ? 9.383 -12.93 -2.424 1 96.62 126 GLN B C 1
ATOM 2658 O O . GLN B 1 126 ? 10.031 -13.438 -1.504 1 96.62 126 GLN B O 1
ATOM 2663 N N . PHE B 1 127 ? 9.945 -12.258 -3.33 1 97.06 127 PHE B N 1
ATOM 2664 C CA . PHE B 1 127 ? 11.297 -11.711 -3.24 1 97.06 127 PHE B CA 1
ATOM 2665 C C . PHE B 1 127 ? 11.258 -10.195 -3.129 1 97.06 127 PHE B C 1
ATOM 2667 O O . PHE B 1 127 ? 10.93 -9.5 -4.094 1 97.06 127 PHE B O 1
ATOM 2674 N N . ILE B 1 128 ? 11.625 -9.727 -1.956 1 95.19 128 ILE B N 1
ATOM 2675 C CA . ILE B 1 128 ? 11.438 -8.32 -1.588 1 95.19 128 ILE B CA 1
ATOM 2676 C C . ILE B 1 128 ? 12.797 -7.641 -1.441 1 95.19 128 ILE B C 1
ATOM 2678 O O . ILE B 1 128 ? 13.672 -8.133 -0.726 1 95.19 128 ILE B O 1
ATOM 2682 N N . THR B 1 129 ? 12.977 -6.559 -2.166 1 94.69 129 THR B N 1
ATOM 2683 C CA . THR B 1 129 ? 14.219 -5.797 -2.031 1 94.69 129 THR B CA 1
ATOM 2684 C C . THR B 1 129 ? 14.008 -4.59 -1.12 1 94.69 129 THR B C 1
ATOM 2686 O O . THR B 1 129 ? 12.969 -3.934 -1.175 1 94.69 129 THR B O 1
ATOM 2689 N N . ILE B 1 130 ? 14.984 -4.336 -0.252 1 90.88 130 ILE B N 1
ATOM 2690 C CA . ILE B 1 130 ? 14.922 -3.191 0.648 1 90.88 130 ILE B CA 1
ATOM 2691 C C . ILE B 1 130 ? 16.266 -2.453 0.641 1 90.88 130 ILE B C 1
ATOM 2693 O O . ILE B 1 130 ? 17.312 -3.057 0.388 1 90.88 130 ILE B O 1
ATOM 2697 N N . GLY B 1 131 ? 16.172 -1.164 0.825 1 86.19 131 GLY B N 1
ATOM 2698 C CA . GLY B 1 131 ? 17.406 -0.389 0.926 1 86.19 131 GLY B CA 1
ATOM 2699 C C . GLY B 1 131 ? 18.109 -0.559 2.258 1 86.19 131 GLY B C 1
ATOM 2700 O O . GLY B 1 131 ? 19.328 -0.424 2.34 1 86.19 131 GLY B O 1
ATOM 2701 N N . SER B 1 132 ? 17.422 -0.894 3.227 1 82.69 132 SER B N 1
ATOM 2702 C CA . SER B 1 132 ? 17.938 -0.969 4.59 1 82.69 132 SER B CA 1
ATOM 2703 C C . SER B 1 132 ? 18.594 -2.32 4.859 1 82.69 132 SER B C 1
ATOM 2705 O O . SER B 1 132 ? 18.469 -3.248 4.059 1 82.69 132 SER B O 1
ATOM 2707 N N . ASN B 1 133 ? 19.266 -2.309 5.953 1 83.88 133 ASN B N 1
ATOM 2708 C CA . ASN B 1 133 ? 19.859 -3.559 6.418 1 83.88 133 ASN B CA 1
ATOM 2709 C C . ASN B 1 133 ? 18.797 -4.52 6.941 1 83.88 133 ASN B C 1
ATOM 2711 O O . ASN B 1 133 ? 17.984 -4.156 7.805 1 83.88 133 ASN B O 1
ATOM 2715 N N . VAL B 1 134 ? 18.891 -5.723 6.512 1 86.19 134 VAL B N 1
ATOM 2716 C CA . VAL B 1 134 ? 17.859 -6.707 6.816 1 86.19 134 V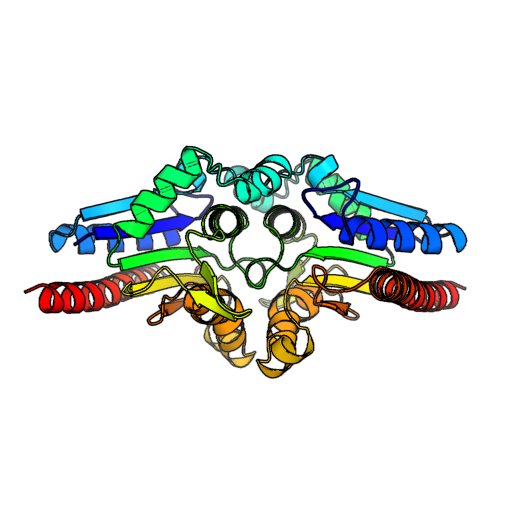AL B CA 1
ATOM 2717 C C . VAL B 1 134 ? 17.875 -7.039 8.305 1 86.19 134 VAL B C 1
ATOM 2719 O O . VAL B 1 134 ? 16.828 -7.141 8.938 1 86.19 134 VAL B O 1
ATOM 2722 N N . ASP B 1 135 ? 19.031 -7.168 8.789 1 84.12 135 ASP B N 1
ATOM 2723 C CA . ASP B 1 135 ? 19.141 -7.547 10.195 1 84.12 135 ASP B CA 1
ATOM 2724 C C . ASP B 1 135 ? 18.562 -6.465 11.102 1 84.12 135 ASP B C 1
ATOM 2726 O O . ASP B 1 135 ? 17.859 -6.77 12.07 1 84.12 135 ASP B O 1
ATOM 2730 N N . LYS B 1 136 ? 18.859 -5.227 10.797 1 79 136 LYS B N 1
ATOM 2731 C CA . LYS B 1 136 ? 18.312 -4.113 11.562 1 79 136 LYS B CA 1
ATOM 2732 C C . LYS B 1 136 ? 16.781 -4.062 11.438 1 79 136 LYS B C 1
ATOM 2734 O O . LYS B 1 136 ? 16.094 -3.791 12.422 1 79 136 LYS B O 1
ATOM 2739 N N . TYR B 1 137 ? 16.375 -4.434 10.305 1 79 137 TYR B N 1
ATOM 2740 C CA . TYR B 1 137 ? 14.938 -4.445 10.031 1 79 137 TYR B CA 1
ATOM 2741 C C . TYR B 1 137 ? 14.242 -5.535 10.844 1 79 137 TYR B C 1
ATOM 2743 O O . TYR B 1 137 ? 13.172 -5.309 11.406 1 79 137 TYR B O 1
ATOM 2751 N N . LYS B 1 138 ? 14.844 -6.613 10.922 1 80.75 138 LYS B N 1
ATOM 2752 C CA . LYS B 1 138 ? 14.281 -7.738 11.664 1 80.75 138 LYS B CA 1
ATOM 2753 C C . LYS B 1 138 ? 14.305 -7.465 13.164 1 80.75 138 LYS B C 1
ATOM 2755 O O . LYS B 1 138 ? 13.391 -7.875 13.891 1 80.75 138 LYS B O 1
ATOM 2760 N N . GLU B 1 139 ? 15.328 -6.82 13.539 1 77.94 139 GLU B N 1
ATOM 2761 C CA . GLU B 1 139 ? 15.445 -6.473 14.953 1 77.94 139 GLU B CA 1
ATOM 2762 C C . GLU B 1 139 ? 14.273 -5.609 15.406 1 77.94 139 GLU B C 1
ATOM 2764 O O . GLU B 1 139 ? 13.82 -5.719 16.547 1 77.94 139 GLU B O 1
ATOM 2769 N N . PHE B 1 140 ? 13.766 -4.863 14.469 1 74.44 140 PHE B N 1
ATOM 2770 C CA . PHE B 1 140 ? 12.656 -3.971 14.797 1 74.44 140 PHE B CA 1
ATOM 2771 C C . PHE B 1 140 ? 11.32 -4.68 14.625 1 74.44 140 PHE B C 1
ATOM 2773 O O . PHE B 1 140 ? 10.266 -4.098 14.891 1 74.44 140 PHE B O 1
ATOM 2780 N N . GLY B 1 141 ? 11.352 -5.949 14.203 1 76.06 141 GLY B N 1
ATOM 2781 C CA . GLY B 1 141 ? 10.133 -6.73 14.055 1 76.06 141 GLY B CA 1
ATOM 2782 C C . GLY B 1 141 ? 9.398 -6.461 12.758 1 76.06 141 GLY B C 1
ATOM 2783 O O . GLY B 1 141 ? 8.234 -6.84 12.602 1 76.06 141 GLY B O 1
ATOM 2784 N N . VAL B 1 142 ? 10.062 -5.867 11.953 1 74.81 142 VAL B N 1
ATOM 2785 C CA . VAL B 1 142 ? 9.445 -5.48 10.695 1 74.81 142 VAL B CA 1
ATOM 2786 C C . VAL B 1 142 ? 9.125 -6.727 9.875 1 74.81 142 VAL B C 1
ATOM 2788 O O . VAL B 1 142 ? 8.117 -6.766 9.156 1 74.81 142 VAL B O 1
ATOM 2791 N N . ASP B 1 143 ? 9.938 -7.73 10.07 1 77.38 143 ASP B N 1
ATOM 2792 C CA . ASP B 1 143 ? 9.68 -8.969 9.344 1 77.38 143 ASP B CA 1
ATOM 2793 C C . ASP B 1 143 ? 8.352 -9.594 9.773 1 77.38 143 ASP B C 1
ATOM 2795 O O . ASP B 1 143 ? 7.613 -10.125 8.945 1 77.38 143 ASP B O 1
ATOM 2799 N N . LYS B 1 144 ? 8.016 -9.492 10.984 1 78.81 144 LYS B N 1
ATOM 2800 C CA . LYS B 1 144 ? 6.754 -10.023 11.492 1 78.81 144 LYS B CA 1
ATOM 2801 C C . LYS B 1 144 ? 5.57 -9.203 10.992 1 78.81 144 LYS B C 1
ATOM 2803 O O . LYS B 1 144 ? 4.535 -9.758 10.625 1 78.81 144 LYS B O 1
ATOM 2808 N N . SER B 1 145 ? 5.82 -7.922 10.984 1 78.56 145 SER B N 1
ATOM 2809 C CA . SER B 1 145 ? 4.766 -7.031 10.5 1 78.56 145 SER B CA 1
ATOM 2810 C C . SER B 1 145 ? 4.512 -7.23 9.008 1 78.56 145 SER B C 1
ATOM 2812 O O . SER B 1 145 ? 3.359 -7.254 8.57 1 78.56 145 SER B O 1
ATOM 2814 N N . LEU B 1 146 ? 5.57 -7.457 8.328 1 81.31 146 LEU B N 1
ATOM 2815 C CA . LEU B 1 146 ? 5.445 -7.707 6.898 1 81.31 146 LEU B CA 1
ATOM 2816 C C . LEU B 1 146 ? 4.742 -9.039 6.641 1 81.31 146 LEU B C 1
ATOM 2818 O O . LEU B 1 146 ? 3.928 -9.148 5.723 1 81.31 146 LEU B O 1
ATOM 2822 N N . ASN B 1 147 ? 5.078 -9.953 7.441 1 81.06 147 ASN B N 1
ATOM 2823 C CA . ASN B 1 147 ? 4.438 -11.258 7.312 1 81.06 147 ASN B CA 1
ATOM 2824 C C . ASN B 1 147 ? 2.924 -11.164 7.492 1 81.06 147 ASN B C 1
ATOM 2826 O O . ASN B 1 147 ? 2.166 -11.797 6.758 1 81.06 147 ASN B O 1
ATOM 2830 N N . HIS B 1 148 ? 2.523 -10.32 8.336 1 76.81 148 HIS B N 1
ATOM 2831 C CA . HIS B 1 148 ? 1.099 -10.156 8.602 1 76.81 148 HIS B CA 1
ATOM 2832 C C . HIS B 1 148 ? 0.429 -9.312 7.523 1 76.81 148 HIS B C 1
ATOM 2834 O O . HIS B 1 148 ? -0.637 -9.672 7.02 1 76.81 148 HIS B O 1
ATOM 2840 N N . CYS B 1 149 ? 1.104 -8.312 7.125 1 77.06 149 CYS B N 1
ATOM 2841 C CA . CYS B 1 149 ? 0.435 -7.312 6.305 1 77.06 149 CYS B CA 1
ATOM 2842 C C . CYS B 1 149 ? 0.603 -7.621 4.82 1 77.06 149 CYS B C 1
ATOM 2844 O O . CYS B 1 149 ? -0.263 -7.285 4.012 1 77.06 149 CYS B O 1
ATOM 2846 N N . LEU B 1 150 ? 1.664 -8.297 4.484 1 78 150 LEU B N 1
ATOM 2847 C CA . LEU B 1 150 ? 1.966 -8.406 3.059 1 78 150 LEU B CA 1
ATOM 2848 C C . LEU B 1 150 ? 1.977 -9.859 2.611 1 78 150 LEU B C 1
ATOM 2850 O O . LEU B 1 150 ? 1.822 -10.156 1.424 1 78 150 LEU B O 1
ATOM 2854 N N . ILE B 1 151 ? 2.141 -10.727 3.537 1 81.19 151 ILE B N 1
ATOM 2855 C CA . ILE B 1 151 ? 2.438 -12.117 3.186 1 81.19 151 ILE B CA 1
ATOM 2856 C C . ILE B 1 151 ? 1.344 -13.031 3.729 1 81.19 151 ILE B C 1
ATOM 2858 O O . ILE B 1 151 ? 0.25 -13.102 3.162 1 81.19 151 ILE B O 1
ATOM 2862 N N . ASN B 1 152 ? 1.49 -13.555 4.84 1 75.06 152 ASN B N 1
ATOM 2863 C CA . ASN B 1 152 ? 0.601 -14.602 5.328 1 75.06 152 ASN B CA 1
ATOM 2864 C C . ASN B 1 152 ? -0.761 -14.039 5.727 1 75.06 152 ASN B C 1
ATOM 2866 O O . ASN B 1 152 ? -1.797 -14.625 5.395 1 75.06 152 ASN B O 1
ATOM 2870 N N . GLY B 1 153 ? -0.737 -12.953 6.254 1 76.56 153 GLY B N 1
ATOM 2871 C CA . GLY B 1 153 ? -2.023 -12.383 6.629 1 76.56 153 GLY B CA 1
ATOM 2872 C C . GLY B 1 153 ? -2.916 -12.094 5.438 1 76.56 153 GLY B C 1
ATOM 2873 O O . GLY B 1 153 ? -4.074 -12.516 5.406 1 76.56 153 GLY B O 1
ATOM 2874 N N . LEU B 1 154 ? -2.369 -11.523 4.438 1 86.25 154 LEU B N 1
ATOM 2875 C CA . LEU B 1 154 ? -3.125 -11.117 3.258 1 86.25 154 LEU B CA 1
ATOM 2876 C C . LEU B 1 154 ? -3.502 -12.32 2.406 1 86.25 154 LEU B C 1
ATOM 2878 O O . LEU B 1 154 ? -4.684 -12.594 2.195 1 86.25 154 LEU B O 1
ATOM 2882 N N . PHE B 1 155 ? -2.561 -13.141 2.086 1 93.81 155 PHE B N 1
ATOM 2883 C CA . PHE B 1 155 ? -2.816 -14.156 1.074 1 93.81 155 PHE B CA 1
ATOM 2884 C C . PHE B 1 155 ? -3.465 -15.391 1.698 1 93.81 155 PHE B C 1
ATOM 2886 O O . PHE B 1 155 ? -4.172 -16.141 1.02 1 93.81 155 PHE B O 1
ATOM 2893 N N . ASN B 1 156 ? -3.209 -15.609 2.986 1 91.44 156 ASN B N 1
ATOM 2894 C CA . ASN B 1 156 ? -3.943 -16.672 3.664 1 91.44 156 ASN B CA 1
ATOM 2895 C C . ASN B 1 156 ? -5.445 -16.391 3.67 1 91.44 156 ASN B C 1
ATOM 2897 O O . ASN B 1 156 ? -6.25 -17.328 3.584 1 91.44 156 ASN B O 1
ATOM 2901 N N . TYR B 1 157 ? -5.762 -15.164 3.785 1 90.81 157 TYR B N 1
ATOM 2902 C CA . TYR B 1 157 ? -7.164 -14.766 3.719 1 90.81 157 TYR B CA 1
ATOM 2903 C C . TYR B 1 157 ? -7.793 -15.203 2.4 1 90.81 157 TYR B C 1
ATOM 2905 O O . TYR B 1 157 ? -8.969 -15.578 2.359 1 90.81 157 TYR B O 1
ATOM 2913 N N . CYS B 1 158 ? -6.992 -15.227 1.345 1 94.88 158 CYS B N 1
ATOM 2914 C CA . CYS B 1 158 ? -7.477 -15.57 0.013 1 94.88 158 CYS B CA 1
ATOM 2915 C C . CYS B 1 158 ? -7.434 -17.078 -0.207 1 94.88 158 CYS B C 1
ATOM 2917 O O . CYS B 1 158 ? -7.891 -17.578 -1.238 1 94.88 158 CYS B O 1
ATOM 2919 N N . GLY B 1 159 ? -6.793 -17.844 0.762 1 95.06 159 GLY B N 1
ATOM 2920 C CA . GLY B 1 159 ? -6.758 -19.297 0.656 1 95.06 159 GLY B CA 1
ATOM 2921 C C . GLY B 1 159 ? -5.391 -19.828 0.289 1 95.06 159 GLY B C 1
ATOM 2922 O O . GLY B 1 159 ? -5.203 -21.047 0.19 1 95.06 159 GLY B O 1
ATOM 2923 N N . ILE B 1 160 ? -4.461 -18.938 0.082 1 95.31 160 ILE B N 1
ATOM 2924 C CA . ILE B 1 160 ? -3.1 -19.375 -0.213 1 95.31 160 ILE B CA 1
ATOM 2925 C C . ILE B 1 160 ? -2.346 -19.641 1.09 1 95.31 160 ILE B C 1
ATOM 2927 O O . ILE B 1 160 ? -1.999 -18.688 1.809 1 95.31 160 ILE B O 1
ATOM 2931 N N . GLU B 1 161 ? -1.99 -20.75 1.393 1 89.88 161 GLU B N 1
ATOM 2932 C CA . GLU B 1 161 ? -1.496 -21.125 2.717 1 89.88 161 GLU B CA 1
ATOM 2933 C C . GLU B 1 161 ? 0.026 -21.234 2.729 1 89.88 161 GLU B C 1
ATOM 2935 O O . GLU B 1 161 ? 0.651 -21.141 3.787 1 89.88 161 GLU B O 1
ATOM 2940 N N . ASN B 1 162 ? 0.682 -21.391 1.648 1 86.38 162 ASN B N 1
ATOM 2941 C CA . ASN B 1 162 ? 2.119 -21.625 1.572 1 86.38 162 ASN B CA 1
ATOM 2942 C C . ASN B 1 162 ? 2.852 -20.438 0.966 1 86.38 162 ASN B C 1
ATOM 2944 O O . ASN B 1 162 ? 3.367 -20.516 -0.15 1 86.38 162 ASN B O 1
ATOM 2948 N N . VAL B 1 163 ? 2.916 -19.391 1.772 1 92.5 163 VAL B N 1
ATOM 2949 C CA . VAL B 1 163 ? 3.572 -18.203 1.259 1 92.5 163 VAL B CA 1
ATOM 2950 C C . VAL B 1 163 ? 4.953 -18.062 1.893 1 92.5 163 VAL B C 1
ATOM 2952 O O . VAL B 1 163 ? 5.078 -18 3.117 1 92.5 163 VAL B O 1
ATOM 2955 N N . GLU B 1 164 ? 5.965 -18.047 1.155 1 92.19 164 GLU B N 1
ATOM 2956 C CA . GLU B 1 164 ? 7.332 -17.797 1.606 1 92.19 164 GLU B CA 1
ATOM 2957 C C . GLU B 1 164 ? 7.855 -16.469 1.078 1 92.19 164 GLU B C 1
ATOM 2959 O O . GLU B 1 164 ? 7.375 -15.969 0.058 1 92.19 164 GLU B O 1
ATOM 2964 N N . PHE B 1 165 ? 8.82 -15.945 1.844 1 92.75 165 PHE B N 1
ATOM 2965 C CA . PHE B 1 165 ? 9.398 -14.711 1.328 1 92.75 165 PHE B CA 1
ATOM 2966 C C . PHE B 1 165 ? 10.883 -14.625 1.683 1 92.75 165 PHE B C 1
ATOM 2968 O O . PHE B 1 165 ? 11.352 -15.336 2.572 1 92.75 165 PHE B O 1
ATOM 2975 N N . GLU B 1 166 ? 11.578 -13.898 0.912 1 93.12 166 GLU B N 1
ATOM 2976 C CA . GLU B 1 166 ? 12.969 -13.523 1.136 1 93.12 166 GLU B CA 1
ATOM 2977 C C . GLU B 1 166 ? 13.156 -12.008 1.07 1 93.12 166 GLU B C 1
ATOM 2979 O O . GLU B 1 166 ? 12.602 -11.352 0.188 1 93.12 166 GLU B O 1
ATOM 2984 N N . LEU B 1 167 ? 13.875 -11.492 2.072 1 92.69 167 LEU B N 1
ATOM 2985 C CA . LEU B 1 167 ? 14.266 -10.086 2.064 1 92.69 167 LEU B CA 1
ATOM 2986 C C . LEU B 1 167 ? 15.695 -9.914 1.574 1 92.69 167 LEU B C 1
ATOM 2988 O O . LEU B 1 167 ? 16.609 -10.578 2.07 1 92.69 167 LEU B O 1
ATOM 2992 N N . PHE B 1 168 ? 15.867 -9.078 0.592 1 93.69 168 PHE B N 1
ATOM 2993 C CA . PHE B 1 168 ? 17.188 -8.719 0.108 1 93.69 168 PHE B CA 1
ATOM 2994 C C . PHE B 1 168 ? 17.531 -7.273 0.47 1 93.69 168 PHE B C 1
ATOM 2996 O O . PHE B 1 168 ? 16.953 -6.34 -0.094 1 93.69 168 PHE B O 1
ATOM 3003 N N . GLY B 1 169 ? 18.5 -7.137 1.37 1 91.62 169 GLY B N 1
ATOM 3004 C CA . GLY B 1 169 ? 18.797 -5.82 1.915 1 91.62 169 GLY B CA 1
ATOM 3005 C C . GLY B 1 169 ? 20.078 -5.234 1.383 1 91.62 169 GLY B C 1
ATOM 3006 O O . GLY B 1 169 ? 20.812 -5.895 0.639 1 91.62 169 GLY B O 1
ATOM 3007 N N . ASP B 1 170 ? 20.281 -3.941 1.736 1 86.88 170 ASP B N 1
ATOM 3008 C CA . ASP B 1 170 ? 21.5 -3.205 1.42 1 86.88 170 ASP B CA 1
ATOM 3009 C C . ASP B 1 170 ? 21.766 -3.211 -0.082 1 86.88 170 ASP B C 1
ATOM 3011 O O . ASP B 1 170 ? 22.922 -3.314 -0.51 1 86.88 170 ASP B O 1
ATOM 3015 N N . ILE B 1 171 ? 20.766 -3.088 -0.884 1 81.44 171 ILE B N 1
ATOM 3016 C CA . ILE B 1 171 ? 20.891 -3.34 -2.316 1 81.44 171 ILE B CA 1
ATOM 3017 C C . ILE B 1 171 ? 21.719 -2.24 -2.969 1 81.44 171 ILE B C 1
ATOM 3019 O O . ILE B 1 171 ? 22.297 -2.443 -4.039 1 81.44 171 ILE B O 1
ATOM 3023 N N . HIS B 1 172 ? 21.781 -1.087 -2.285 1 78.19 172 HIS B N 1
ATOM 3024 C CA . HIS B 1 172 ? 22.547 0.014 -2.855 1 78.19 172 HIS B CA 1
ATOM 3025 C C . HIS B 1 172 ? 23.984 -0.016 -2.371 1 78.19 172 HIS B C 1
ATOM 3027 O O . HIS B 1 172 ? 24.828 0.743 -2.861 1 78.19 172 HIS B O 1
ATOM 3033 N N . LEU B 1 173 ? 24.297 -0.906 -1.454 1 81.44 173 LEU B N 1
ATOM 3034 C CA . LEU B 1 173 ? 25.609 -0.88 -0.808 1 81.44 173 LEU B CA 1
ATOM 3035 C C . LEU B 1 173 ? 26.406 -2.137 -1.143 1 81.44 173 LEU B C 1
ATOM 3037 O O . LEU B 1 173 ? 27.625 -2.164 -0.98 1 81.44 173 LEU B O 1
ATOM 3041 N N . ILE B 1 174 ? 25.734 -3.137 -1.582 1 80.44 174 ILE B N 1
ATOM 3042 C CA . ILE B 1 174 ? 26.391 -4.43 -1.755 1 80.44 174 ILE B CA 1
ATOM 3043 C C . ILE B 1 174 ? 27.094 -4.477 -3.107 1 80.44 174 ILE B C 1
ATOM 3045 O O . ILE B 1 174 ? 26.766 -3.713 -4.016 1 80.44 174 ILE B O 1
ATOM 3049 N N . ASP B 1 175 ? 28.047 -5.332 -3.133 1 88.25 175 ASP B N 1
ATOM 3050 C CA . ASP B 1 175 ? 28.812 -5.445 -4.367 1 88.25 175 ASP B CA 1
ATOM 3051 C C . ASP B 1 175 ? 28.172 -6.449 -5.324 1 88.25 175 ASP B C 1
ATOM 3053 O O . ASP B 1 175 ? 27.141 -7.039 -5.008 1 88.25 175 ASP B O 1
ATOM 3057 N N . ASP B 1 176 ? 28.812 -6.598 -6.438 1 91.06 176 ASP B N 1
ATOM 3058 C CA . ASP B 1 176 ? 28.25 -7.426 -7.5 1 91.06 176 ASP B CA 1
ATOM 3059 C C . ASP B 1 176 ? 28.188 -8.891 -7.082 1 91.06 176 ASP B C 1
ATOM 3061 O O . ASP B 1 176 ? 27.266 -9.617 -7.461 1 91.06 176 ASP B O 1
ATOM 3065 N N . LYS B 1 177 ? 29.188 -9.266 -6.359 1 92.81 177 LYS B N 1
ATOM 3066 C CA . LYS B 1 177 ? 29.219 -10.656 -5.898 1 92.81 177 LYS B CA 1
ATOM 3067 C C . LYS B 1 177 ? 28.031 -10.953 -4.996 1 92.81 177 LYS B C 1
ATOM 3069 O O . LYS B 1 177 ? 27.359 -11.984 -5.156 1 92.81 177 LYS B O 1
ATOM 3074 N N . ALA B 1 178 ? 27.812 -10.07 -4.113 1 91.56 178 ALA B N 1
ATOM 3075 C CA . ALA B 1 178 ? 26.688 -10.219 -3.195 1 91.56 178 ALA B CA 1
ATOM 3076 C C . ALA B 1 178 ? 25.359 -10.188 -3.947 1 91.56 178 ALA B C 1
ATOM 3078 O O . ALA B 1 178 ? 24.438 -10.953 -3.641 1 91.56 178 ALA B O 1
ATOM 3079 N N . ARG B 1 179 ? 25.25 -9.352 -4.879 1 92.56 179 ARG B N 1
ATOM 3080 C CA . ARG B 1 179 ? 24.047 -9.258 -5.695 1 92.56 179 ARG B CA 1
ATOM 3081 C C . ARG B 1 179 ? 23.797 -10.555 -6.445 1 92.56 179 ARG B C 1
ATOM 3083 O O . ARG B 1 179 ? 22.656 -11.047 -6.477 1 92.56 179 ARG B O 1
ATOM 3090 N N . LYS B 1 180 ? 24.812 -11.078 -7.039 1 94.69 180 LYS B N 1
ATOM 3091 C CA . LYS B 1 180 ? 24.703 -12.344 -7.766 1 94.69 180 LYS B CA 1
ATOM 3092 C C . LYS B 1 180 ? 24.266 -13.477 -6.836 1 94.69 180 LYS B C 1
ATOM 3094 O O . LYS B 1 180 ? 23.469 -14.336 -7.219 1 94.69 180 LYS B O 1
ATOM 3099 N N . ALA B 1 181 ? 24.812 -13.453 -5.688 1 95.62 181 ALA B N 1
ATOM 3100 C CA . ALA B 1 181 ? 24.453 -14.477 -4.707 1 95.62 181 ALA B CA 1
ATOM 3101 C C . ALA B 1 181 ? 22.969 -14.406 -4.355 1 95.62 181 ALA B C 1
ATOM 3103 O O . ALA B 1 181 ? 22.312 -15.438 -4.199 1 95.62 181 ALA B O 1
ATOM 3104 N N . MET B 1 182 ? 22.469 -13.234 -4.234 1 95.5 182 MET B N 1
ATOM 3105 C CA . MET B 1 182 ? 21.062 -13.039 -3.924 1 95.5 182 MET B CA 1
ATOM 3106 C C . MET B 1 182 ? 20.188 -13.539 -5.066 1 95.5 182 MET B C 1
ATOM 3108 O O . MET B 1 182 ? 19.172 -14.188 -4.832 1 95.5 182 MET B O 1
ATOM 3112 N N . ILE B 1 183 ? 20.594 -13.219 -6.242 1 97.19 183 ILE B N 1
ATOM 3113 C CA . ILE B 1 183 ? 19.859 -13.656 -7.43 1 97.19 183 ILE B CA 1
ATOM 3114 C C . ILE B 1 183 ? 19.828 -15.18 -7.484 1 97.19 183 ILE B C 1
ATOM 3116 O O . ILE B 1 183 ? 18.781 -15.781 -7.719 1 97.19 183 ILE B O 1
ATOM 3120 N N . GLU B 1 184 ? 20.922 -15.773 -7.207 1 97.44 184 GLU B N 1
ATOM 3121 C CA . GLU B 1 184 ? 21 -17.234 -7.246 1 97.44 184 GLU B CA 1
ATOM 3122 C C . GLU B 1 184 ? 20.219 -17.859 -6.105 1 97.44 184 GLU B C 1
ATOM 3124 O O . GLU B 1 184 ? 19.641 -18.938 -6.266 1 97.44 184 GLU B O 1
ATOM 3129 N N . LEU B 1 185 ? 20.219 -17.203 -5.02 1 97.56 185 LEU B N 1
ATOM 3130 C CA . LEU B 1 185 ? 19.391 -17.688 -3.922 1 97.56 185 LEU B CA 1
ATOM 3131 C C . LEU B 1 185 ? 17.922 -17.734 -4.324 1 97.56 185 LEU B C 1
ATOM 3133 O O . LEU B 1 185 ? 17.219 -18.703 -4.059 1 97.56 185 LEU B O 1
ATOM 3137 N N . ALA B 1 186 ? 17.453 -16.688 -4.934 1 97.88 186 ALA B N 1
ATOM 3138 C CA . ALA B 1 186 ? 16.078 -16.656 -5.426 1 97.88 186 ALA B CA 1
ATOM 3139 C C . ALA B 1 186 ? 15.812 -17.797 -6.402 1 97.88 186 ALA B C 1
ATOM 3141 O O . ALA B 1 186 ? 14.758 -18.438 -6.344 1 97.88 186 ALA B O 1
ATOM 3142 N N . ALA B 1 187 ? 16.766 -18.031 -7.258 1 97.81 187 ALA B N 1
ATOM 3143 C CA . ALA B 1 187 ? 16.656 -19.109 -8.227 1 97.81 187 ALA B CA 1
ATOM 3144 C C . ALA B 1 187 ? 16.578 -20.469 -7.531 1 97.81 187 ALA B C 1
ATOM 3146 O O . ALA B 1 187 ? 15.766 -21.328 -7.902 1 97.81 187 ALA B O 1
ATOM 3147 N N . GLN B 1 188 ? 17.406 -20.641 -6.59 1 97.88 188 GLN B N 1
ATOM 3148 C CA . GLN B 1 188 ? 17.453 -21.891 -5.855 1 97.88 188 GLN B CA 1
ATOM 3149 C C . GLN B 1 188 ? 16.141 -22.156 -5.121 1 97.88 188 GLN B C 1
ATOM 3151 O O . GLN B 1 188 ? 15.625 -23.281 -5.137 1 97.88 188 GLN B O 1
ATOM 3156 N N . LYS B 1 189 ? 15.656 -21.188 -4.5 1 97.75 189 LYS B N 1
ATOM 3157 C CA . LYS B 1 189 ? 14.391 -21.312 -3.791 1 97.75 189 LYS B CA 1
ATOM 3158 C C . LYS B 1 189 ? 13.25 -21.625 -4.754 1 97.75 189 LYS B C 1
ATOM 3160 O O . LYS B 1 189 ? 12.375 -22.453 -4.453 1 97.75 189 LYS B O 1
ATOM 3165 N N . THR B 1 190 ? 13.25 -20.953 -5.824 1 98 190 THR B N 1
ATOM 3166 C CA . THR B 1 190 ? 12.234 -21.203 -6.848 1 98 190 THR B CA 1
ATOM 3167 C C . THR B 1 190 ? 12.352 -22.625 -7.391 1 98 190 THR B C 1
ATOM 3169 O O . THR B 1 190 ? 11.344 -23.312 -7.531 1 98 190 THR B O 1
ATOM 3172 N N . GLN B 1 191 ? 13.578 -23.047 -7.676 1 97.5 191 GLN B N 1
ATOM 3173 C CA . GLN B 1 191 ? 13.82 -24.391 -8.156 1 97.5 191 GLN B CA 1
ATOM 3174 C C . GLN B 1 191 ? 13.273 -25.438 -7.184 1 97.5 191 GLN B C 1
ATOM 3176 O O . GLN B 1 191 ? 12.664 -26.422 -7.602 1 97.5 191 GLN B O 1
ATOM 3181 N N . ALA B 1 192 ? 13.547 -25.203 -5.969 1 96.75 192 ALA B N 1
ATOM 3182 C CA . ALA B 1 192 ? 13.062 -26.125 -4.941 1 96.75 192 ALA B CA 1
ATOM 3183 C C . ALA B 1 192 ? 11.547 -26.219 -4.961 1 96.75 192 ALA B C 1
ATOM 3185 O O . ALA B 1 192 ? 10.984 -27.312 -4.852 1 96.75 192 ALA B O 1
ATOM 3186 N N . LYS B 1 193 ? 10.867 -25.125 -5.094 1 95.81 193 LYS B N 1
ATOM 3187 C CA . LYS B 1 193 ? 9.406 -25.109 -5.129 1 95.81 193 LYS B CA 1
ATOM 3188 C C . LYS B 1 193 ? 8.883 -25.812 -6.383 1 95.81 193 LYS B C 1
ATOM 3190 O O . LYS B 1 193 ? 7.898 -26.547 -6.324 1 95.81 193 LYS B O 1
ATOM 3195 N N . LEU B 1 194 ? 9.508 -25.5 -7.465 1 96.31 194 LEU B N 1
ATOM 3196 C CA . LEU B 1 194 ? 9.094 -26.109 -8.727 1 96.31 194 LEU B CA 1
ATOM 3197 C C . LEU B 1 194 ? 9.258 -27.625 -8.68 1 96.31 194 LEU B C 1
ATOM 3199 O O . LEU B 1 194 ? 8.375 -28.359 -9.125 1 96.31 194 LEU B O 1
ATOM 3203 N N . THR B 1 195 ? 10.375 -28.016 -8.133 1 94.94 195 THR B N 1
ATOM 3204 C CA . THR B 1 195 ? 10.641 -29.438 -8.031 1 94.94 195 THR B CA 1
ATOM 3205 C C . THR B 1 195 ? 9.586 -30.125 -7.172 1 94.94 195 THR B C 1
ATOM 3207 O O . THR B 1 195 ? 9.086 -31.188 -7.535 1 94.94 195 THR B O 1
ATOM 3210 N N . ALA B 1 196 ? 9.25 -29.5 -6.125 1 93.19 196 ALA B N 1
ATOM 3211 C CA . ALA B 1 196 ? 8.234 -30.062 -5.234 1 93.19 196 ALA B CA 1
ATOM 3212 C C . ALA B 1 196 ? 6.879 -30.141 -5.926 1 93.19 196 ALA B C 1
ATOM 3214 O O . ALA B 1 196 ? 6.16 -31.125 -5.797 1 93.19 196 ALA B O 1
ATOM 3215 N N . LEU B 1 197 ? 6.523 -29.125 -6.637 1 93.31 197 LEU B N 1
ATOM 3216 C CA . LEU B 1 197 ? 5.23 -29.031 -7.316 1 93.31 197 LEU B CA 1
ATOM 3217 C C . LEU B 1 197 ? 5.152 -30.047 -8.453 1 93.31 197 LEU B C 1
ATOM 3219 O O . LEU B 1 197 ? 4.094 -30.641 -8.695 1 93.31 197 LEU B O 1
ATOM 3223 N N . LEU B 1 198 ? 6.238 -30.25 -9.141 1 89.81 198 LEU B N 1
ATOM 3224 C CA . LEU B 1 198 ? 6.277 -31.188 -10.266 1 89.81 198 LEU B CA 1
ATOM 3225 C C . LEU B 1 198 ? 6.184 -32.625 -9.773 1 89.81 198 LEU B C 1
ATOM 3227 O O . LEU B 1 198 ? 5.574 -33.469 -10.438 1 89.81 198 LEU B O 1
ATOM 3231 N N . LYS B 1 199 ? 6.684 -32.875 -8.656 1 87.38 199 LYS B N 1
ATOM 3232 C CA . LYS B 1 199 ? 6.609 -34.219 -8.07 1 87.38 199 LYS B CA 1
ATOM 3233 C C . LYS B 1 199 ? 5.191 -34.531 -7.621 1 87.38 199 LYS B C 1
ATOM 3235 O O . LYS B 1 199 ? 4.754 -35.688 -7.719 1 87.38 199 LYS B O 1
ATOM 3240 N N . GLU B 1 200 ? 4.535 -33.531 -7.129 1 82.56 200 GLU B N 1
ATOM 3241 C CA . GLU B 1 200 ? 3.156 -33.719 -6.688 1 82.56 200 GLU B CA 1
ATOM 3242 C C . GLU B 1 200 ? 2.229 -34 -7.867 1 82.56 200 GLU B C 1
ATOM 3244 O O . GLU B 1 200 ? 1.199 -34.656 -7.715 1 82.56 200 GLU B O 1
ATOM 3249 N N . LYS B 1 201 ? 2.445 -33.625 -9.023 1 76.56 201 LYS B N 1
ATOM 3250 C CA . LYS B 1 201 ? 1.581 -33.75 -10.195 1 76.56 201 LYS B CA 1
ATOM 3251 C C . LYS B 1 201 ? 1.86 -35.062 -10.938 1 76.56 201 LYS B C 1
ATOM 3253 O O . LYS B 1 201 ? 1.101 -35.438 -11.82 1 76.56 201 LYS B O 1
ATOM 3258 N N . GLU B 1 202 ? 2.951 -35.75 -10.664 1 67.31 202 GLU B N 1
ATOM 3259 C CA . GLU B 1 202 ? 3.191 -37.094 -11.188 1 67.31 202 GLU B CA 1
ATOM 3260 C C . GLU B 1 202 ? 2.424 -38.125 -10.383 1 67.31 202 GLU B C 1
ATOM 3262 O O . GLU B 1 202 ? 1.862 -39.062 -10.953 1 67.31 202 GLU B O 1
#

Radius of gyration: 21.46 Å; Cα contacts (8 Å, |Δi|>4): 736; chains: 2; bounding box: 56×68×42 Å

Nearest PDB structures (foldseek):
  4cet-assembly1_A-2  TM=8.922E-01  e=1.388E-16  Homo sapiens
  5lbz-assembly1_A  TM=8.963E-01  e=1.982E-16  Homo sapiens
  3lcm-assembly1_B  TM=8.727E-01  e=1.162E-16  Streptococcus mutans UA159
  4r81-assembly3_B  TM=8.718E-01  e=1.867E-16  Methanothermobacter marburgensis str. Marburg
  3p0r-assembly1_A-2  TM=7.875E-01  e=7.541E-13  Bacillus anthracis str. Sterne

pLDDT: mean 92.35, std 6.8, range [67.31, 98.81]